Protein AF-A0ABD4RHC4-F1 (afdb_monomer)

Mean predicted aligned error: 4.35 Å

Structure (mmCIF, N/CA/C/O backbone):
data_AF-A0ABD4RHC4-F1
#
_entry.id   AF-A0ABD4RHC4-F1
#
loop_
_atom_site.group_PDB
_atom_site.id
_atom_site.type_symbol
_atom_site.label_atom_id
_atom_site.label_alt_id
_atom_site.label_comp_id
_atom_site.label_asym_id
_atom_site.label_entity_id
_atom_site.label_seq_id
_atom_site.pdbx_PDB_ins_code
_atom_site.Cartn_x
_atom_site.Cartn_y
_atom_site.Cartn_z
_atom_site.occupancy
_atom_site.B_iso_or_equiv
_atom_site.auth_seq_id
_atom_site.auth_comp_id
_atom_site.auth_asym_id
_atom_site.auth_atom_id
_atom_site.pdbx_PDB_model_num
ATOM 1 N N . MET A 1 1 ? 29.741 5.279 -40.197 1.00 61.34 1 MET A N 1
ATOM 2 C CA . MET A 1 1 ? 28.329 5.590 -39.842 1.00 61.34 1 MET A CA 1
ATOM 3 C C . MET A 1 1 ? 28.302 6.761 -38.850 1.00 61.34 1 MET A C 1
ATOM 5 O O . MET A 1 1 ? 29.266 6.920 -38.110 1.00 61.34 1 MET A O 1
ATOM 9 N N . LYS A 1 2 ? 27.268 7.621 -38.829 1.00 76.06 2 LYS A N 1
ATOM 10 C CA . LYS A 1 2 ? 27.124 8.632 -37.754 1.00 76.06 2 LYS A CA 1
ATOM 11 C C . LYS A 1 2 ? 26.998 7.868 -36.422 1.00 76.06 2 LYS A C 1
ATOM 13 O O . LYS A 1 2 ? 26.185 6.956 -36.369 1.00 76.06 2 LYS A O 1
ATOM 18 N N . PHE A 1 3 ? 27.793 8.204 -35.404 1.00 89.75 3 PHE A N 1
ATOM 19 C CA . PHE A 1 3 ? 27.891 7.508 -34.102 1.00 89.75 3 PHE A CA 1
ATOM 20 C C . PHE A 1 3 ? 28.675 6.178 -34.036 1.00 89.75 3 PHE A C 1
ATOM 22 O O . PHE A 1 3 ? 28.548 5.434 -33.068 1.00 89.75 3 PHE A O 1
ATOM 29 N N . GLU A 1 4 ? 29.496 5.835 -35.032 1.00 91.50 4 GLU A N 1
ATOM 30 C CA . GLU A 1 4 ? 30.234 4.556 -35.031 1.00 91.50 4 GLU A CA 1
ATOM 31 C C . GLU A 1 4 ? 31.210 4.403 -33.846 1.00 91.50 4 GLU A C 1
ATOM 33 O O . GLU A 1 4 ? 31.286 3.342 -33.222 1.00 91.50 4 GLU A O 1
ATOM 38 N N . ASN A 1 5 ? 31.921 5.474 -33.483 1.00 93.50 5 ASN A N 1
ATOM 39 C CA . ASN A 1 5 ? 32.840 5.455 -32.342 1.00 93.50 5 ASN A CA 1
ATOM 40 C C . ASN A 1 5 ? 32.086 5.372 -31.009 1.00 93.50 5 ASN A C 1
ATOM 42 O O . ASN A 1 5 ? 32.501 4.641 -30.109 1.00 93.50 5 ASN A O 1
ATOM 46 N 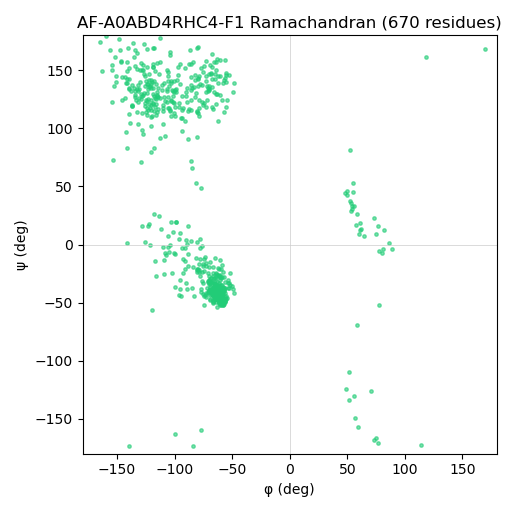N . GLU A 1 6 ? 30.977 6.097 -30.899 1.00 96.44 6 GLU A N 1
ATOM 47 C CA . GLU A 1 6 ? 30.099 6.159 -29.737 1.00 96.44 6 GLU A CA 1
ATOM 48 C C . GLU A 1 6 ? 29.435 4.801 -29.482 1.00 96.44 6 GLU A C 1
ATOM 50 O O . GLU A 1 6 ? 29.407 4.337 -28.345 1.00 96.44 6 GLU A O 1
ATOM 55 N N . LEU A 1 7 ? 28.987 4.103 -30.531 1.00 97.06 7 LEU A N 1
ATOM 56 C CA . LEU A 1 7 ? 28.444 2.743 -30.424 1.00 97.06 7 LEU A CA 1
ATOM 57 C C . LEU A 1 7 ? 29.507 1.744 -29.961 1.00 97.06 7 LEU A C 1
ATOM 59 O O . LEU A 1 7 ? 29.244 0.930 -29.072 1.00 97.06 7 LEU A O 1
ATOM 63 N N . ARG A 1 8 ? 30.733 1.831 -30.496 1.00 95.94 8 ARG A N 1
ATOM 64 C CA . ARG A 1 8 ? 31.851 0.994 -30.036 1.00 95.94 8 ARG A CA 1
ATOM 65 C C . ARG A 1 8 ? 32.163 1.236 -28.556 1.00 95.94 8 ARG A C 1
ATOM 67 O O . ARG A 1 8 ? 32.375 0.276 -27.813 1.00 95.94 8 ARG A O 1
ATOM 74 N N . LEU A 1 9 ? 32.181 2.499 -28.127 1.00 96.19 9 LEU A N 1
ATOM 75 C CA . LEU A 1 9 ? 32.432 2.872 -26.736 1.00 96.19 9 LEU A CA 1
ATOM 76 C C . LEU A 1 9 ? 31.304 2.394 -25.812 1.00 96.19 9 LEU A C 1
ATOM 78 O O . LEU A 1 9 ? 31.584 1.787 -24.782 1.00 96.19 9 LEU A O 1
ATOM 82 N N . LEU A 1 10 ? 30.043 2.581 -26.209 1.00 96.81 10 LEU A N 1
ATOM 83 C CA . LEU A 1 10 ? 28.868 2.102 -25.479 1.00 96.81 10 LEU A CA 1
ATOM 84 C C . LEU A 1 10 ? 28.930 0.589 -25.240 1.00 96.81 10 LEU A C 1
ATOM 86 O O . LEU A 1 10 ? 28.775 0.143 -24.104 1.00 96.81 10 LEU A O 1
ATOM 90 N N . ARG A 1 11 ? 29.208 -0.200 -26.287 1.00 97.19 11 ARG A N 1
ATOM 91 C CA . ARG A 1 11 ? 29.367 -1.660 -26.172 1.00 97.19 11 ARG A CA 1
ATOM 92 C C . ARG A 1 11 ? 30.479 -2.029 -25.196 1.00 97.19 11 ARG A C 1
ATOM 94 O O . ARG A 1 11 ? 30.288 -2.910 -24.362 1.00 97.19 11 ARG A O 1
ATOM 101 N N . SER A 1 12 ? 31.625 -1.351 -25.282 1.00 96.25 12 SER A N 1
ATOM 102 C CA . SER A 1 12 ? 32.750 -1.576 -24.370 1.00 96.25 12 SER A CA 1
ATOM 103 C C . SER A 1 12 ? 32.375 -1.275 -22.917 1.00 96.25 12 SER A C 1
ATOM 105 O O . SER A 1 12 ? 32.651 -2.086 -22.037 1.00 96.25 12 SER A O 1
ATOM 107 N N . ASN A 1 13 ? 31.710 -0.145 -22.669 1.00 94.75 13 ASN A N 1
ATOM 108 C CA . ASN A 1 13 ? 31.290 0.266 -21.330 1.00 94.75 13 ASN A CA 1
ATOM 109 C C . ASN A 1 13 ? 30.261 -0.705 -20.741 1.00 94.75 13 ASN A C 1
ATOM 111 O O . ASN A 1 13 ? 30.383 -1.100 -19.586 1.00 94.75 13 ASN A O 1
ATOM 115 N N . ILE A 1 14 ? 29.280 -1.140 -21.538 1.00 95.88 14 ILE A N 1
ATOM 116 C CA . ILE A 1 14 ? 28.290 -2.130 -21.099 1.00 95.88 14 ILE A CA 1
ATOM 117 C C . ILE A 1 14 ? 28.963 -3.465 -20.785 1.00 95.88 14 ILE A C 1
ATOM 119 O O . ILE A 1 14 ? 28.673 -4.046 -19.744 1.00 95.88 14 ILE A O 1
ATOM 123 N N . LYS A 1 15 ? 29.894 -3.938 -21.623 1.00 95.62 15 LYS A N 1
ATOM 124 C CA . LYS A 1 15 ? 30.645 -5.170 -21.335 1.00 95.62 15 LYS A CA 1
ATOM 125 C C . LYS A 1 15 ? 31.423 -5.072 -20.027 1.00 95.62 15 LYS A C 1
ATOM 127 O O . LYS A 1 15 ? 31.483 -6.057 -19.300 1.00 95.62 15 LYS A O 1
ATOM 132 N N . GLU A 1 16 ? 31.985 -3.907 -19.707 1.00 94.56 16 GLU A N 1
ATOM 133 C CA . GLU A 1 16 ? 32.658 -3.691 -18.424 1.00 94.56 16 GLU A CA 1
ATOM 134 C C . GLU A 1 16 ? 31.673 -3.746 -17.250 1.00 94.56 16 GLU A C 1
ATOM 136 O O . GLU A 1 16 ? 31.872 -4.533 -16.330 1.00 94.56 16 GLU A O 1
ATOM 141 N N . LEU A 1 17 ? 30.559 -3.009 -17.324 1.00 92.38 17 LEU A N 1
ATOM 142 C CA . LEU A 1 17 ? 29.505 -3.033 -16.300 1.00 92.38 17 LEU A CA 1
ATOM 143 C C . LEU A 1 17 ? 28.947 -4.448 -16.067 1.00 92.38 17 LEU A C 1
ATOM 145 O O . LEU A 1 17 ? 28.642 -4.837 -14.938 1.00 92.38 17 LEU A O 1
ATOM 149 N N . MET A 1 18 ? 28.823 -5.241 -17.131 1.00 94.75 18 MET A N 1
ATOM 150 C CA . MET A 1 18 ? 28.261 -6.588 -17.064 1.00 94.75 18 MET A CA 1
ATOM 151 C C . MET A 1 18 ? 29.235 -7.643 -16.517 1.00 94.75 18 MET A C 1
ATOM 153 O O . MET A 1 18 ? 28.786 -8.731 -16.141 1.00 94.75 18 MET A O 1
ATOM 157 N N . LYS A 1 19 ? 30.537 -7.337 -16.388 1.00 93.75 19 LYS A N 1
ATOM 158 C CA . LYS A 1 19 ? 31.484 -8.205 -15.660 1.00 93.75 19 LYS A CA 1
ATOM 159 C C . LYS A 1 19 ? 31.124 -8.290 -14.179 1.00 93.75 19 LYS A C 1
ATOM 161 O O . LYS A 1 19 ? 31.029 -9.398 -13.652 1.00 93.75 19 LYS A O 1
ATOM 166 N N . ASP A 1 20 ? 30.846 -7.151 -13.546 1.00 89.81 20 ASP A N 1
ATOM 167 C CA . ASP A 1 20 ? 30.450 -7.082 -12.132 1.00 89.81 20 ASP A CA 1
ATOM 168 C C . ASP A 1 20 ? 29.046 -7.653 -11.899 1.00 89.81 20 ASP A C 1
ATOM 170 O O . ASP A 1 20 ? 28.765 -8.263 -10.863 1.00 89.81 20 ASP A O 1
ATOM 174 N N . TYR A 1 21 ? 28.161 -7.501 -12.889 1.00 95.50 21 TYR A N 1
ATOM 175 C CA . TYR A 1 21 ? 26.849 -8.144 -12.884 1.00 95.50 21 TYR A CA 1
ATOM 176 C C . TYR A 1 21 ? 26.960 -9.677 -12.897 1.00 95.50 21 TYR A C 1
ATOM 178 O O . TYR A 1 21 ? 26.192 -10.352 -12.213 1.00 95.50 21 TYR A O 1
ATOM 186 N N . ASN A 1 22 ? 27.933 -10.218 -13.641 1.00 97.00 22 ASN A N 1
ATOM 187 C CA . ASN A 1 22 ? 28.215 -11.645 -13.797 1.00 97.00 22 ASN A CA 1
ATOM 188 C C . ASN A 1 22 ? 26.976 -12.466 -14.210 1.00 97.00 22 ASN A C 1
ATOM 190 O O . ASN A 1 22 ? 26.321 -13.129 -13.403 1.00 97.00 22 ASN A O 1
ATOM 194 N N . ILE A 1 23 ? 26.682 -12.450 -15.512 1.00 95.88 23 ILE A N 1
ATOM 195 C CA . ILE A 1 23 ? 25.520 -13.136 -16.101 1.00 95.88 23 ILE A CA 1
ATOM 196 C C . ILE A 1 23 ? 25.521 -14.637 -15.810 1.00 95.88 23 ILE A C 1
ATOM 198 O O . ILE A 1 23 ? 24.460 -15.206 -15.571 1.00 95.88 23 ILE A O 1
ATOM 202 N N . GLU A 1 24 ? 26.682 -15.291 -15.830 1.00 96.75 24 GLU A N 1
ATOM 203 C CA . GLU A 1 24 ? 26.754 -16.737 -15.609 1.00 96.75 24 GLU A CA 1
ATOM 204 C C . GLU A 1 24 ? 26.342 -17.102 -14.179 1.00 96.75 24 GLU A C 1
ATOM 206 O O . GLU A 1 24 ? 25.579 -18.045 -13.966 1.00 96.75 24 GLU A O 1
ATOM 211 N N . PHE A 1 25 ? 26.765 -16.308 -13.190 1.00 98.31 25 PHE A N 1
ATOM 212 C CA . PHE A 1 25 ? 26.273 -16.444 -11.823 1.00 98.31 25 PHE A CA 1
ATOM 213 C C . PHE A 1 25 ? 24.752 -16.264 -11.761 1.00 98.31 25 PHE A C 1
ATOM 215 O O . PHE A 1 25 ? 24.064 -17.111 -11.197 1.00 98.31 25 PHE A O 1
ATOM 222 N N . VAL A 1 26 ? 24.219 -15.209 -12.384 1.00 97.94 26 VAL A N 1
ATOM 223 C CA . VAL A 1 26 ? 22.776 -14.914 -12.385 1.00 97.94 26 VAL A CA 1
ATOM 224 C C . VAL A 1 26 ? 21.969 -16.041 -13.035 1.00 97.94 26 VAL A C 1
ATOM 226 O O . VAL A 1 26 ? 20.990 -16.499 -12.452 1.00 97.94 26 VAL A O 1
ATOM 229 N N . LYS A 1 27 ? 22.397 -16.556 -14.194 1.00 97.62 27 LYS A N 1
ATOM 230 C CA . LYS A 1 27 ? 21.763 -17.699 -14.875 1.00 97.62 27 LYS A CA 1
ATOM 231 C C . LYS A 1 27 ? 21.686 -18.922 -13.963 1.00 97.62 27 LYS A C 1
ATOM 233 O O . LYS A 1 27 ? 20.635 -19.556 -13.865 1.00 97.62 27 LYS A O 1
ATOM 238 N N . ASN A 1 28 ? 22.789 -19.246 -13.290 1.00 98.12 28 ASN A N 1
ATOM 239 C CA . ASN A 1 28 ? 22.848 -20.381 -12.374 1.00 98.12 28 ASN A CA 1
ATOM 240 C C . ASN A 1 28 ? 21.990 -20.152 -11.124 1.00 98.12 28 ASN A C 1
ATOM 242 O O . ASN A 1 28 ? 21.265 -21.056 -10.714 1.00 98.12 28 ASN A O 1
ATOM 246 N N . TYR A 1 29 ? 22.001 -18.940 -10.566 1.00 98.44 29 TYR A N 1
ATOM 247 C CA . TYR A 1 29 ? 21.156 -18.576 -9.433 1.00 98.44 29 TYR A CA 1
ATOM 248 C C . TYR A 1 29 ? 19.671 -18.731 -9.773 1.00 98.44 29 TYR A C 1
ATOM 250 O O . TYR A 1 29 ? 18.945 -19.413 -9.059 1.00 98.44 29 TYR A O 1
ATOM 258 N N . ILE A 1 30 ? 19.226 -18.200 -10.916 1.00 98.19 30 ILE A N 1
ATOM 259 C CA . ILE A 1 30 ? 17.826 -18.290 -11.348 1.00 98.19 30 ILE A CA 1
ATOM 260 C C . ILE A 1 30 ? 17.374 -19.751 -11.490 1.00 98.19 30 ILE A C 1
ATOM 262 O O . ILE A 1 30 ? 16.288 -20.103 -11.029 1.00 98.19 30 ILE A O 1
ATOM 266 N N . LYS A 1 31 ? 18.207 -20.618 -12.086 1.00 96.75 31 LYS A N 1
ATOM 267 C CA . LYS A 1 31 ? 17.895 -22.051 -12.261 1.00 96.75 31 LYS A CA 1
ATOM 268 C C . LYS A 1 31 ? 17.740 -22.793 -10.933 1.00 96.75 31 LYS A C 1
ATOM 270 O O . LYS A 1 31 ? 16.917 -23.705 -10.851 1.00 96.75 31 LYS A O 1
ATOM 275 N N . ASN A 1 32 ? 18.530 -22.417 -9.929 1.00 97.12 32 ASN A N 1
ATOM 276 C CA . ASN A 1 32 ? 18.629 -23.143 -8.665 1.00 97.12 32 ASN A CA 1
ATOM 277 C C . ASN A 1 32 ? 17.707 -22.581 -7.575 1.00 97.12 32 ASN A C 1
ATOM 279 O O . ASN A 1 32 ? 17.127 -23.354 -6.819 1.00 97.12 32 ASN A O 1
ATOM 283 N N . GLU A 1 33 ? 17.551 -21.259 -7.509 1.00 97.62 33 GLU A N 1
ATOM 284 C CA . GLU A 1 33 ? 16.937 -20.555 -6.377 1.00 97.62 33 GLU A CA 1
ATOM 285 C C . GLU A 1 33 ? 15.635 -19.825 -6.751 1.00 97.62 33 GLU A C 1
ATOM 287 O O . GLU A 1 33 ? 14.748 -19.712 -5.911 1.00 97.62 33 GLU A O 1
ATOM 292 N N . CYS A 1 34 ? 15.459 -19.405 -8.013 1.00 97.62 34 CYS A N 1
ATOM 293 C CA . CYS A 1 34 ? 14.274 -18.654 -8.474 1.00 97.62 34 CYS A CA 1
ATOM 294 C C . CYS A 1 34 ? 13.407 -19.434 -9.479 1.00 97.62 34 CYS A C 1
ATOM 296 O O . CYS A 1 34 ? 12.706 -18.842 -10.305 1.00 97.62 34 CYS A O 1
ATOM 298 N N . ARG A 1 35 ? 13.460 -20.772 -9.460 1.00 96.50 35 ARG A N 1
ATOM 299 C CA . ARG A 1 35 ? 12.848 -21.617 -10.501 1.00 96.50 35 ARG A CA 1
ATOM 300 C C . ARG A 1 35 ? 11.339 -21.404 -10.655 1.00 96.50 35 ARG A C 1
ATOM 302 O O . ARG A 1 35 ? 10.837 -21.411 -11.781 1.00 96.50 35 ARG A O 1
ATOM 309 N N . GLU A 1 36 ? 10.611 -21.234 -9.554 1.00 95.94 36 GLU A N 1
ATOM 310 C CA . GLU A 1 36 ? 9.154 -21.037 -9.579 1.00 95.94 36 GLU A CA 1
ATOM 311 C C . GLU A 1 36 ? 8.771 -19.676 -10.169 1.00 95.94 36 GLU A C 1
ATOM 313 O O . GLU A 1 36 ? 7.929 -19.605 -11.067 1.00 95.94 36 GLU A O 1
ATOM 318 N N . GLU A 1 37 ? 9.433 -18.605 -9.723 1.00 96.50 37 GLU A N 1
ATOM 319 C CA . GLU A 1 37 ? 9.259 -17.258 -10.275 1.00 96.50 37 GLU A CA 1
ATOM 320 C C . GLU A 1 37 ? 9.596 -17.235 -11.770 1.00 96.50 37 GLU A C 1
ATOM 322 O O . GLU A 1 37 ? 8.809 -16.741 -12.580 1.00 96.50 37 GLU A O 1
ATOM 327 N N . TYR A 1 38 ? 10.722 -17.847 -12.156 1.00 97.94 38 TYR A N 1
ATOM 328 C CA . TYR A 1 38 ? 11.151 -17.940 -13.549 1.00 97.94 38 TYR A CA 1
ATOM 329 C C . TYR A 1 38 ? 10.153 -18.719 -14.412 1.00 97.94 38 TYR A C 1
ATOM 331 O O . TYR A 1 38 ? 9.849 -18.295 -15.525 1.00 97.94 38 TYR A O 1
ATOM 339 N N . SER A 1 39 ? 9.585 -19.815 -13.901 1.00 97.31 39 SER A N 1
ATOM 340 C CA . SER A 1 39 ? 8.600 -20.612 -14.646 1.00 97.31 39 SER A CA 1
ATOM 341 C C . SER A 1 39 ? 7.376 -19.777 -15.042 1.00 97.31 39 SER A C 1
ATOM 343 O O . SER A 1 39 ? 6.883 -19.906 -16.162 1.00 97.31 39 SER A O 1
ATOM 345 N N . LYS A 1 40 ? 6.931 -18.857 -14.172 1.00 95.44 40 LYS A N 1
ATOM 346 C CA . LYS A 1 40 ? 5.867 -17.892 -14.504 1.00 95.44 40 LYS A CA 1
ATOM 347 C C . LYS A 1 40 ? 6.314 -16.914 -15.595 1.00 95.44 40 LYS A C 1
ATOM 349 O O . LYS A 1 40 ? 5.582 -16.703 -16.561 1.00 95.44 40 LYS A O 1
ATOM 354 N N . LYS A 1 41 ? 7.542 -16.379 -15.508 1.00 97.25 41 LYS A N 1
ATOM 355 C CA . LYS A 1 41 ? 8.097 -15.495 -16.555 1.00 97.25 41 LYS A CA 1
ATOM 356 C C . LYS A 1 41 ? 8.194 -16.192 -17.909 1.00 97.25 41 LYS A C 1
ATOM 358 O O . LYS A 1 41 ? 7.869 -15.581 -18.923 1.00 97.25 41 LYS A O 1
ATOM 363 N N . LEU A 1 42 ? 8.580 -17.468 -17.928 1.00 98.25 42 LEU A N 1
ATOM 364 C CA . LEU A 1 42 ? 8.695 -18.262 -19.149 1.00 98.25 42 LEU A CA 1
ATOM 365 C C . LEU A 1 42 ? 7.337 -18.470 -19.837 1.00 98.25 42 LEU A C 1
ATOM 367 O O . LEU A 1 42 ? 7.262 -18.391 -21.063 1.00 98.25 42 LEU A O 1
ATOM 371 N N . ILE A 1 43 ? 6.254 -18.680 -19.077 1.00 98.00 43 ILE A N 1
ATOM 372 C CA . ILE A 1 43 ? 4.892 -18.734 -19.638 1.00 98.00 43 ILE A CA 1
ATOM 373 C C . ILE A 1 43 ? 4.577 -17.418 -20.358 1.00 98.00 43 ILE A C 1
ATOM 375 O O . ILE A 1 43 ? 4.222 -17.436 -21.537 1.00 98.00 43 ILE A O 1
ATOM 379 N N . GLY A 1 44 ? 4.783 -16.281 -19.687 1.00 97.69 44 GLY A N 1
ATOM 380 C CA . GLY A 1 44 ? 4.592 -14.958 -20.284 1.00 97.69 44 GLY A CA 1
ATOM 381 C C . GLY A 1 44 ? 5.463 -14.725 -21.525 1.00 97.69 44 GLY A C 1
ATOM 382 O O . GLY A 1 44 ? 4.973 -14.242 -22.541 1.00 97.69 44 GLY A O 1
ATOM 383 N N . ALA A 1 45 ? 6.733 -15.136 -21.496 1.00 98.50 45 ALA A N 1
ATOM 384 C CA . ALA A 1 45 ? 7.637 -15.037 -22.643 1.00 98.50 45 ALA A CA 1
ATOM 385 C C . ALA A 1 45 ? 7.147 -15.852 -23.853 1.00 98.50 45 ALA A C 1
ATOM 387 O O . ALA A 1 45 ? 7.189 -15.371 -24.985 1.00 98.50 45 ALA A O 1
ATOM 388 N N . ASN A 1 46 ? 6.642 -17.067 -23.625 1.00 98.62 46 ASN A N 1
ATOM 389 C CA . ASN A 1 46 ? 6.100 -17.922 -24.684 1.00 98.62 46 ASN A CA 1
ATOM 390 C C . ASN A 1 46 ? 4.784 -17.380 -25.261 1.00 98.62 46 ASN A C 1
ATOM 392 O O . ASN A 1 46 ? 4.545 -17.506 -26.463 1.00 98.62 46 ASN A O 1
ATOM 396 N N . LEU A 1 47 ? 3.948 -16.742 -24.437 1.00 98.44 47 LEU A N 1
ATOM 397 C CA . LEU A 1 47 ? 2.760 -16.024 -24.903 1.00 98.44 47 LEU A CA 1
ATOM 398 C C . LEU A 1 47 ? 3.151 -14.860 -25.827 1.00 98.44 47 LEU A C 1
ATOM 400 O O . LEU A 1 47 ? 2.601 -14.733 -26.926 1.00 98.44 47 LEU A O 1
ATOM 404 N N . LEU A 1 48 ? 4.166 -14.080 -25.441 1.00 98.44 48 LEU A N 1
ATOM 405 C CA . LEU A 1 48 ? 4.652 -12.952 -26.236 1.00 98.44 48 LEU A CA 1
ATOM 406 C C . LEU A 1 48 ? 5.124 -13.379 -27.628 1.00 98.44 48 LEU A C 1
ATOM 408 O O . LEU A 1 48 ? 4.880 -12.642 -28.582 1.00 98.44 48 LEU A O 1
ATOM 412 N N . LEU A 1 49 ? 5.716 -14.571 -27.798 1.00 98.44 49 LEU A N 1
ATOM 413 C CA . LEU A 1 49 ? 6.108 -15.077 -29.125 1.00 98.44 49 LEU A CA 1
ATOM 414 C C . LEU A 1 49 ? 4.943 -15.024 -30.133 1.00 98.44 49 LEU A C 1
ATOM 416 O O . LEU A 1 49 ? 5.153 -14.635 -31.282 1.00 98.44 49 LEU A O 1
ATOM 420 N N . ASN A 1 50 ? 3.713 -15.260 -29.671 1.00 97.12 50 ASN A N 1
ATOM 421 C CA . ASN A 1 50 ? 2.487 -15.254 -30.475 1.00 97.12 50 ASN A CA 1
ATOM 422 C C . ASN A 1 50 ? 1.681 -13.941 -30.391 1.00 97.12 50 ASN A C 1
ATOM 424 O O . ASN A 1 50 ? 0.493 -13.938 -30.702 1.00 97.12 50 ASN A O 1
ATOM 428 N N . ASN A 1 51 ? 2.298 -12.830 -29.962 1.00 97.62 51 ASN A N 1
ATOM 429 C CA . ASN A 1 51 ? 1.607 -11.561 -29.680 1.00 97.62 51 ASN A CA 1
ATOM 430 C C . ASN A 1 51 ? 0.468 -11.714 -28.658 1.00 97.62 51 ASN A C 1
ATOM 432 O O . ASN A 1 51 ? -0.549 -11.030 -28.750 1.00 97.62 51 ASN A O 1
ATOM 436 N N . SER A 1 52 ? 0.622 -12.624 -27.695 1.00 97.62 52 SER A N 1
ATOM 437 C CA . SER A 1 52 ? -0.295 -12.754 -26.568 1.00 97.62 52 SER A CA 1
ATOM 438 C C . SER A 1 52 ? 0.309 -12.074 -25.342 1.00 97.62 52 SER A C 1
ATOM 440 O O . SER A 1 52 ? 1.405 -12.428 -24.912 1.00 97.62 52 SER A O 1
ATOM 442 N N . PHE A 1 53 ? -0.398 -11.098 -24.781 1.00 97.50 53 PHE A N 1
ATOM 443 C CA . PHE A 1 53 ? 0.088 -10.231 -23.706 1.00 97.50 53 PHE A CA 1
ATOM 444 C C . PHE A 1 53 ? -0.622 -10.550 -22.392 1.00 97.50 53 PHE A C 1
ATOM 446 O O . PHE A 1 53 ? -1.829 -10.776 -22.389 1.00 97.50 53 PHE A O 1
ATOM 453 N N . ILE A 1 54 ? 0.137 -10.564 -21.296 1.00 95.75 54 ILE A N 1
ATOM 454 C CA . ILE A 1 54 ? -0.340 -10.754 -19.922 1.00 95.75 54 ILE A CA 1
ATOM 455 C C . ILE A 1 54 ? 0.432 -9.805 -18.995 1.00 95.75 54 ILE A C 1
ATOM 457 O O . ILE A 1 54 ? 1.662 -9.699 -19.115 1.00 95.75 54 ILE A O 1
ATOM 461 N N . PHE A 1 55 ? -0.286 -9.134 -18.092 1.00 95.25 55 PHE A N 1
ATOM 462 C CA . PHE A 1 55 ? 0.260 -8.179 -17.122 1.00 95.25 55 PHE A CA 1
ATOM 463 C C . PHE A 1 55 ? -0.018 -8.712 -15.713 1.00 95.25 55 PHE A C 1
ATOM 465 O O . PHE A 1 55 ? -1.045 -8.443 -15.095 1.00 95.25 55 PHE A O 1
ATOM 472 N N . ASP A 1 56 ? 0.856 -9.607 -15.274 1.00 93.50 56 ASP A N 1
ATOM 473 C CA . ASP A 1 56 ? 0.752 -10.398 -14.053 1.00 93.50 56 ASP A CA 1
ATOM 474 C C . ASP A 1 56 ? 1.949 -10.190 -13.111 1.00 93.50 56 ASP A C 1
ATOM 476 O O . ASP A 1 56 ? 2.206 -11.022 -12.237 1.00 93.50 56 ASP A O 1
ATOM 480 N N . GLU A 1 57 ? 2.712 -9.111 -13.295 1.00 92.94 57 GLU A N 1
ATOM 481 C CA . GLU A 1 57 ? 3.787 -8.755 -12.374 1.00 92.94 57 GLU A CA 1
ATOM 482 C C . GLU A 1 57 ? 3.216 -8.270 -11.042 1.00 92.94 57 GLU A C 1
ATOM 484 O O . GLU A 1 57 ? 2.176 -7.615 -10.990 1.00 92.94 57 GLU A O 1
ATOM 489 N N . THR A 1 58 ? 3.930 -8.559 -9.952 1.00 91.12 58 THR A N 1
ATOM 490 C CA . THR A 1 58 ? 3.544 -8.206 -8.576 1.00 91.12 58 THR A CA 1
ATOM 491 C C . THR A 1 58 ? 3.141 -6.737 -8.426 1.00 91.12 58 THR A C 1
ATOM 493 O O . THR A 1 58 ? 2.184 -6.445 -7.715 1.00 91.12 58 THR A O 1
ATOM 496 N N . TRP A 1 59 ? 3.840 -5.847 -9.133 1.00 93.38 59 TRP A N 1
ATOM 497 C CA . TRP A 1 59 ? 3.677 -4.393 -9.069 1.00 93.38 59 TRP A CA 1
ATOM 498 C C . TRP A 1 59 ? 3.094 -3.784 -10.350 1.00 93.38 59 TRP A C 1
ATOM 500 O O . TRP A 1 59 ? 3.095 -2.569 -10.499 1.00 93.38 59 TRP A O 1
ATOM 510 N N . ASP A 1 60 ? 2.554 -4.597 -11.267 1.00 93.62 60 ASP A N 1
ATOM 511 C CA . ASP A 1 60 ? 1.756 -4.054 -12.371 1.00 93.62 60 ASP A CA 1
ATOM 512 C C . ASP A 1 60 ? 0.589 -3.245 -11.772 1.00 93.62 60 ASP A C 1
ATOM 514 O O . ASP A 1 60 ? -0.280 -3.805 -11.100 1.00 93.62 60 ASP A O 1
ATOM 518 N N . MET A 1 61 ? 0.564 -1.923 -11.983 1.00 91.06 61 MET A N 1
ATOM 519 C CA . MET A 1 61 ? -0.467 -1.063 -11.383 1.00 91.06 61 MET A CA 1
ATOM 520 C C . MET A 1 61 ? -1.880 -1.443 -11.833 1.00 91.06 61 MET A C 1
ATOM 522 O O . MET A 1 61 ? -2.820 -1.253 -11.071 1.00 91.06 61 MET A O 1
ATOM 526 N N . GLU A 1 62 ? -2.045 -2.014 -13.023 1.00 92.38 62 GLU A N 1
ATOM 527 C CA . GLU A 1 62 ? -3.333 -2.461 -13.549 1.00 92.38 62 GLU A CA 1
ATOM 528 C C . GLU A 1 62 ? -3.219 -3.914 -14.031 1.00 92.38 62 GLU A C 1
ATOM 530 O O . GLU A 1 62 ? -3.186 -4.212 -15.228 1.00 92.38 62 GLU A O 1
ATOM 535 N N . GLN A 1 63 ? -3.101 -4.838 -13.069 1.00 92.25 63 GLN A N 1
ATOM 536 C CA . GLN A 1 63 ? -2.950 -6.268 -13.347 1.00 92.25 63 GLN A CA 1
ATOM 537 C C . GLN A 1 63 ? -4.084 -6.823 -14.227 1.00 92.25 63 GLN A C 1
ATOM 539 O O . GLN A 1 63 ? -5.275 -6.568 -14.030 1.00 92.25 63 GLN A O 1
ATOM 544 N N . CYS A 1 64 ? -3.703 -7.700 -15.152 1.00 91.75 64 CYS A N 1
ATOM 545 C CA . CYS A 1 64 ? -4.592 -8.597 -15.870 1.00 91.75 64 CYS A CA 1
ATOM 546 C C . CYS A 1 64 ? -3.939 -9.967 -16.016 1.00 91.75 64 CYS A C 1
ATOM 548 O O . CYS A 1 64 ? -2.992 -10.178 -16.781 1.00 91.75 64 CYS A O 1
ATOM 550 N N . ARG A 1 65 ? -4.525 -10.936 -15.320 1.00 91.00 65 ARG A N 1
ATOM 551 C CA . ARG A 1 65 ? -4.071 -12.331 -15.306 1.00 91.00 65 ARG A CA 1
ATOM 552 C C . ARG A 1 65 ? -4.641 -13.150 -16.470 1.00 91.00 65 ARG A C 1
ATOM 554 O O . ARG A 1 65 ? -4.398 -14.351 -16.557 1.00 91.00 65 ARG A O 1
ATOM 561 N N . ILE A 1 66 ? -5.399 -12.510 -17.363 1.00 91.81 66 ILE A N 1
ATOM 562 C CA . ILE A 1 66 ? -5.952 -13.121 -18.571 1.00 91.81 66 ILE A CA 1
ATOM 563 C C . ILE A 1 66 ? -5.089 -12.695 -19.764 1.00 91.81 66 ILE A C 1
ATOM 565 O O . ILE A 1 66 ? -4.949 -11.494 -20.007 1.00 91.81 66 ILE A O 1
ATOM 569 N N . PRO A 1 67 ? -4.510 -13.648 -20.516 1.00 94.94 67 PRO A N 1
ATOM 570 C CA . PRO A 1 67 ? -3.735 -13.320 -21.697 1.00 94.94 67 PRO A CA 1
ATOM 571 C C . PRO A 1 67 ? -4.640 -12.952 -22.880 1.00 94.94 67 PRO A C 1
ATOM 573 O O . PRO A 1 67 ? -5.608 -13.657 -23.168 1.00 94.94 67 PRO A O 1
ATOM 576 N N . TYR A 1 68 ? -4.277 -11.900 -23.616 1.00 96.25 68 TYR A N 1
ATOM 577 C CA . TYR A 1 68 ? -4.991 -11.468 -24.822 1.00 96.25 68 TYR A CA 1
ATOM 578 C C . TYR A 1 68 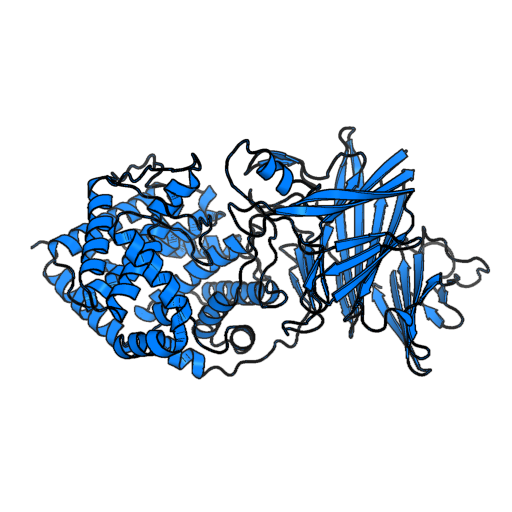? -4.085 -11.429 -26.047 1.00 96.25 68 TYR A C 1
ATOM 580 O O . TYR A 1 68 ? -2.973 -10.903 -25.997 1.00 96.25 68 TYR A O 1
ATOM 588 N N . VAL A 1 69 ? -4.587 -11.955 -27.165 1.00 96.50 69 VAL A N 1
ATOM 589 C CA . VAL A 1 69 ? -3.897 -11.943 -28.459 1.00 96.50 69 VAL A CA 1
ATOM 590 C C . VAL A 1 69 ? -4.120 -10.602 -29.158 1.00 96.50 69 VAL A C 1
ATOM 592 O O . VAL A 1 69 ? -5.257 -10.192 -29.366 1.00 96.50 69 VAL A O 1
ATOM 595 N N . ASN A 1 70 ? -3.032 -9.954 -29.571 1.00 96.00 70 ASN A N 1
ATOM 596 C CA . ASN A 1 70 ? -3.012 -8.708 -30.336 1.00 96.00 70 ASN A CA 1
ATOM 597 C C . ASN A 1 70 ? -2.279 -8.947 -31.670 1.00 96.00 70 ASN A C 1
ATOM 599 O O . ASN A 1 70 ? -1.079 -8.694 -31.795 1.00 96.00 70 ASN A O 1
ATOM 603 N N . ASN A 1 71 ? -2.979 -9.541 -32.642 1.00 92.38 71 ASN A N 1
ATOM 604 C CA . ASN A 1 71 ? -2.406 -9.933 -33.932 1.00 92.38 71 ASN A CA 1
ATOM 605 C C . ASN A 1 71 ? -3.349 -9.577 -35.107 1.00 92.38 71 ASN A C 1
ATOM 607 O O . ASN A 1 71 ? -4.460 -10.111 -35.140 1.00 92.38 71 ASN A O 1
ATOM 611 N N . PRO A 1 72 ? -2.936 -8.740 -36.086 1.00 93.31 72 PRO A N 1
ATOM 612 C CA . PRO A 1 72 ? -1.673 -7.989 -36.132 1.00 93.31 72 PRO A CA 1
ATOM 613 C C . PRO A 1 72 ? -1.542 -7.019 -34.947 1.00 93.31 72 PRO A C 1
ATOM 615 O O . PRO A 1 72 ? -2.542 -6.675 -34.324 1.00 93.31 72 PRO A O 1
ATOM 618 N N . ILE A 1 73 ? -0.313 -6.604 -34.622 1.00 96.19 73 ILE A N 1
ATOM 619 C CA . ILE A 1 73 ? -0.061 -5.729 -33.469 1.00 96.19 73 ILE A CA 1
ATOM 620 C C . ILE A 1 73 ? -0.739 -4.375 -33.690 1.00 96.19 73 ILE A C 1
ATOM 622 O O . ILE A 1 73 ? -0.415 -3.652 -34.630 1.00 96.19 73 ILE A O 1
ATOM 626 N N . ASN A 1 74 ? -1.640 -4.021 -32.779 1.00 96.62 74 ASN A N 1
ATOM 627 C CA . ASN A 1 74 ? -2.205 -2.689 -32.632 1.00 96.62 74 ASN A CA 1
ATOM 628 C C . ASN A 1 74 ? -1.840 -2.139 -31.246 1.00 96.62 74 ASN A C 1
ATOM 630 O O . ASN A 1 74 ? -2.280 -2.662 -30.224 1.00 96.62 74 ASN A O 1
ATOM 634 N N . TRP A 1 75 ? -1.050 -1.069 -31.199 1.00 97.25 75 TRP A N 1
ATOM 635 C CA . TRP A 1 75 ? -0.580 -0.470 -29.945 1.00 97.25 75 TRP A CA 1
ATOM 636 C C . TRP A 1 75 ? -1.660 0.299 -29.177 1.00 97.25 75 TRP A C 1
ATOM 638 O O . TRP A 1 75 ? -1.461 0.615 -28.013 1.00 97.25 75 TRP A O 1
ATOM 648 N N . SER A 1 76 ? -2.820 0.552 -29.789 1.00 95.38 76 SER A N 1
ATOM 649 C CA . SER A 1 76 ? -4.012 1.117 -29.135 1.00 95.38 76 SER A CA 1
ATOM 650 C C . SER A 1 76 ? -5.087 0.059 -28.839 1.00 95.38 76 SER A C 1
ATOM 652 O O . SER A 1 76 ? -6.263 0.388 -28.690 1.00 95.38 76 SER A O 1
ATOM 654 N N . PHE A 1 77 ? -4.710 -1.222 -28.812 1.00 92.75 77 PHE A N 1
ATOM 655 C CA . PHE A 1 77 ? -5.622 -2.334 -28.550 1.00 92.75 77 PHE A CA 1
ATOM 656 C C . PHE A 1 77 ? -6.097 -2.359 -27.092 1.00 92.75 77 PHE A C 1
ATOM 658 O O . PHE A 1 77 ? -5.283 -2.327 -26.174 1.00 92.75 77 PHE A O 1
ATOM 665 N N . THR A 1 78 ? -7.407 -2.522 -26.891 1.00 91.88 78 THR A N 1
ATOM 666 C CA . THR A 1 78 ? -8.016 -2.882 -25.604 1.00 91.88 78 THR A CA 1
ATOM 667 C C . THR A 1 78 ? -8.994 -4.050 -25.808 1.00 91.88 78 THR A C 1
ATOM 669 O O . THR A 1 78 ? -9.863 -3.962 -26.679 1.00 91.88 78 THR A O 1
ATOM 672 N N . PRO A 1 79 ? -8.861 -5.165 -25.066 1.00 89.44 79 PRO A N 1
ATOM 673 C CA . PRO A 1 79 ? -9.720 -6.337 -25.205 1.00 89.44 79 PRO A CA 1
ATOM 674 C C . PRO A 1 79 ? -11.074 -6.166 -24.510 1.00 89.44 79 PRO A C 1
ATOM 676 O O . PRO A 1 79 ? -12.029 -6.857 -24.856 1.00 89.44 79 PRO A O 1
ATOM 679 N N . ASN A 1 80 ? -11.154 -5.281 -23.518 1.00 81.31 80 ASN A N 1
ATOM 680 C CA . ASN A 1 80 ? -12.281 -5.140 -22.596 1.00 81.31 80 ASN A CA 1
ATOM 681 C C . ASN A 1 80 ? -12.845 -3.709 -22.543 1.00 81.31 80 ASN A C 1
ATOM 683 O O . ASN A 1 80 ? -13.769 -3.457 -21.778 1.00 81.31 80 ASN A O 1
ATOM 687 N N . GLY A 1 81 ? -12.313 -2.782 -23.346 1.00 84.50 81 GLY A N 1
ATOM 688 C CA . GLY A 1 81 ? -12.716 -1.373 -23.340 1.00 84.50 81 GLY A CA 1
ATOM 689 C C . GLY A 1 81 ? -12.068 -0.543 -22.229 1.00 84.50 81 GLY A C 1
ATOM 690 O O . GLY A 1 81 ? -12.245 0.671 -22.220 1.00 84.50 81 GLY A O 1
ATOM 691 N N . ASP A 1 82 ? -11.290 -1.170 -21.344 1.00 86.94 82 ASP A N 1
ATOM 692 C CA . ASP A 1 82 ? -10.485 -0.484 -20.339 1.00 86.94 82 ASP A CA 1
ATOM 693 C C . ASP A 1 82 ? -9.239 0.115 -21.005 1.00 86.94 82 ASP A C 1
ATOM 695 O O . ASP A 1 82 ? -8.463 -0.588 -21.667 1.00 86.94 82 ASP A O 1
ATOM 699 N N . GLU A 1 83 ? -9.063 1.429 -20.876 1.00 91.19 83 GLU A N 1
ATOM 700 C CA . GLU A 1 83 ? -7.911 2.133 -21.439 1.00 91.19 83 GLU A CA 1
ATOM 701 C C . GLU A 1 83 ? -6.616 1.810 -20.695 1.00 91.19 83 GLU A C 1
ATOM 703 O O . GLU A 1 83 ? -5.549 1.859 -21.309 1.00 91.19 83 GLU A O 1
ATOM 708 N N . GLU A 1 84 ? -6.692 1.392 -19.427 1.00 91.81 84 GLU A N 1
ATOM 709 C CA . GLU A 1 84 ? -5.511 0.982 -18.666 1.00 91.81 84 GLU A CA 1
ATOM 710 C C . GLU A 1 84 ? -4.794 -0.206 -19.314 1.00 91.81 84 GLU A C 1
ATOM 712 O O . GLU A 1 84 ? -3.567 -0.302 -19.257 1.00 91.81 84 GLU A O 1
ATOM 717 N N . TRP A 1 85 ? -5.512 -1.037 -20.079 1.00 94.31 85 TRP A N 1
ATOM 718 C CA . TRP A 1 85 ? -4.879 -2.069 -20.896 1.00 94.31 85 TRP A CA 1
ATOM 719 C C . TRP A 1 85 ? -3.949 -1.501 -21.973 1.00 94.31 85 TRP A C 1
ATOM 721 O O . TRP A 1 85 ? -2.863 -2.037 -22.204 1.00 94.31 85 TRP A O 1
ATOM 731 N N . ILE A 1 86 ? -4.357 -0.410 -22.629 1.00 95.75 86 ILE A N 1
ATOM 732 C CA . ILE A 1 86 ? -3.544 0.264 -23.650 1.00 95.75 86 ILE A CA 1
ATOM 733 C C . ILE A 1 86 ? -2.289 0.832 -22.990 1.00 95.75 86 ILE A C 1
ATOM 735 O O . ILE A 1 86 ? -1.189 0.703 -23.528 1.00 95.75 86 ILE A O 1
ATOM 739 N N . PHE A 1 87 ? -2.439 1.432 -21.814 1.00 96.00 87 PHE A N 1
ATOM 740 C CA . PHE A 1 87 ? -1.328 2.019 -21.079 1.00 96.00 87 PHE A CA 1
ATOM 741 C C . PHE A 1 87 ? -0.321 0.949 -20.650 1.00 96.00 87 PHE A C 1
ATOM 743 O O . PHE A 1 87 ? 0.853 1.048 -21.009 1.00 96.00 87 PHE A O 1
ATOM 750 N N . MET A 1 88 ? -0.780 -0.142 -20.034 1.00 95.94 88 MET A N 1
ATOM 751 C CA . MET A 1 88 ? 0.066 -1.288 -19.688 1.00 95.94 88 MET A CA 1
ATOM 752 C C . MET A 1 88 ? 0.759 -1.914 -20.907 1.00 95.94 88 MET A C 1
ATOM 754 O O . MET A 1 88 ? 1.956 -2.216 -20.859 1.00 95.94 88 MET A O 1
ATOM 758 N N . LEU A 1 89 ? 0.051 -2.040 -22.038 1.00 97.44 89 LEU A N 1
ATOM 759 C CA . LEU A 1 89 ? 0.639 -2.503 -23.295 1.00 97.44 89 LEU A CA 1
ATOM 760 C C . LEU A 1 89 ? 1.800 -1.607 -23.736 1.00 97.44 89 LEU A C 1
ATOM 762 O O . LEU A 1 89 ? 2.796 -2.123 -24.222 1.00 97.44 89 LEU A O 1
ATOM 766 N N . ASN A 1 90 ? 1.714 -0.292 -23.537 1.00 98.06 90 ASN A N 1
ATOM 767 C CA . ASN A 1 90 ? 2.742 0.657 -23.964 1.00 98.06 90 ASN A CA 1
ATOM 768 C C . ASN A 1 90 ? 3.828 0.937 -22.910 1.00 98.06 90 ASN A C 1
ATOM 770 O O . ASN A 1 90 ? 4.786 1.641 -23.230 1.00 98.06 90 ASN A O 1
ATOM 774 N N . ARG A 1 91 ? 3.732 0.374 -21.696 1.00 97.75 91 ARG A N 1
ATOM 775 C CA . ARG A 1 91 ? 4.790 0.413 -20.661 1.00 97.75 91 ARG A CA 1
ATOM 776 C C . ARG A 1 91 ? 5.940 -0.554 -20.944 1.00 97.75 91 ARG A C 1
ATOM 778 O O . ARG A 1 91 ? 7.061 -0.344 -20.490 1.00 97.75 91 ARG A O 1
ATOM 785 N N . HIS A 1 92 ? 5.688 -1.611 -21.719 1.00 98.00 92 HIS A N 1
ATOM 786 C CA . HIS A 1 92 ? 6.694 -2.585 -22.161 1.00 98.00 92 HIS A CA 1
ATOM 787 C C . HIS A 1 92 ? 7.474 -3.301 -21.039 1.00 98.00 92 HIS A C 1
ATOM 789 O O . HIS A 1 92 ? 8.513 -3.901 -21.307 1.00 98.00 92 HIS A O 1
ATOM 795 N N . GLU A 1 93 ? 7.023 -3.295 -19.785 1.00 96.19 93 GLU A N 1
ATOM 796 C CA . GLU A 1 93 ? 7.727 -3.972 -18.676 1.00 96.19 93 GLU A CA 1
ATOM 797 C C . GLU A 1 93 ? 7.765 -5.497 -18.843 1.00 96.19 93 GLU A C 1
ATOM 799 O O . GLU A 1 93 ? 8.748 -6.157 -18.487 1.00 96.19 93 GLU A O 1
ATOM 804 N N . TYR A 1 94 ? 6.752 -6.048 -19.518 1.00 96.94 94 TYR A N 1
ATOM 805 C CA . TYR A 1 94 ? 6.678 -7.455 -19.903 1.00 96.94 94 TYR A CA 1
ATOM 806 C C . TYR A 1 94 ? 7.845 -7.912 -20.793 1.00 96.94 94 TYR A C 1
ATOM 808 O O . TYR A 1 94 ? 8.089 -9.113 -20.899 1.00 96.94 94 TYR A O 1
ATOM 816 N N . LEU A 1 95 ? 8.594 -6.998 -21.421 1.00 97.94 95 LEU A N 1
ATOM 817 C CA . LEU A 1 95 ? 9.759 -7.348 -22.236 1.00 97.94 95 LEU A CA 1
ATOM 818 C C . LEU A 1 95 ? 10.874 -8.021 -21.422 1.00 97.94 95 LEU A C 1
ATOM 820 O O . LEU A 1 95 ? 11.606 -8.848 -21.970 1.00 97.94 95 LEU A O 1
ATOM 824 N N . ASN A 1 96 ? 10.957 -7.759 -20.113 1.00 96.56 96 ASN A N 1
ATOM 825 C CA . ASN A 1 96 ? 11.917 -8.427 -19.230 1.00 96.56 96 ASN A CA 1
ATOM 826 C C . ASN A 1 96 ? 11.719 -9.957 -19.211 1.00 96.56 96 ASN A C 1
ATOM 828 O O . ASN A 1 96 ? 12.689 -10.702 -19.070 1.00 96.56 96 ASN A O 1
ATOM 832 N N . LYS A 1 97 ? 10.488 -10.447 -19.439 1.00 98.06 97 LYS A N 1
ATOM 833 C CA . LYS A 1 97 ? 10.184 -11.886 -19.554 1.00 98.06 97 LYS A CA 1
ATOM 834 C C . LYS A 1 97 ? 10.982 -12.539 -20.691 1.00 98.06 97 LYS A C 1
ATOM 836 O O . LYS A 1 97 ? 11.477 -13.650 -20.525 1.00 98.06 97 LYS A O 1
ATOM 841 N N . LEU A 1 98 ? 11.153 -11.841 -21.819 1.00 98.75 98 LEU A N 1
ATOM 842 C CA . LEU A 1 98 ? 11.904 -12.339 -22.978 1.00 98.75 98 LEU A CA 1
ATOM 843 C C . LEU A 1 98 ? 13.410 -12.422 -22.696 1.00 98.75 98 LEU A C 1
ATOM 845 O O . LEU A 1 98 ? 14.045 -13.396 -23.092 1.00 98.75 98 LEU A O 1
ATOM 849 N N . ILE A 1 99 ? 13.972 -11.445 -21.976 1.00 98.12 99 ILE A N 1
ATOM 850 C CA . ILE A 1 99 ? 15.394 -11.457 -21.591 1.00 98.12 99 ILE A CA 1
ATOM 851 C C . ILE A 1 99 ? 15.685 -12.614 -20.635 1.00 98.12 99 ILE A C 1
ATOM 853 O O . ILE A 1 99 ? 16.622 -13.383 -20.853 1.00 98.12 99 ILE A O 1
ATOM 857 N N . LEU A 1 100 ? 14.842 -12.787 -19.614 1.00 98.06 100 LEU A N 1
ATOM 858 C CA . LEU A 1 100 ? 14.963 -13.894 -18.666 1.00 98.06 100 LEU A CA 1
ATOM 859 C C . LEU A 1 100 ? 14.831 -15.253 -19.370 1.00 98.06 100 LEU A C 1
ATOM 861 O O . LEU A 1 100 ? 15.642 -16.145 -19.126 1.00 98.06 100 LEU A O 1
ATOM 865 N N . ALA A 1 101 ? 13.865 -15.405 -20.282 1.00 98.50 101 ALA A N 1
ATOM 866 C CA . ALA A 1 101 ? 13.712 -16.625 -21.073 1.00 98.50 101 ALA A CA 1
ATOM 867 C C . ALA A 1 101 ? 14.928 -16.890 -21.977 1.00 98.50 101 ALA A C 1
ATOM 869 O O . ALA A 1 101 ? 15.422 -18.013 -22.013 1.00 98.50 101 ALA A O 1
ATOM 870 N N . TYR A 1 102 ? 15.474 -15.869 -22.650 1.00 98.25 102 TYR A N 1
ATOM 871 C CA . TYR A 1 102 ? 16.709 -16.008 -23.431 1.00 98.25 102 TYR A CA 1
ATOM 872 C C . TYR A 1 102 ? 17.868 -16.521 -22.570 1.00 98.25 102 TYR A C 1
ATOM 874 O O . TYR A 1 102 ? 18.545 -17.471 -22.958 1.00 98.25 102 TYR A O 1
ATOM 882 N N . TYR A 1 103 ? 18.072 -15.951 -21.382 1.00 96.00 103 TYR A N 1
ATOM 883 C CA . TYR A 1 103 ? 19.175 -16.342 -20.507 1.00 96.00 103 TYR A CA 1
ATOM 884 C C . TYR A 1 103 ? 19.135 -17.795 -20.049 1.00 96.00 103 TYR A C 1
ATOM 886 O O . TYR A 1 103 ? 20.196 -18.409 -19.899 1.00 96.00 103 TYR A O 1
ATOM 894 N N . ILE A 1 104 ? 17.946 -18.347 -19.829 1.00 97.31 104 ILE A N 1
ATOM 895 C CA . ILE A 1 104 ? 17.799 -19.695 -19.284 1.00 97.31 104 ILE A CA 1
ATOM 896 C C . ILE A 1 104 ? 17.586 -20.738 -20.384 1.00 97.31 104 ILE A C 1
ATOM 898 O O . ILE A 1 104 ? 18.233 -21.786 -20.340 1.00 97.31 104 ILE A O 1
ATOM 902 N N . GLU A 1 105 ? 16.745 -20.444 -21.379 1.00 97.56 105 GLU A N 1
ATOM 903 C CA . GLU A 1 105 ? 16.450 -21.351 -22.496 1.00 97.56 105 GLU A CA 1
ATOM 904 C C . GLU A 1 105 ? 17.518 -21.321 -23.590 1.00 97.56 105 GLU A C 1
ATOM 906 O O . GLU A 1 105 ? 17.595 -22.257 -24.385 1.00 97.56 105 GLU A O 1
ATOM 911 N N . ASN A 1 106 ? 18.319 -20.251 -23.654 1.00 95.44 106 ASN A N 1
ATOM 912 C CA . ASN A 1 106 ? 19.358 -20.035 -24.660 1.00 95.44 106 ASN A CA 1
ATOM 913 C C . ASN A 1 106 ? 18.827 -20.116 -26.106 1.00 95.44 106 ASN A C 1
ATOM 915 O O . ASN A 1 106 ? 19.401 -20.786 -26.967 1.00 95.44 106 ASN A O 1
ATOM 919 N N . LYS A 1 107 ? 17.685 -19.464 -26.366 1.00 98.00 107 LYS A N 1
ATOM 920 C CA . LYS A 1 107 ? 17.038 -19.421 -27.688 1.00 98.00 107 LYS A CA 1
ATOM 921 C C . LYS A 1 107 ? 16.913 -17.985 -28.180 1.00 98.00 107 LYS A C 1
ATOM 923 O O . LYS A 1 107 ? 16.195 -17.185 -27.582 1.00 98.00 107 LYS A O 1
ATOM 928 N N . ASP A 1 108 ? 17.523 -17.700 -29.327 1.00 98.12 108 ASP A N 1
ATOM 929 C CA . ASP A 1 108 ? 17.523 -16.365 -29.945 1.00 98.12 108 ASP A CA 1
ATOM 930 C C . ASP A 1 108 ? 16.117 -15.861 -30.305 1.00 98.12 108 ASP A C 1
ATOM 932 O O . ASP A 1 108 ? 15.898 -14.655 -30.358 1.00 98.12 108 ASP A O 1
ATOM 936 N N . ILE A 1 109 ? 15.133 -16.759 -30.453 1.00 98.69 109 ILE A N 1
ATOM 937 C CA . ILE A 1 109 ? 13.735 -16.403 -30.739 1.00 98.69 109 ILE A CA 1
ATOM 938 C C . ILE A 1 109 ? 13.155 -15.377 -29.751 1.00 98.69 109 ILE A C 1
ATOM 940 O O . ILE A 1 109 ? 12.350 -14.538 -30.148 1.00 98.69 109 ILE A O 1
ATOM 944 N N . TYR A 1 110 ? 13.576 -15.402 -28.481 1.00 98.81 110 TYR A N 1
ATOM 945 C CA . TYR A 1 110 ? 13.111 -14.436 -27.486 1.00 98.81 110 TYR A CA 1
ATOM 946 C C . TYR A 1 110 ? 13.701 -13.038 -27.721 1.00 98.81 110 TYR A C 1
ATOM 948 O O . TYR A 1 110 ? 12.984 -12.047 -27.580 1.00 98.81 110 TYR A O 1
ATOM 956 N N . ILE A 1 111 ? 14.967 -12.945 -28.142 1.00 98.62 111 ILE A N 1
ATOM 957 C CA . ILE A 1 111 ? 15.605 -11.666 -28.486 1.00 98.62 111 ILE A CA 1
ATOM 958 C C . ILE A 1 111 ? 15.072 -11.132 -29.813 1.00 98.62 111 ILE A C 1
ATOM 960 O O . ILE A 1 111 ? 14.748 -9.951 -29.908 1.00 98.62 111 ILE A O 1
ATOM 964 N N . GLU A 1 112 ? 14.893 -11.994 -30.815 1.00 98.75 112 GLU A N 1
ATOM 965 C CA . GLU A 1 112 ? 14.250 -11.608 -32.075 1.00 98.75 112 GLU A CA 1
ATOM 966 C C . GLU A 1 112 ? 12.834 -11.084 -31.834 1.00 98.75 112 GLU A C 1
ATOM 968 O O . GLU A 1 112 ? 12.438 -10.066 -32.404 1.00 98.75 112 GLU A O 1
ATOM 973 N N . LYS A 1 113 ? 12.085 -11.710 -30.916 1.00 98.75 113 LYS A N 1
ATOM 974 C CA . LYS A 1 113 ? 10.768 -11.206 -30.535 1.00 98.75 113 LYS A CA 1
ATOM 975 C C . LYS A 1 113 ? 10.840 -9.853 -29.840 1.00 98.75 113 LYS A C 1
ATOM 977 O O . LYS A 1 113 ? 10.037 -8.977 -30.156 1.00 98.75 113 LYS A O 1
ATOM 982 N N . TRP A 1 114 ? 11.784 -9.675 -28.920 1.00 98.81 114 TRP A N 1
ATOM 983 C CA . TRP A 1 114 ? 11.996 -8.399 -28.243 1.00 98.81 114 TRP A CA 1
ATOM 984 C C . TRP A 1 114 ? 12.271 -7.286 -29.262 1.00 98.81 114 TRP A C 1
ATOM 986 O O . TRP A 1 114 ? 11.580 -6.267 -29.255 1.00 98.81 114 TRP A O 1
ATOM 996 N N . LYS A 1 115 ? 13.205 -7.521 -30.198 1.00 98.75 115 LYS A N 1
ATOM 997 C CA . LYS A 1 115 ? 13.555 -6.566 -31.261 1.00 98.75 115 LYS A CA 1
ATOM 998 C C . LYS A 1 115 ? 12.352 -6.256 -32.139 1.00 98.75 115 LYS A C 1
ATOM 1000 O O . LYS A 1 115 ? 12.074 -5.088 -32.387 1.00 98.75 115 LYS A O 1
ATOM 1005 N N . HIS A 1 116 ? 11.605 -7.282 -32.549 1.00 98.62 116 HIS A N 1
ATOM 1006 C CA . HIS A 1 116 ? 10.391 -7.107 -33.338 1.00 98.62 116 HIS A CA 1
ATOM 1007 C C . HIS A 1 116 ? 9.381 -6.189 -32.642 1.00 98.62 116 HIS A C 1
ATOM 1009 O O . HIS A 1 116 ? 8.899 -5.256 -33.272 1.00 98.62 116 HIS A O 1
ATOM 1015 N N . LEU A 1 117 ? 9.084 -6.414 -31.357 1.00 98.69 117 LEU A N 1
ATOM 1016 C CA . LEU A 1 117 ? 8.118 -5.600 -30.612 1.00 98.69 117 LEU A CA 1
ATOM 1017 C C . LEU A 1 117 ? 8.583 -4.144 -30.473 1.00 98.69 117 LEU A C 1
ATOM 1019 O O . LEU A 1 117 ? 7.810 -3.231 -30.745 1.00 98.69 117 LEU A O 1
ATOM 1023 N N . VAL A 1 118 ? 9.845 -3.920 -30.098 1.00 98.81 118 VAL A N 1
ATOM 1024 C CA . VAL A 1 118 ? 10.389 -2.566 -29.908 1.00 98.81 118 VAL A CA 1
ATOM 1025 C C . VAL A 1 118 ? 10.470 -1.804 -31.230 1.00 98.81 118 VAL A C 1
ATOM 1027 O O . VAL A 1 118 ? 9.977 -0.683 -31.317 1.00 98.81 118 VAL A O 1
ATOM 1030 N N . LEU A 1 119 ? 11.039 -2.404 -32.279 1.00 98.75 119 LEU A N 1
ATOM 1031 C CA . LEU A 1 119 ? 11.171 -1.751 -33.584 1.00 98.75 119 LEU A CA 1
ATOM 1032 C C . LEU A 1 119 ? 9.803 -1.518 -34.236 1.00 98.75 119 LEU A C 1
ATOM 1034 O O . LEU A 1 119 ? 9.572 -0.442 -34.779 1.00 98.75 119 LEU A O 1
ATOM 1038 N N . ASN A 1 120 ? 8.874 -2.475 -34.118 1.00 98.62 120 ASN A N 1
ATOM 1039 C CA . ASN A 1 120 ? 7.504 -2.286 -34.587 1.00 98.62 120 ASN A CA 1
ATOM 1040 C C . ASN A 1 120 ? 6.811 -1.133 -33.852 1.00 98.62 120 ASN A C 1
ATOM 1042 O O . ASN A 1 120 ? 6.121 -0.350 -34.500 1.00 98.62 120 ASN A O 1
ATOM 1046 N N . TRP A 1 121 ? 7.010 -0.996 -32.537 1.00 98.62 121 TRP A N 1
ATOM 1047 C CA . TRP A 1 121 ? 6.475 0.140 -31.791 1.00 98.62 121 TRP A CA 1
ATOM 1048 C C . TRP A 1 121 ? 7.023 1.465 -32.322 1.00 98.62 121 TRP A C 1
ATOM 1050 O O . TRP A 1 121 ? 6.231 2.360 -32.604 1.00 98.62 121 TRP A O 1
ATOM 1060 N N . ILE A 1 122 ? 8.344 1.562 -32.522 1.00 98.69 122 ILE A N 1
ATOM 1061 C CA . ILE A 1 122 ? 9.009 2.767 -33.052 1.00 98.69 122 ILE A CA 1
ATOM 1062 C C . ILE A 1 122 ? 8.438 3.146 -34.423 1.00 98.69 122 ILE A C 1
ATOM 1064 O O . ILE A 1 122 ? 8.173 4.314 -34.678 1.00 98.69 122 ILE A O 1
ATOM 1068 N N . ASP A 1 123 ? 8.209 2.160 -35.289 1.00 98.19 123 ASP A N 1
ATOM 1069 C CA . ASP A 1 123 ? 7.721 2.393 -36.652 1.00 98.19 123 ASP A CA 1
ATOM 1070 C C . ASP A 1 123 ? 6.232 2.755 -36.732 1.00 98.19 123 ASP A C 1
ATOM 1072 O O . ASP A 1 123 ? 5.783 3.253 -37.763 1.00 98.19 123 ASP A O 1
ATOM 1076 N N . ASN A 1 124 ? 5.453 2.499 -35.675 1.00 97.25 124 ASN A N 1
ATOM 1077 C CA . ASN A 1 124 ? 3.993 2.653 -35.691 1.00 97.25 124 ASN A CA 1
ATOM 1078 C C . ASN A 1 124 ? 3.454 3.642 -34.646 1.00 97.25 124 ASN A C 1
ATOM 1080 O O . ASN A 1 124 ? 2.242 3.850 -34.590 1.00 97.25 124 ASN A O 1
ATOM 1084 N N . ASN A 1 125 ? 4.312 4.259 -33.829 1.00 96.81 125 ASN A N 1
ATOM 1085 C CA . ASN A 1 125 ? 3.912 5.238 -32.817 1.00 96.81 125 ASN A CA 1
ATOM 1086 C C . ASN A 1 125 ? 4.734 6.517 -32.961 1.00 96.81 125 ASN A C 1
ATOM 1088 O O . ASN A 1 125 ? 5.858 6.621 -32.477 1.00 96.81 125 ASN A O 1
ATOM 1092 N N . GLU A 1 126 ? 4.142 7.507 -33.621 1.00 95.25 126 GLU A N 1
ATOM 1093 C CA . GLU A 1 126 ? 4.723 8.840 -33.753 1.00 95.25 126 GLU A CA 1
ATOM 1094 C C . GLU A 1 126 ? 4.684 9.584 -32.408 1.00 95.25 126 GLU A C 1
ATOM 1096 O O . GLU A 1 126 ? 3.641 9.636 -31.749 1.00 95.25 126 GLU A O 1
ATOM 1101 N N . ILE A 1 127 ? 5.806 10.194 -32.012 1.00 96.62 127 ILE A N 1
ATOM 1102 C CA . ILE A 1 127 ? 5.884 11.015 -30.802 1.00 96.62 127 ILE A CA 1
ATOM 1103 C C . ILE A 1 127 ? 5.327 12.408 -31.095 1.00 96.62 127 ILE A C 1
ATOM 1105 O O . ILE A 1 127 ? 5.908 13.186 -31.849 1.00 96.62 127 ILE A O 1
ATOM 1109 N N . LYS A 1 128 ? 4.204 12.744 -30.459 1.00 94.19 128 LYS A N 1
ATOM 1110 C CA . LYS A 1 128 ? 3.504 14.021 -30.638 1.00 94.19 128 LYS A CA 1
ATOM 1111 C C . LYS A 1 128 ? 3.399 14.784 -29.331 1.00 94.19 128 LYS A C 1
ATOM 1113 O O . LYS A 1 128 ? 3.160 14.184 -28.285 1.00 94.19 128 LYS A O 1
ATOM 1118 N N . LEU A 1 129 ? 3.544 16.108 -29.384 1.00 91.56 129 LEU A N 1
ATOM 1119 C CA . LEU A 1 129 ? 3.509 16.957 -28.186 1.00 91.56 129 LEU A CA 1
ATOM 1120 C C . LEU A 1 129 ? 2.134 16.972 -27.514 1.00 91.56 129 LEU A C 1
ATOM 1122 O O . LEU A 1 129 ? 2.065 17.028 -26.291 1.00 91.56 129 LEU A O 1
ATOM 1126 N N . GLU A 1 130 ? 1.055 16.857 -28.286 1.00 92.12 130 GLU A N 1
ATOM 1127 C CA . GLU A 1 130 ? -0.307 16.701 -27.769 1.00 92.12 130 GLU A CA 1
ATOM 1128 C C . GLU A 1 130 ? -0.527 15.386 -26.997 1.00 92.12 130 GLU A C 1
ATOM 1130 O O . GLU A 1 130 ? -1.537 15.233 -26.311 1.00 92.12 130 GLU A O 1
ATOM 1135 N N . GLY A 1 131 ? 0.421 14.447 -27.071 1.00 92.38 131 GLY A N 1
ATOM 1136 C CA . GLY A 1 131 ? 0.316 13.132 -26.457 1.00 92.38 131 GLY A CA 1
ATOM 1137 C C . GLY A 1 131 ? -0.633 12.195 -27.208 1.00 92.38 131 GLY A C 1
ATOM 1138 O O . GLY A 1 131 ? -1.007 12.412 -28.359 1.00 92.38 131 GLY A O 1
ATOM 1139 N N . GLY A 1 132 ? -0.992 11.093 -26.557 1.00 93.25 132 GLY A N 1
ATOM 1140 C CA . GLY A 1 132 ? -1.843 10.054 -27.130 1.00 93.25 132 GLY A CA 1
ATOM 1141 C C . GLY A 1 132 ? -1.866 8.812 -26.250 1.00 93.25 132 GLY A C 1
ATOM 1142 O O . GLY A 1 132 ? -1.050 8.681 -25.337 1.00 93.25 132 GLY A O 1
ATOM 1143 N N . LYS A 1 133 ? -2.781 7.876 -26.528 1.00 93.56 133 LYS A N 1
ATOM 1144 C CA . LYS A 1 133 ? -2.959 6.684 -25.680 1.00 93.56 133 LYS A CA 1
ATOM 1145 C C . LYS A 1 133 ? -1.713 5.794 -25.605 1.00 93.56 133 LYS A C 1
ATOM 1147 O O . LYS A 1 133 ? -1.506 5.126 -24.604 1.00 93.56 133 LYS A O 1
ATOM 1152 N N . THR A 1 134 ? -0.865 5.818 -26.631 1.00 96.19 134 THR A N 1
ATOM 1153 C CA . THR A 1 134 ? 0.369 5.017 -26.689 1.00 96.19 134 THR A CA 1
ATOM 1154 C C . THR A 1 134 ? 1.608 5.752 -26.167 1.00 96.19 134 THR A C 1
ATOM 1156 O O . THR A 1 134 ? 2.640 5.133 -25.903 1.00 96.19 134 THR A O 1
ATOM 1159 N N . ILE A 1 135 ? 1.509 7.072 -25.975 1.00 96.81 135 ILE A N 1
ATOM 1160 C CA . ILE A 1 135 ? 2.631 7.949 -25.606 1.00 96.81 135 ILE A CA 1
ATOM 1161 C C . ILE A 1 135 ? 2.338 8.834 -24.388 1.00 96.81 135 ILE A C 1
ATOM 1163 O O . ILE A 1 135 ? 3.072 9.786 -24.143 1.00 96.81 135 ILE A O 1
ATOM 1167 N N . ARG A 1 136 ? 1.304 8.528 -23.594 1.00 96.38 136 ARG A N 1
ATOM 1168 C CA . ARG A 1 136 ? 1.004 9.222 -22.328 1.00 96.38 136 ARG A CA 1
ATOM 1169 C C . ARG A 1 136 ? 2.277 9.318 -21.475 1.00 96.38 136 ARG A C 1
ATOM 1171 O O . ARG A 1 136 ? 3.080 8.386 -21.443 1.00 96.38 136 ARG A O 1
ATOM 1178 N N . THR A 1 137 ? 2.507 10.461 -20.832 1.00 97.19 137 THR A N 1
ATOM 1179 C CA . THR A 1 137 ? 3.836 10.791 -20.285 1.00 97.19 137 THR A CA 1
ATOM 1180 C C . THR A 1 137 ? 4.315 9.810 -19.211 1.00 97.19 137 THR A C 1
ATOM 1182 O O . THR A 1 137 ? 5.486 9.436 -19.227 1.00 97.19 137 THR A O 1
ATOM 1185 N N . ILE A 1 138 ? 3.423 9.323 -18.339 1.00 96.50 138 ILE A N 1
ATOM 1186 C CA . ILE A 1 138 ? 3.746 8.264 -17.367 1.00 96.50 138 ILE A CA 1
ATOM 1187 C C . ILE A 1 138 ? 4.215 6.977 -18.061 1.00 96.50 138 ILE A C 1
ATOM 1189 O O . ILE A 1 138 ? 5.299 6.476 -17.764 1.00 96.50 138 ILE A O 1
ATOM 1193 N N . ASP A 1 139 ? 3.451 6.481 -19.037 1.00 97.50 139 ASP A N 1
ATOM 1194 C CA . ASP A 1 139 ? 3.750 5.217 -19.718 1.00 97.50 139 ASP A CA 1
ATOM 1195 C C . ASP A 1 139 ? 5.008 5.335 -20.584 1.00 97.50 139 ASP A C 1
ATOM 1197 O O . ASP A 1 139 ? 5.780 4.386 -20.695 1.00 97.50 139 ASP A O 1
ATOM 1201 N N . THR A 1 140 ? 5.265 6.520 -21.144 1.00 98.44 140 THR A N 1
ATOM 1202 C CA . THR A 1 140 ? 6.507 6.829 -21.861 1.00 98.44 140 THR A CA 1
ATOM 1203 C C . THR A 1 140 ? 7.726 6.811 -20.937 1.00 98.44 140 THR A C 1
ATOM 1205 O O . THR A 1 140 ? 8.752 6.243 -21.311 1.00 98.44 140 THR A O 1
ATOM 1208 N N . GLY A 1 141 ? 7.622 7.361 -19.721 1.00 98.00 141 GLY A N 1
ATOM 1209 C CA . GLY A 1 141 ? 8.678 7.254 -18.708 1.00 98.00 141 GLY A CA 1
ATOM 1210 C C . GLY A 1 141 ? 8.987 5.795 -18.355 1.00 98.00 141 GLY A C 1
ATOM 1211 O O . GLY A 1 141 ? 10.137 5.357 -18.456 1.00 98.00 141 GLY A O 1
ATOM 1212 N N . ILE A 1 142 ? 7.946 5.013 -18.048 1.00 98.19 142 ILE A N 1
ATOM 1213 C CA . ILE A 1 142 ? 8.064 3.579 -17.732 1.00 98.19 142 ILE A CA 1
ATOM 1214 C C . ILE A 1 142 ? 8.674 2.799 -18.905 1.00 98.19 142 ILE A C 1
ATOM 1216 O O . ILE A 1 142 ? 9.606 2.016 -18.709 1.00 98.19 142 ILE A O 1
ATOM 1220 N N . ARG A 1 143 ? 8.218 3.044 -20.139 1.00 98.56 143 ARG A N 1
ATOM 1221 C CA . ARG A 1 143 ? 8.729 2.379 -21.346 1.00 98.56 143 ARG A CA 1
ATOM 1222 C C . ARG A 1 143 ? 10.208 2.639 -21.571 1.00 98.56 143 ARG A C 1
ATOM 1224 O O . ARG A 1 143 ? 10.953 1.685 -21.790 1.00 98.56 143 ARG A O 1
ATOM 1231 N N . CYS A 1 144 ? 10.642 3.897 -21.493 1.00 98.38 144 CYS A N 1
ATOM 1232 C CA . CYS A 1 144 ? 12.055 4.256 -21.607 1.00 98.38 144 CYS A CA 1
ATOM 1233 C C . CYS A 1 144 ? 12.891 3.510 -20.558 1.00 98.38 144 CYS A C 1
ATOM 1235 O O . CYS A 1 144 ? 13.909 2.900 -20.893 1.00 98.38 144 CYS A O 1
ATOM 1237 N N . GLN A 1 145 ? 12.417 3.466 -19.310 1.00 96.69 145 GLN A N 1
ATOM 1238 C CA . GLN A 1 145 ? 13.074 2.732 -18.231 1.00 96.69 145 GLN A CA 1
ATOM 1239 C C . GLN A 1 145 ? 13.124 1.212 -18.481 1.00 96.69 145 GLN A C 1
ATOM 1241 O O . GLN A 1 145 ? 14.150 0.577 -18.218 1.00 96.69 145 GLN A O 1
ATOM 1246 N N . SER A 1 146 ? 12.044 0.617 -18.995 1.00 97.06 146 SER A N 1
ATOM 1247 C CA . SER A 1 146 ? 11.986 -0.808 -19.345 1.00 97.06 146 SER A CA 1
ATOM 1248 C C . SER A 1 146 ? 12.954 -1.152 -20.483 1.00 97.06 146 SER A C 1
ATOM 1250 O O . SER A 1 146 ? 13.698 -2.139 -20.415 1.00 97.06 146 SER A O 1
ATOM 1252 N N . TRP A 1 147 ? 13.003 -0.301 -21.512 1.00 98.44 147 TRP A N 1
ATOM 1253 C CA . TRP A 1 147 ? 13.875 -0.483 -22.669 1.00 98.44 147 TRP A CA 1
ATOM 1254 C C . TRP A 1 147 ? 15.342 -0.475 -22.285 1.00 98.44 147 TRP A C 1
ATOM 1256 O O . TRP A 1 147 ? 16.044 -1.415 -22.648 1.00 98.44 147 TRP A O 1
ATOM 1266 N N . ILE A 1 148 ? 15.811 0.519 -21.522 1.00 96.56 148 ILE A N 1
ATOM 1267 C CA . ILE A 1 148 ? 17.226 0.559 -21.125 1.00 96.56 148 ILE A CA 1
ATOM 1268 C C . ILE A 1 148 ? 17.613 -0.641 -20.267 1.00 96.56 148 ILE A C 1
ATOM 1270 O O . ILE A 1 148 ? 18.713 -1.167 -20.425 1.00 96.56 148 ILE A O 1
ATOM 1274 N N . ASN A 1 149 ? 16.699 -1.114 -19.414 1.00 93.25 149 ASN A N 1
ATOM 1275 C CA . ASN A 1 149 ? 16.940 -2.275 -18.571 1.00 93.25 149 ASN A CA 1
ATOM 1276 C C . ASN A 1 149 ? 17.215 -3.521 -19.424 1.00 93.25 149 ASN A C 1
ATOM 1278 O O . ASN A 1 149 ? 18.256 -4.149 -19.278 1.00 93.25 149 ASN A O 1
ATOM 1282 N N . SER A 1 150 ? 16.333 -3.824 -20.381 1.00 96.38 150 SER A N 1
ATOM 1283 C CA . SER A 1 150 ? 16.509 -4.968 -21.288 1.00 96.38 150 SER A CA 1
ATOM 1284 C C . SER A 1 150 ? 17.676 -4.786 -22.268 1.00 96.38 150 SER A C 1
ATOM 1286 O O . SER A 1 150 ? 18.409 -5.731 -22.559 1.00 96.38 150 SER A O 1
ATOM 1288 N N . LEU A 1 151 ? 17.867 -3.574 -22.792 1.00 97.12 151 LEU A N 1
ATOM 1289 C CA . LEU A 1 151 ? 18.812 -3.301 -23.871 1.00 97.12 151 LEU A CA 1
ATOM 1290 C C . LEU A 1 151 ? 20.274 -3.465 -23.430 1.00 97.12 151 LEU A C 1
ATOM 1292 O O . LEU A 1 151 ? 21.080 -3.948 -24.222 1.00 97.12 151 LEU A O 1
ATOM 1296 N N . MET A 1 152 ? 20.615 -3.162 -22.170 1.00 95.75 152 MET A N 1
ATOM 1297 C CA . MET A 1 152 ? 21.953 -3.448 -21.624 1.00 95.75 152 MET A CA 1
ATOM 1298 C C . MET A 1 152 ? 22.321 -4.936 -21.757 1.00 95.75 152 MET A C 1
ATOM 1300 O O . MET A 1 152 ? 23.434 -5.265 -22.170 1.00 95.75 152 MET A O 1
ATOM 1304 N N . HIS A 1 153 ? 21.372 -5.836 -21.481 1.00 97.12 153 HIS A N 1
ATOM 1305 C CA . HIS A 1 153 ? 21.571 -7.280 -21.609 1.00 97.12 153 HIS A CA 1
ATOM 1306 C C . HIS A 1 153 ? 21.769 -7.707 -23.069 1.00 97.12 153 HIS A C 1
ATOM 1308 O O . HIS A 1 153 ? 22.678 -8.480 -23.367 1.00 97.12 153 HIS A O 1
ATOM 1314 N N . ILE A 1 154 ? 20.961 -7.170 -23.989 1.00 98.06 154 ILE A N 1
ATOM 1315 C CA . ILE A 1 154 ? 21.042 -7.480 -25.426 1.00 98.06 154 ILE A CA 1
ATOM 1316 C C . ILE A 1 154 ? 22.360 -6.982 -26.031 1.00 98.06 154 ILE A C 1
ATOM 1318 O O . ILE A 1 154 ? 22.982 -7.692 -26.824 1.00 98.06 154 ILE A O 1
ATOM 1322 N N . ILE A 1 155 ? 22.798 -5.774 -25.654 1.00 97.88 155 ILE A N 1
ATOM 1323 C CA . ILE A 1 155 ? 24.071 -5.209 -26.111 1.00 97.88 155 ILE A CA 1
ATOM 1324 C C . ILE A 1 155 ? 25.235 -6.074 -25.632 1.00 97.88 155 ILE A C 1
ATOM 1326 O O . ILE A 1 155 ? 26.124 -6.377 -26.424 1.00 97.88 155 ILE A O 1
ATOM 1330 N N . ASN A 1 156 ? 25.228 -6.484 -24.360 1.00 96.81 156 ASN A N 1
ATOM 1331 C CA . ASN A 1 156 ? 26.293 -7.315 -23.805 1.00 96.81 156 ASN A CA 1
ATOM 1332 C C . ASN A 1 156 ? 26.446 -8.656 -24.534 1.00 96.81 156 ASN A C 1
ATOM 1334 O O . ASN A 1 156 ? 27.562 -9.124 -24.738 1.00 96.81 156 ASN A O 1
ATOM 1338 N N . GLU A 1 157 ? 25.326 -9.260 -24.922 1.00 96.31 157 GLU A N 1
ATOM 1339 C CA . GLU A 1 157 ? 25.278 -10.544 -25.631 1.00 96.31 157 GLU A CA 1
ATOM 1340 C C . GLU A 1 157 ? 25.555 -10.405 -27.140 1.00 96.31 157 GLU A C 1
ATOM 1342 O O . GLU A 1 157 ? 25.484 -11.390 -27.871 1.00 96.31 157 GLU A O 1
ATOM 1347 N N . ASP A 1 158 ? 25.851 -9.188 -27.617 1.00 96.69 158 ASP A N 1
ATOM 1348 C CA . ASP A 1 158 ? 26.071 -8.861 -29.028 1.00 96.69 158 ASP A CA 1
ATOM 1349 C C . ASP A 1 158 ? 24.898 -9.305 -29.940 1.00 96.69 158 ASP A C 1
ATOM 1351 O O . ASP A 1 158 ? 25.089 -9.657 -31.104 1.00 96.69 158 ASP A O 1
ATOM 1355 N N . LYS A 1 159 ? 23.655 -9.268 -29.427 1.00 97.44 159 LYS A N 1
ATOM 1356 C CA . LYS A 1 159 ? 22.435 -9.732 -30.132 1.00 97.44 159 LYS A CA 1
ATOM 1357 C C . LYS A 1 159 ? 21.643 -8.635 -30.855 1.00 97.44 159 LYS A C 1
ATOM 1359 O O . LYS A 1 159 ? 20.526 -8.868 -31.319 1.00 97.44 159 LYS A O 1
ATOM 1364 N N . ILE A 1 160 ? 22.211 -7.440 -30.961 1.00 97.75 160 ILE A N 1
ATOM 1365 C CA . ILE A 1 160 ? 21.625 -6.306 -31.681 1.00 97.75 160 ILE A CA 1
ATOM 1366 C C . ILE A 1 160 ? 22.666 -5.695 -32.605 1.00 97.75 160 ILE A C 1
ATOM 1368 O O . ILE A 1 160 ? 23.811 -5.487 -32.187 1.00 97.75 160 ILE A O 1
ATOM 1372 N N . ASN A 1 161 ? 22.284 -5.423 -33.852 1.00 97.25 161 ASN A N 1
ATOM 1373 C CA . ASN A 1 161 ? 23.177 -4.757 -34.793 1.00 97.25 161 ASN A CA 1
ATOM 1374 C C . ASN A 1 161 ? 23.185 -3.237 -34.562 1.00 97.25 1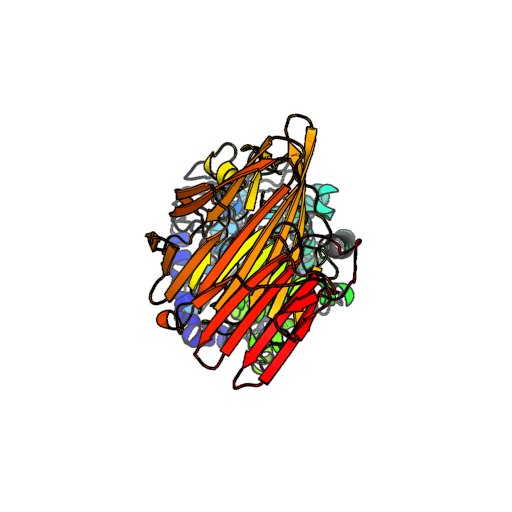61 ASN A C 1
ATOM 1376 O O . ASN A 1 161 ? 22.387 -2.693 -33.799 1.00 97.25 161 ASN A O 1
ATOM 1380 N N . ASP A 1 162 ? 24.125 -2.547 -35.194 1.00 97.12 162 ASP A N 1
ATOM 1381 C CA . ASP A 1 162 ? 24.340 -1.127 -34.938 1.00 97.12 162 ASP A CA 1
ATOM 1382 C C . ASP A 1 162 ? 23.219 -0.219 -35.474 1.00 97.12 162 ASP A C 1
ATOM 1384 O O . ASP A 1 162 ? 22.927 0.805 -34.859 1.00 97.12 162 ASP A O 1
ATOM 1388 N N . GLU A 1 163 ? 22.560 -0.595 -36.573 1.00 97.25 163 GLU A N 1
ATOM 1389 C CA . GLU A 1 163 ? 21.430 0.156 -37.133 1.00 97.25 163 GLU A CA 1
ATOM 1390 C C . GLU A 1 163 ? 20.203 0.064 -36.215 1.00 97.25 163 GLU A C 1
ATOM 1392 O O . GLU A 1 163 ? 19.610 1.084 -35.858 1.00 97.25 163 GLU A O 1
ATOM 1397 N N . GLU A 1 164 ? 19.869 -1.151 -35.770 1.00 98.12 164 GLU A N 1
ATOM 1398 C CA . GLU A 1 164 ? 18.802 -1.412 -34.800 1.00 98.12 164 GLU A CA 1
ATOM 1399 C C . GLU A 1 164 ? 19.067 -0.669 -33.485 1.00 98.12 164 GLU A C 1
ATOM 1401 O O . GLU A 1 164 ? 18.188 0.023 -32.968 1.00 98.12 164 GLU A O 1
ATOM 1406 N N . LEU A 1 165 ? 20.292 -0.776 -32.957 1.00 98.25 165 LEU A N 1
ATOM 1407 C CA . LEU A 1 165 ? 20.688 -0.133 -31.708 1.00 98.25 165 LEU A CA 1
ATOM 1408 C C . LEU A 1 165 ? 20.587 1.391 -31.810 1.00 98.25 165 LEU A C 1
ATOM 1410 O O . LEU A 1 165 ? 20.001 2.030 -30.935 1.00 98.25 165 LEU A O 1
ATOM 1414 N N . LEU A 1 166 ? 21.111 1.978 -32.889 1.00 97.88 166 LEU A N 1
ATOM 1415 C CA . LEU A 1 166 ? 21.045 3.418 -33.098 1.00 97.88 166 LEU A CA 1
ATOM 1416 C C . LEU A 1 166 ? 19.595 3.898 -33.234 1.00 97.88 166 LEU A C 1
ATOM 1418 O O . LEU A 1 166 ? 19.237 4.913 -32.639 1.00 97.88 166 LEU A O 1
ATOM 1422 N N . LYS A 1 167 ? 18.741 3.158 -33.952 1.00 98.25 167 LYS A N 1
ATOM 1423 C CA . LYS A 1 167 ? 17.313 3.479 -34.087 1.00 98.25 167 LYS A CA 1
ATOM 1424 C C . LYS A 1 167 ? 16.604 3.513 -32.731 1.00 98.25 167 LYS A C 1
ATOM 1426 O O . LYS A 1 167 ? 15.870 4.461 -32.455 1.00 98.25 167 LYS A O 1
ATOM 1431 N N . ILE A 1 168 ? 16.866 2.536 -31.859 1.00 98.69 168 ILE A N 1
ATOM 1432 C CA . ILE A 1 168 ? 16.285 2.502 -30.508 1.00 98.69 168 ILE A CA 1
ATOM 1433 C C . ILE A 1 168 ? 16.797 3.671 -29.658 1.00 98.69 168 ILE A C 1
ATOM 1435 O O . ILE A 1 168 ? 15.992 4.360 -29.035 1.00 98.69 168 ILE A O 1
ATOM 1439 N N . ILE A 1 169 ? 18.107 3.945 -29.659 1.00 98.50 169 ILE A N 1
ATOM 1440 C CA . ILE A 1 169 ? 18.689 5.056 -28.885 1.00 98.50 169 ILE A CA 1
ATOM 1441 C C . ILE A 1 169 ? 18.106 6.404 -29.330 1.00 98.50 169 ILE A C 1
ATOM 1443 O O . ILE A 1 169 ? 17.763 7.239 -28.490 1.00 98.50 169 ILE A O 1
ATOM 1447 N N . LEU A 1 170 ? 17.963 6.625 -30.640 1.00 98.00 170 LEU A N 1
ATOM 1448 C CA . LEU A 1 170 ? 17.382 7.858 -31.172 1.00 98.00 170 LEU A CA 1
ATOM 1449 C C . LEU A 1 170 ? 15.891 7.987 -30.833 1.00 98.00 170 LEU A C 1
ATOM 1451 O O . LEU A 1 170 ? 15.457 9.083 -30.485 1.00 98.00 170 LEU A O 1
ATOM 1455 N N . SER A 1 171 ? 15.133 6.886 -30.843 1.00 98.62 171 SER A N 1
ATOM 1456 C CA . SER A 1 171 ? 13.742 6.891 -30.375 1.00 98.62 171 SER A CA 1
ATOM 1457 C C . SER A 1 171 ? 13.633 7.184 -28.874 1.00 98.62 171 SER A C 1
ATOM 1459 O O . SER A 1 171 ? 12.759 7.943 -28.461 1.00 98.62 171 SER A O 1
ATOM 1461 N N . ILE A 1 172 ? 14.531 6.644 -28.039 1.00 98.69 172 ILE A N 1
ATOM 1462 C CA . ILE A 1 172 ? 14.589 6.999 -26.610 1.00 98.69 172 ILE A CA 1
ATOM 1463 C C . ILE A 1 172 ? 14.857 8.497 -26.473 1.00 98.69 172 ILE A C 1
ATOM 1465 O O . ILE A 1 172 ? 14.119 9.181 -25.774 1.00 98.69 172 ILE A O 1
ATOM 1469 N N . LYS A 1 173 ? 15.858 9.034 -27.182 1.00 98.38 173 LYS A N 1
ATOM 1470 C CA . LYS A 1 173 ? 16.174 10.470 -27.163 1.00 98.38 173 LYS A CA 1
ATOM 1471 C C . LYS A 1 173 ? 14.956 11.332 -27.507 1.00 98.38 173 LYS A C 1
ATOM 1473 O O . LYS A 1 173 ? 14.696 12.307 -26.807 1.00 98.38 173 LYS A O 1
ATOM 1478 N N . GLU A 1 174 ? 14.216 10.982 -28.555 1.00 98.38 174 GLU A N 1
ATOM 1479 C CA . GLU A 1 174 ? 12.986 11.681 -28.944 1.00 98.38 174 GLU A CA 1
ATOM 1480 C C . GLU A 1 174 ? 11.929 11.646 -27.832 1.00 98.38 174 GLU A C 1
ATOM 1482 O O . GLU A 1 174 ? 11.373 12.684 -27.474 1.00 98.38 174 GLU A O 1
ATOM 1487 N N . GLN A 1 175 ? 11.720 10.478 -27.222 1.00 98.62 175 GLN A N 1
ATOM 1488 C CA . GLN A 1 175 ? 10.793 10.308 -26.106 1.00 98.62 175 GLN A CA 1
ATOM 1489 C C . GLN A 1 175 ? 11.198 11.132 -24.876 1.00 98.62 175 GLN A C 1
ATOM 1491 O O . GLN A 1 175 ? 10.341 11.775 -24.282 1.00 98.62 175 GLN A O 1
ATOM 1496 N N . LEU A 1 176 ? 12.485 11.192 -24.513 1.00 98.62 176 LEU A N 1
ATOM 1497 C CA . LEU A 1 176 ? 12.950 12.019 -23.387 1.00 98.62 176 LEU A CA 1
ATOM 1498 C C . LEU A 1 176 ? 12.721 13.517 -23.633 1.00 98.62 176 LEU A C 1
ATOM 1500 O O . LEU A 1 176 ? 12.307 14.242 -22.729 1.00 98.62 176 LEU A O 1
ATOM 1504 N N . LEU A 1 177 ? 12.969 13.984 -24.862 1.00 98.25 177 LEU A N 1
ATOM 1505 C CA . LEU A 1 177 ? 12.692 15.369 -25.249 1.00 98.25 177 LEU A CA 1
ATOM 1506 C C . LEU A 1 177 ? 11.192 15.667 -25.207 1.00 98.25 177 LEU A C 1
ATOM 1508 O O . LEU A 1 177 ? 10.801 16.762 -24.809 1.00 98.25 177 LEU A O 1
ATOM 1512 N N . TYR A 1 178 ? 10.356 14.705 -25.599 1.00 98.31 178 TYR A N 1
ATOM 1513 C CA . TYR A 1 178 ? 8.910 14.798 -25.441 1.00 98.31 178 TYR A CA 1
ATOM 1514 C C . TYR A 1 178 ? 8.504 14.899 -23.968 1.00 98.31 178 TYR A C 1
ATOM 1516 O O . TYR A 1 178 ? 7.764 15.819 -23.633 1.00 98.31 178 TYR A O 1
ATOM 1524 N N . LEU A 1 179 ? 9.027 14.038 -23.086 1.00 98.31 179 LEU A N 1
ATOM 1525 C CA . LEU A 1 179 ? 8.715 14.073 -21.652 1.00 98.31 179 LEU A CA 1
ATOM 1526 C C . LEU A 1 179 ? 9.009 15.442 -21.035 1.00 98.31 179 LEU A C 1
ATOM 1528 O O . LEU A 1 179 ? 8.179 15.977 -20.311 1.00 98.31 179 LEU A O 1
ATOM 1532 N N . ASN A 1 180 ? 10.155 16.042 -21.365 1.00 98.00 180 ASN A N 1
ATOM 1533 C CA . ASN A 1 180 ? 10.495 17.379 -20.885 1.00 98.00 180 ASN A CA 1
ATOM 1534 C C . ASN A 1 180 ? 9.589 18.474 -21.475 1.00 98.00 180 ASN A C 1
ATOM 1536 O O . ASN A 1 180 ? 9.124 19.337 -20.739 1.00 98.00 180 ASN A O 1
ATOM 1540 N N . LYS A 1 181 ? 9.285 18.430 -22.778 1.00 97.69 181 LYS A N 1
ATOM 1541 C CA . LYS A 1 181 ? 8.420 19.434 -23.429 1.00 97.69 181 LYS A CA 1
ATOM 1542 C C . LYS A 1 181 ? 6.949 19.341 -23.017 1.00 97.69 181 LYS A C 1
ATOM 1544 O O . LYS A 1 181 ? 6.263 20.357 -23.025 1.00 97.69 181 LYS A O 1
ATOM 1549 N N . ALA A 1 182 ? 6.464 18.141 -22.708 1.00 96.94 182 ALA A N 1
ATOM 1550 C CA . ALA A 1 182 ? 5.094 17.881 -22.268 1.00 96.94 182 ALA A CA 1
ATOM 1551 C C . ALA A 1 182 ? 4.931 17.970 -20.739 1.00 96.94 182 ALA A C 1
ATOM 1553 O O . ALA A 1 182 ? 3.834 17.740 -20.222 1.00 96.94 182 ALA A O 1
ATOM 1554 N N . TYR A 1 183 ? 6.007 18.278 -20.009 1.00 97.12 183 TYR A N 1
ATOM 1555 C CA . TYR A 1 183 ? 5.972 18.422 -18.562 1.00 97.12 183 TYR A CA 1
ATOM 1556 C C . TYR A 1 183 ? 5.151 19.654 -18.158 1.00 97.12 183 TYR A C 1
ATOM 1558 O O . TYR A 1 183 ? 5.294 20.731 -18.735 1.00 97.12 183 TYR A O 1
ATOM 1566 N N . ILE A 1 184 ? 4.297 19.498 -17.147 1.00 96.12 184 ILE A N 1
ATOM 1567 C CA . ILE A 1 184 ? 3.440 20.562 -16.610 1.00 96.12 184 ILE A CA 1
ATOM 1568 C C . ILE A 1 184 ? 3.583 20.640 -15.091 1.00 96.12 184 ILE A C 1
ATOM 1570 O O . ILE A 1 184 ? 3.865 19.633 -14.445 1.00 96.12 184 ILE A O 1
ATOM 1574 N N . ASP A 1 185 ? 3.291 21.801 -14.501 1.00 95.81 185 ASP A N 1
ATOM 1575 C CA . ASP A 1 185 ? 3.471 22.047 -13.059 1.00 95.81 185 ASP A CA 1
ATOM 1576 C C . ASP A 1 185 ? 2.711 21.059 -12.157 1.00 95.81 185 ASP A C 1
ATOM 1578 O O . ASP A 1 185 ? 3.155 20.740 -11.056 1.00 95.81 185 ASP A O 1
ATOM 1582 N N . LYS A 1 186 ? 1.589 20.494 -12.625 1.00 94.88 186 LYS A N 1
ATOM 1583 C CA . LYS A 1 186 ? 0.870 19.434 -11.894 1.00 94.88 186 LYS A CA 1
ATOM 1584 C C . LYS A 1 186 ? 1.774 18.229 -11.589 1.00 94.88 186 LYS A C 1
ATOM 1586 O O . LYS A 1 186 ? 1.584 17.562 -10.575 1.00 94.88 186 LYS A O 1
ATOM 1591 N N . TYR A 1 187 ? 2.737 17.928 -12.458 1.00 96.19 187 TYR A N 1
ATOM 1592 C CA . TYR A 1 187 ? 3.621 16.776 -12.309 1.00 96.19 187 TYR A CA 1
ATOM 1593 C C . TYR A 1 187 ? 4.652 16.938 -11.193 1.00 96.19 187 TYR A C 1
ATOM 1595 O O . TYR A 1 187 ? 5.143 15.925 -10.711 1.00 96.19 187 TYR A O 1
ATOM 1603 N N . ILE A 1 188 ? 4.887 18.155 -10.692 1.00 96.88 188 ILE A N 1
ATOM 1604 C CA . ILE A 1 188 ? 5.759 18.379 -9.530 1.00 96.88 188 ILE A CA 1
ATOM 1605 C C . ILE A 1 188 ? 5.258 17.560 -8.323 1.00 96.88 188 ILE A C 1
ATOM 1607 O O . ILE A 1 188 ? 6.052 16.982 -7.584 1.00 96.88 188 ILE A O 1
ATOM 1611 N N . LEU A 1 189 ? 3.936 17.467 -8.140 1.00 96.12 189 LEU A N 1
ATOM 1612 C CA . LEU A 1 189 ? 3.316 16.754 -7.020 1.00 96.12 189 LEU A CA 1
ATOM 1613 C C . LEU A 1 189 ? 2.719 15.393 -7.429 1.00 96.12 189 LEU A C 1
ATOM 1615 O O . LEU A 1 189 ? 2.195 14.691 -6.588 1.00 96.12 189 LEU A O 1
ATOM 1619 N N . SER A 1 190 ? 2.786 14.970 -8.692 1.00 95.50 190 SER A N 1
ATOM 1620 C CA . SER A 1 190 ? 2.240 13.665 -9.111 1.00 95.50 190 SER A CA 1
ATOM 1621 C C . SER A 1 190 ? 3.329 12.597 -9.168 1.00 95.50 190 SER A C 1
ATOM 1623 O O . SER A 1 190 ? 4.439 12.893 -9.624 1.00 95.50 190 SER A O 1
ATOM 1625 N N . ASN A 1 191 ? 2.999 11.338 -8.850 1.00 95.56 191 ASN A N 1
ATOM 1626 C CA . ASN A 1 191 ? 3.859 10.198 -9.183 1.00 95.56 191 ASN A CA 1
ATOM 1627 C C . ASN A 1 191 ? 4.285 10.227 -10.664 1.00 95.56 191 ASN A C 1
ATOM 1629 O O . ASN A 1 191 ? 5.450 9.989 -10.974 1.00 95.56 191 ASN A O 1
ATOM 1633 N N . TRP A 1 192 ? 3.409 10.675 -11.574 1.00 96.50 192 TRP A N 1
ATOM 1634 C CA . TRP A 1 192 ? 3.713 10.808 -13.004 1.00 96.50 192 TRP A CA 1
ATOM 1635 C C . TRP A 1 192 ? 4.972 11.630 -13.263 1.00 96.50 192 TRP A C 1
ATOM 1637 O O . TRP A 1 192 ? 5.705 11.337 -14.204 1.00 96.50 192 TRP A O 1
ATOM 1647 N N . GLY A 1 193 ? 5.206 12.683 -12.478 1.00 97.44 193 GLY A N 1
ATOM 1648 C CA . GLY A 1 193 ? 6.393 13.510 -12.630 1.00 97.44 193 GLY A CA 1
ATOM 1649 C C . GLY A 1 193 ? 7.661 12.760 -12.265 1.00 97.44 193 GLY A C 1
ATOM 1650 O O . GLY A 1 193 ? 8.620 12.826 -13.030 1.00 97.44 193 GLY A O 1
ATOM 1651 N N . VAL A 1 194 ? 7.643 12.008 -11.161 1.00 97.88 194 VAL A N 1
ATOM 1652 C CA . VAL A 1 194 ? 8.801 11.227 -10.705 1.00 97.88 194 VAL A CA 1
ATOM 1653 C C . VAL A 1 194 ? 9.151 10.151 -11.728 1.00 97.88 194 VAL A C 1
ATOM 1655 O O . VAL A 1 194 ? 10.314 9.991 -12.093 1.00 97.88 194 VAL A O 1
ATOM 1658 N N . LEU A 1 195 ? 8.157 9.443 -12.271 1.00 97.38 195 LEU A N 1
ATOM 1659 C CA . LEU A 1 195 ? 8.403 8.424 -13.295 1.00 97.38 195 LEU A CA 1
ATOM 1660 C C . LEU A 1 195 ? 8.991 9.019 -14.592 1.00 97.38 195 LEU A C 1
ATOM 1662 O O . LEU A 1 195 ? 9.771 8.357 -15.274 1.00 97.38 195 LEU A O 1
ATOM 1666 N N . GLN A 1 196 ? 8.671 10.273 -14.925 1.00 98.00 196 GLN A N 1
ATOM 1667 C CA . GLN A 1 196 ? 9.243 10.965 -16.085 1.00 98.00 196 GLN A CA 1
ATOM 1668 C C . GLN A 1 196 ? 10.692 11.406 -15.850 1.00 98.00 196 GLN A C 1
ATOM 1670 O O . GLN A 1 196 ? 11.571 11.118 -16.665 1.00 98.00 196 GLN A O 1
ATOM 1675 N N . THR A 1 197 ? 10.951 12.110 -14.749 1.00 98.56 197 THR A N 1
ATOM 1676 C CA . THR A 1 197 ? 12.265 12.694 -14.444 1.00 98.56 197 THR A CA 1
ATOM 1677 C C . THR A 1 197 ? 13.303 11.609 -14.162 1.00 98.56 197 THR A C 1
ATOM 1679 O O . THR A 1 197 ? 14.396 11.639 -14.733 1.00 98.56 197 THR A O 1
ATOM 1682 N N . THR A 1 198 ? 12.938 10.573 -13.401 1.00 98.38 198 THR A N 1
ATOM 1683 C CA . THR A 1 198 ? 13.811 9.417 -13.136 1.00 98.38 198 THR A CA 1
ATOM 1684 C C . THR A 1 198 ? 14.159 8.645 -14.416 1.00 98.38 198 THR A C 1
ATOM 1686 O O . THR A 1 198 ? 15.309 8.230 -14.591 1.00 98.38 198 THR A O 1
ATOM 1689 N N . ALA A 1 199 ? 13.215 8.504 -15.357 1.00 98.25 199 ALA A N 1
ATOM 1690 C CA . ALA A 1 199 ? 13.476 7.887 -16.657 1.00 98.25 199 ALA A CA 1
ATOM 1691 C C . ALA A 1 199 ? 14.467 8.709 -17.496 1.00 98.25 199 ALA A C 1
ATOM 1693 O O . ALA A 1 199 ? 15.385 8.134 -18.087 1.00 98.25 199 ALA A O 1
ATOM 1694 N N . ILE A 1 200 ? 14.330 10.042 -17.512 1.00 98.69 200 I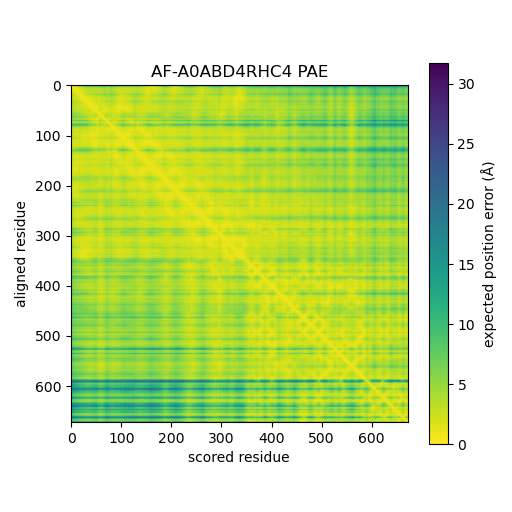LE A N 1
ATOM 1695 C CA . ILE A 1 200 ? 15.281 10.945 -18.181 1.00 98.69 200 ILE A CA 1
ATOM 1696 C C . ILE A 1 200 ? 16.680 10.778 -17.593 1.00 98.69 200 ILE A C 1
ATOM 1698 O O . ILE A 1 200 ? 17.628 10.571 -18.352 1.00 98.69 200 ILE A O 1
ATOM 1702 N N . MET A 1 201 ? 16.812 10.798 -16.265 1.00 98.50 201 MET A N 1
ATOM 1703 C CA . MET A 1 201 ? 18.102 10.629 -15.593 1.00 98.50 201 MET A CA 1
ATOM 1704 C C . MET A 1 201 ? 18.766 9.298 -15.959 1.00 98.50 201 MET A C 1
ATOM 1706 O O . MET A 1 201 ? 19.913 9.276 -16.408 1.00 98.50 201 MET A O 1
ATOM 1710 N N . ASN A 1 202 ? 18.040 8.186 -15.820 1.00 98.25 202 ASN A N 1
ATOM 1711 C CA . ASN A 1 202 ? 18.597 6.857 -16.061 1.00 98.25 202 ASN A CA 1
ATOM 1712 C C . ASN A 1 202 ? 18.977 6.642 -17.531 1.00 98.25 202 ASN A C 1
ATOM 1714 O O . ASN A 1 202 ? 20.051 6.110 -17.820 1.00 98.25 202 ASN A O 1
ATOM 1718 N N . CYS A 1 203 ? 18.133 7.081 -18.470 1.00 98.38 203 CYS A N 1
ATOM 1719 C CA . CYS A 1 203 ? 18.439 6.983 -19.896 1.00 98.38 203 CYS A CA 1
ATOM 1720 C C . CYS A 1 203 ? 19.617 7.883 -20.289 1.00 98.38 203 CYS A C 1
ATOM 1722 O O . CYS A 1 203 ? 20.450 7.478 -21.100 1.00 98.38 203 CYS A O 1
ATOM 1724 N N . TYR A 1 204 ? 19.713 9.083 -19.704 1.00 98.06 204 TYR A N 1
ATOM 1725 C CA . TYR A 1 204 ? 20.825 9.994 -19.952 1.00 98.06 204 TYR A CA 1
ATOM 1726 C C . TYR A 1 204 ? 22.161 9.409 -19.500 1.00 98.06 204 TYR A C 1
ATOM 1728 O O . TYR A 1 204 ? 23.114 9.424 -20.273 1.00 98.06 204 TYR A O 1
ATOM 1736 N N . LEU A 1 205 ? 22.232 8.841 -18.292 1.00 96.69 205 LEU A N 1
ATOM 1737 C CA . LEU A 1 205 ? 23.468 8.242 -17.778 1.00 96.69 205 LEU A CA 1
ATOM 1738 C C . LEU A 1 205 ? 24.010 7.143 -18.705 1.00 96.69 205 LEU A C 1
ATOM 1740 O O . LEU A 1 205 ? 25.217 7.081 -18.938 1.00 96.69 205 LEU A O 1
ATOM 1744 N N . LEU A 1 206 ? 23.123 6.331 -19.289 1.00 96.50 206 LEU A N 1
ATOM 1745 C CA . LEU A 1 206 ? 23.505 5.268 -20.219 1.00 96.50 206 LEU A CA 1
ATOM 1746 C C . LEU A 1 206 ? 23.865 5.786 -21.625 1.00 96.50 206 LEU A C 1
ATOM 1748 O O . LEU A 1 206 ? 24.797 5.273 -22.241 1.00 96.50 206 LEU A O 1
ATOM 1752 N N . PHE A 1 207 ? 23.147 6.790 -22.143 1.00 97.00 207 PHE A N 1
ATOM 1753 C CA . PHE A 1 207 ? 23.256 7.245 -23.540 1.00 97.00 207 PHE A CA 1
ATOM 1754 C C . PHE A 1 207 ? 23.729 8.694 -23.705 1.00 97.00 207 PHE A C 1
ATOM 1756 O O . PHE A 1 207 ? 23.431 9.331 -24.721 1.00 97.00 207 PHE A O 1
ATOM 1763 N N . LYS A 1 208 ? 24.489 9.221 -22.740 1.00 95.38 208 LYS A N 1
ATOM 1764 C CA . LYS A 1 208 ? 24.963 10.617 -22.720 1.00 95.38 208 LYS A CA 1
ATOM 1765 C C . LYS A 1 208 ? 25.581 11.074 -24.049 1.00 95.38 208 LYS A C 1
ATOM 1767 O O . LYS A 1 208 ? 25.253 12.156 -24.533 1.00 95.38 208 LYS A O 1
ATOM 1772 N N . ASP A 1 209 ? 26.381 10.213 -24.685 1.00 95.00 209 ASP A N 1
ATOM 1773 C CA . ASP A 1 209 ? 27.127 10.525 -25.913 1.00 95.00 209 ASP A CA 1
ATOM 1774 C C . ASP A 1 209 ? 26.212 10.669 -27.145 1.00 95.00 209 ASP A C 1
ATOM 1776 O O . ASP A 1 209 ? 26.584 11.305 -28.129 1.00 95.00 209 ASP A O 1
ATOM 1780 N N . PHE A 1 210 ? 24.988 10.134 -27.077 1.00 96.50 210 PHE A N 1
ATOM 1781 C CA . PHE A 1 210 ? 23.970 10.225 -28.128 1.00 96.50 210 PHE A CA 1
ATOM 1782 C C . PHE A 1 210 ? 22.941 11.321 -27.838 1.00 96.50 210 PHE A C 1
ATOM 1784 O O . PHE A 1 210 ? 22.454 12.000 -28.751 1.00 96.50 210 PHE A O 1
ATOM 1791 N N . ILE A 1 211 ? 22.584 11.501 -26.563 1.00 94.94 211 ILE A N 1
ATOM 1792 C CA . ILE A 1 211 ? 21.603 12.504 -26.142 1.00 94.94 211 ILE A CA 1
ATOM 1793 C C . ILE A 1 211 ? 22.205 13.908 -26.251 1.00 94.94 211 ILE A C 1
ATOM 1795 O O . ILE A 1 211 ? 21.557 14.768 -26.850 1.00 94.94 211 ILE A O 1
ATOM 1799 N N . GLN A 1 212 ? 23.447 14.109 -25.786 1.00 93.44 212 GLN A N 1
ATOM 1800 C CA . GLN A 1 212 ? 24.197 15.372 -25.894 1.00 93.44 212 GLN A CA 1
ATOM 1801 C C . GLN A 1 212 ? 23.370 16.599 -25.465 1.00 93.44 212 GLN A C 1
ATOM 1803 O O . GLN A 1 212 ? 23.329 17.613 -26.156 1.00 93.44 212 GLN A O 1
ATOM 1808 N N . ASN A 1 213 ? 22.651 16.472 -24.348 1.00 95.94 213 ASN A N 1
ATOM 1809 C CA . ASN A 1 213 ? 21.802 17.521 -23.790 1.00 95.94 213 ASN A CA 1
ATOM 1810 C C . ASN A 1 213 ? 21.921 17.513 -22.262 1.00 95.94 213 ASN A C 1
ATOM 1812 O O . ASN A 1 213 ? 21.123 16.890 -21.565 1.00 95.94 213 ASN A O 1
ATOM 1816 N N . GLU A 1 214 ? 22.967 18.161 -21.761 1.00 96.69 214 GLU A N 1
ATOM 1817 C CA . GLU A 1 214 ? 23.259 18.232 -20.327 1.00 96.69 214 GLU A CA 1
ATOM 1818 C C . GLU A 1 214 ? 22.216 19.062 -19.565 1.00 96.69 214 GLU A C 1
ATOM 1820 O O . GLU A 1 214 ? 21.879 18.734 -18.430 1.00 96.69 214 GLU A O 1
ATOM 1825 N N . GLU A 1 215 ? 21.627 20.074 -20.210 1.00 98.12 215 GLU A N 1
ATOM 1826 C CA . GLU A 1 215 ? 20.544 20.882 -19.635 1.00 98.12 215 GLU A CA 1
ATOM 1827 C C . GLU A 1 215 ? 19.320 20.027 -19.288 1.00 98.12 215 GLU A C 1
ATOM 1829 O O . GLU A 1 215 ? 18.754 20.180 -18.208 1.00 98.12 215 GLU A O 1
ATOM 1834 N N . LEU A 1 216 ? 18.949 19.079 -20.157 1.00 98.38 216 LEU A N 1
ATOM 1835 C CA . LEU A 1 216 ? 17.855 18.138 -19.903 1.00 98.38 216 LEU A CA 1
ATOM 1836 C C . LEU A 1 216 ? 18.121 17.263 -18.669 1.00 98.38 216 LEU A C 1
ATOM 1838 O O . LEU A 1 216 ? 17.213 17.036 -17.871 1.00 98.38 216 LEU A O 1
ATOM 1842 N N . PHE A 1 217 ? 19.352 16.768 -18.515 1.00 98.38 217 PHE A N 1
ATOM 1843 C CA . PHE A 1 217 ? 19.732 15.962 -17.354 1.00 98.38 217 PHE A CA 1
ATOM 1844 C C . PHE A 1 217 ? 19.704 16.783 -16.066 1.00 98.38 217 PHE A C 1
ATOM 1846 O O . PHE A 1 217 ? 19.096 16.354 -15.088 1.00 98.38 217 PHE A O 1
ATOM 1853 N N . ASN A 1 218 ? 20.312 17.971 -16.081 1.00 98.44 218 ASN A N 1
ATOM 1854 C CA . ASN A 1 218 ? 20.348 18.859 -14.921 1.00 98.44 218 ASN A CA 1
ATOM 1855 C C . ASN A 1 218 ? 18.937 19.298 -14.514 1.00 98.44 218 ASN A C 1
ATOM 1857 O O . ASN A 1 218 ? 18.611 19.274 -13.333 1.00 98.44 218 ASN A O 1
ATOM 1861 N N . TRP A 1 219 ? 18.068 19.610 -15.480 1.00 98.62 219 TRP A N 1
ATOM 1862 C CA . TRP A 1 219 ? 16.659 19.884 -15.204 1.00 98.62 219 TRP A CA 1
ATOM 1863 C C . TRP A 1 219 ? 15.968 18.695 -14.527 1.00 98.62 219 TRP A C 1
ATOM 1865 O O . TRP A 1 219 ? 15.327 18.873 -13.496 1.00 98.62 219 TRP A O 1
ATOM 1875 N N . ALA A 1 220 ? 16.120 17.480 -15.066 1.00 98.62 220 ALA A N 1
ATOM 1876 C CA . ALA A 1 220 ? 15.477 16.296 -14.498 1.00 98.62 220 ALA A CA 1
ATOM 1877 C C . ALA A 1 220 ? 15.997 15.970 -13.090 1.00 98.62 220 ALA A C 1
ATOM 1879 O O . ALA A 1 220 ? 15.218 15.541 -12.242 1.00 98.62 220 ALA A O 1
ATOM 1880 N N . LEU A 1 221 ? 17.289 16.192 -12.832 1.00 98.62 221 LEU A N 1
ATOM 1881 C CA . LEU A 1 221 ? 17.907 16.017 -11.521 1.00 98.62 221 LEU A CA 1
ATOM 1882 C C . LEU A 1 221 ? 17.313 16.979 -10.483 1.00 98.62 221 LEU A C 1
ATOM 1884 O O . LEU A 1 221 ? 16.827 16.531 -9.445 1.00 98.62 221 LEU A O 1
ATOM 1888 N N . GLU A 1 222 ? 17.313 18.281 -10.779 1.00 98.38 222 GLU A N 1
ATOM 1889 C CA . GLU A 1 222 ? 16.769 19.305 -9.878 1.00 98.38 222 GLU A CA 1
ATOM 1890 C C . GLU A 1 222 ? 15.267 19.111 -9.643 1.00 98.38 222 GLU A C 1
ATOM 1892 O O . GLU A 1 222 ? 14.779 19.194 -8.513 1.00 98.38 222 GLU A O 1
ATOM 1897 N N . GLU A 1 223 ? 14.527 18.776 -10.699 1.00 98.44 223 GLU A N 1
ATOM 1898 C CA . GLU A 1 223 ? 13.094 18.524 -10.606 1.00 98.44 223 GLU A CA 1
ATOM 1899 C C . GLU A 1 223 ? 12.799 17.260 -9.786 1.00 98.44 223 GLU A C 1
ATOM 1901 O O . GLU A 1 223 ? 11.885 17.269 -8.966 1.00 98.44 223 GLU A O 1
ATOM 1906 N N . THR A 1 224 ? 13.611 16.204 -9.917 1.00 98.38 224 THR A N 1
ATOM 1907 C CA . THR A 1 224 ? 13.503 14.995 -9.082 1.00 98.38 224 THR A CA 1
ATOM 1908 C C . THR A 1 224 ? 13.718 15.318 -7.605 1.00 98.38 224 THR A C 1
ATOM 1910 O O . THR A 1 224 ? 12.968 14.836 -6.757 1.00 98.38 224 THR A O 1
ATOM 1913 N N . TYR A 1 225 ? 14.708 16.150 -7.268 1.00 98.44 225 TYR A N 1
ATOM 1914 C CA . TYR A 1 225 ? 14.922 16.571 -5.882 1.00 98.44 225 TYR A CA 1
ATOM 1915 C C . TYR A 1 225 ? 13.726 17.347 -5.332 1.00 98.44 225 TYR A C 1
ATOM 1917 O O . TYR A 1 225 ? 13.247 17.034 -4.244 1.00 98.44 225 TYR A O 1
ATOM 1925 N N . LYS A 1 226 ? 13.192 18.294 -6.107 1.00 98.06 226 LYS A N 1
ATOM 1926 C CA . LYS A 1 226 ? 11.994 19.057 -5.741 1.00 98.06 226 LYS A CA 1
ATOM 1927 C C . LYS A 1 226 ? 10.763 18.163 -5.566 1.00 98.06 226 LYS A C 1
ATOM 1929 O O . LYS A 1 226 ? 10.026 18.332 -4.600 1.00 98.06 226 LYS A O 1
ATOM 1934 N N . GLN A 1 227 ? 10.545 17.213 -6.474 1.00 98.06 227 GLN A N 1
ATOM 1935 C CA . GLN A 1 227 ? 9.438 16.258 -6.403 1.00 98.06 227 GLN A CA 1
ATOM 1936 C C . GLN A 1 227 ? 9.530 15.406 -5.137 1.00 98.06 227 GLN A C 1
ATOM 1938 O O . GLN A 1 227 ? 8.563 15.331 -4.385 1.00 98.06 227 GLN A O 1
ATOM 1943 N N . MET A 1 228 ? 10.694 14.808 -4.861 1.00 97.81 228 MET A N 1
ATOM 1944 C CA . MET A 1 228 ? 10.885 14.021 -3.640 1.00 97.81 228 MET A CA 1
ATOM 1945 C C . MET A 1 228 ? 10.715 14.864 -2.382 1.00 97.81 228 MET A C 1
ATOM 1947 O O . MET A 1 228 ? 10.230 14.351 -1.374 1.00 97.81 228 MET A O 1
ATOM 1951 N N . ASP A 1 229 ? 11.093 16.143 -2.427 1.00 96.31 229 ASP A N 1
ATOM 1952 C CA . ASP A 1 229 ? 10.959 17.010 -1.268 1.00 96.31 229 ASP A CA 1
ATOM 1953 C C . ASP A 1 229 ? 9.501 17.235 -0.864 1.00 96.31 229 ASP A C 1
ATOM 1955 O O . ASP A 1 229 ? 9.169 17.111 0.312 1.00 96.31 229 ASP A O 1
ATOM 1959 N N . ILE A 1 230 ? 8.627 17.479 -1.843 1.00 96.12 230 ILE A N 1
ATOM 1960 C CA . ILE A 1 230 ? 7.218 17.793 -1.583 1.00 96.12 230 ILE A CA 1
ATOM 1961 C C . ILE A 1 230 ? 6.293 16.569 -1.563 1.00 96.12 230 ILE A C 1
ATOM 1963 O O . ILE A 1 230 ? 5.191 16.659 -1.028 1.00 96.12 230 ILE A O 1
ATOM 1967 N N . GLN A 1 231 ? 6.692 15.448 -2.178 1.00 97.38 231 GLN A N 1
ATOM 1968 C CA . GLN A 1 231 ? 5.855 14.246 -2.284 1.00 97.38 231 GLN A CA 1
ATOM 1969 C C . GLN A 1 231 ? 6.082 13.236 -1.155 1.00 97.38 231 GLN A C 1
ATOM 1971 O O . GLN A 1 231 ? 5.196 12.420 -0.895 1.00 97.38 231 GLN A O 1
ATOM 1976 N N . VAL A 1 232 ? 7.256 13.248 -0.519 1.00 97.94 232 VAL A N 1
ATOM 1977 C CA . VAL A 1 232 ? 7.608 12.331 0.573 1.00 97.94 232 VAL A CA 1
ATOM 1978 C C . VAL A 1 232 ? 7.679 13.120 1.869 1.00 97.94 232 VAL A C 1
ATOM 1980 O O . VAL A 1 232 ? 8.543 13.987 2.025 1.00 97.94 232 VAL A O 1
ATOM 1983 N N . PHE A 1 233 ? 6.773 12.804 2.791 1.00 97.00 233 PHE A N 1
ATOM 1984 C CA . PHE A 1 233 ? 6.730 13.426 4.108 1.00 97.00 233 PHE A CA 1
ATOM 1985 C C . PHE A 1 233 ? 7.944 13.042 4.962 1.00 97.00 233 PHE A C 1
ATOM 1987 O O . PHE A 1 233 ? 8.643 12.062 4.689 1.00 97.00 233 PHE A O 1
ATOM 1994 N N . ASP A 1 234 ? 8.172 13.794 6.039 1.00 95.25 234 ASP A N 1
ATOM 1995 C CA . ASP A 1 234 ? 9.299 13.578 6.954 1.00 95.25 234 ASP A CA 1
ATOM 1996 C C . ASP A 1 234 ? 9.234 12.206 7.648 1.00 95.25 234 ASP A C 1
ATOM 1998 O O . ASP A 1 234 ? 10.260 11.623 8.007 1.00 95.25 234 ASP A O 1
ATOM 2002 N N . ASP A 1 235 ? 8.031 11.648 7.803 1.00 95.31 235 ASP A N 1
ATOM 2003 C CA . ASP A 1 235 ? 7.820 10.296 8.321 1.00 95.31 235 ASP A CA 1
ATOM 2004 C C . ASP A 1 235 ? 8.092 9.166 7.296 1.00 95.31 235 ASP A C 1
ATOM 2006 O O . ASP A 1 235 ? 8.058 7.982 7.657 1.00 95.31 235 ASP A O 1
ATOM 2010 N N . GLY A 1 236 ? 8.421 9.528 6.050 1.00 97.81 236 GLY A N 1
ATOM 2011 C CA . GLY A 1 236 ? 8.761 8.643 4.935 1.00 97.81 236 GLY A CA 1
ATOM 2012 C C . GLY A 1 236 ? 7.573 8.184 4.094 1.00 97.81 236 GLY A C 1
ATOM 2013 O O . GLY A 1 236 ? 7.775 7.487 3.104 1.00 97.81 236 GLY A O 1
ATOM 2014 N N . SER A 1 237 ? 6.342 8.540 4.457 1.00 97.44 237 SER A N 1
ATOM 2015 C CA . SER A 1 237 ? 5.164 8.184 3.665 1.00 97.44 237 SER A CA 1
ATOM 2016 C C . SER A 1 237 ? 4.989 9.093 2.441 1.00 97.44 237 SER A C 1
ATOM 2018 O O . SER A 1 237 ? 5.304 10.284 2.475 1.00 97.44 237 SER A O 1
ATOM 2020 N N . HIS A 1 238 ? 4.497 8.524 1.337 1.00 97.62 238 HIS A N 1
ATOM 2021 C CA . HIS A 1 238 ? 4.156 9.276 0.125 1.00 97.62 238 HIS A CA 1
ATOM 2022 C C . HIS A 1 238 ? 2.766 9.912 0.236 1.00 97.62 238 HIS A C 1
ATOM 2024 O O . HIS A 1 238 ? 1.829 9.311 0.769 1.00 97.62 238 HIS A O 1
ATOM 2030 N N . TRP A 1 239 ? 2.621 11.134 -0.279 1.00 96.19 239 TRP A N 1
ATOM 2031 C CA . TRP A 1 239 ? 1.429 11.959 -0.061 1.00 96.19 239 TRP A CA 1
ATOM 2032 C C . TRP A 1 239 ? 0.139 11.413 -0.695 1.00 96.19 239 TRP A C 1
ATOM 2034 O O . TRP A 1 239 ? -0.948 11.798 -0.267 1.00 96.19 239 TRP A O 1
ATOM 2044 N N . GLU A 1 240 ? 0.227 10.518 -1.686 1.00 96.00 240 GLU A N 1
ATOM 2045 C CA . GLU A 1 240 ? -0.941 10.011 -2.424 1.00 96.00 240 GLU A CA 1
ATOM 2046 C C . GLU A 1 240 ? -1.765 8.967 -1.656 1.00 96.00 240 GLU A C 1
ATOM 2048 O O . GLU A 1 240 ? -2.794 8.524 -2.163 1.00 96.00 240 GLU A O 1
ATOM 2053 N N . GLN A 1 241 ? -1.354 8.597 -0.434 1.00 93.44 241 GLN A N 1
ATOM 2054 C CA . GLN A 1 241 ? -2.099 7.706 0.476 1.00 93.44 241 GLN A CA 1
ATOM 2055 C C . GLN A 1 241 ? -2.337 6.284 -0.058 1.00 93.44 241 GLN A C 1
ATOM 2057 O O . GLN A 1 241 ? -3.122 5.531 0.512 1.00 93.44 241 GLN A O 1
ATOM 2062 N N . SER A 1 242 ? -1.649 5.887 -1.128 1.00 96.12 242 SER A N 1
ATOM 2063 C CA . SER A 1 242 ? -1.688 4.534 -1.680 1.00 96.12 242 SER A CA 1
ATOM 2064 C C . SER A 1 242 ? -0.300 3.906 -1.639 1.00 96.12 242 SER A C 1
ATOM 2066 O O . SER A 1 242 ? 0.679 4.478 -2.123 1.00 96.12 242 SER A O 1
ATOM 2068 N N . VAL A 1 243 ? -0.227 2.695 -1.090 1.00 96.25 243 VAL A N 1
ATOM 2069 C CA . VAL A 1 243 ? 1.022 1.943 -0.971 1.00 96.25 243 VAL A CA 1
ATOM 2070 C C . VAL A 1 243 ? 1.520 1.465 -2.340 1.00 96.25 243 VAL A C 1
ATOM 2072 O O . VAL A 1 243 ? 2.726 1.431 -2.561 1.00 96.25 243 VAL A O 1
ATOM 2075 N N . MET A 1 244 ? 0.626 1.183 -3.298 1.00 95.19 244 MET A N 1
ATOM 2076 C CA . MET A 1 244 ? 1.028 0.910 -4.689 1.00 95.19 244 MET A CA 1
ATOM 2077 C C . MET A 1 244 ? 1.805 2.092 -5.291 1.00 95.19 244 MET A C 1
ATOM 2079 O O . MET A 1 244 ? 2.928 1.907 -5.752 1.00 95.19 244 MET A O 1
ATOM 2083 N N . TYR A 1 245 ? 1.271 3.317 -5.222 1.00 96.75 245 TYR A N 1
ATOM 2084 C CA . TYR A 1 245 ? 1.955 4.498 -5.773 1.00 96.75 245 TYR A CA 1
ATOM 2085 C C . TYR A 1 245 ? 3.192 4.905 -4.963 1.00 96.75 245 TYR A C 1
ATOM 2087 O O . TYR A 1 245 ? 4.193 5.331 -5.542 1.00 96.75 245 TYR A O 1
ATOM 2095 N N . HIS A 1 246 ? 3.179 4.686 -3.644 1.00 98.12 246 HIS A N 1
ATOM 2096 C CA . HIS A 1 246 ? 4.383 4.780 -2.814 1.00 98.12 246 HIS A CA 1
ATOM 2097 C C . HIS A 1 246 ? 5.492 3.860 -3.335 1.00 98.12 246 HIS A C 1
ATOM 2099 O O . HIS A 1 246 ? 6.643 4.280 -3.461 1.00 98.12 246 HIS A O 1
ATOM 2105 N N . VAL A 1 247 ? 5.157 2.605 -3.650 1.00 98.12 247 VAL A N 1
ATOM 2106 C CA . VAL A 1 247 ? 6.118 1.616 -4.148 1.00 98.12 247 VAL A CA 1
ATOM 2107 C C . VAL A 1 247 ? 6.604 1.945 -5.553 1.00 98.12 247 VAL A C 1
ATOM 2109 O O . VAL A 1 247 ? 7.794 1.780 -5.812 1.00 98.12 247 VAL A O 1
ATOM 2112 N N . GLU A 1 248 ? 5.754 2.470 -6.434 1.00 97.19 248 GLU A N 1
ATOM 2113 C CA . GLU A 1 248 ? 6.185 2.928 -7.760 1.00 97.19 248 GLU A CA 1
ATOM 2114 C C . GLU A 1 248 ? 7.250 4.028 -7.661 1.00 97.19 248 GLU A C 1
ATOM 2116 O O . GLU A 1 248 ? 8.334 3.906 -8.245 1.00 97.19 248 GLU A O 1
ATOM 2121 N N . VAL A 1 249 ? 6.998 5.050 -6.835 1.00 98.38 249 VAL A N 1
ATOM 2122 C CA . VAL A 1 249 ? 7.949 6.144 -6.572 1.00 98.38 249 VAL A CA 1
ATOM 2123 C C . VAL A 1 249 ? 9.229 5.626 -5.904 1.00 98.38 249 VAL A C 1
ATOM 2125 O O . VAL A 1 249 ? 10.340 6.026 -6.270 1.00 98.38 249 VAL A O 1
ATOM 2128 N N . LEU A 1 250 ? 9.107 4.694 -4.956 1.00 98.75 250 LEU A N 1
ATOM 2129 C CA . LEU A 1 250 ? 10.250 4.064 -4.294 1.00 98.75 250 LEU A CA 1
ATOM 2130 C C . LEU A 1 250 ? 11.098 3.255 -5.289 1.00 98.75 250 LEU A C 1
ATOM 2132 O O . LEU A 1 250 ? 12.319 3.405 -5.330 1.00 98.75 250 LEU A O 1
ATOM 2136 N N . ASN A 1 251 ? 10.476 2.434 -6.135 1.00 98.12 251 ASN A N 1
ATOM 2137 C CA . ASN A 1 251 ? 11.165 1.599 -7.114 1.00 98.12 251 ASN A CA 1
ATOM 2138 C C . ASN A 1 251 ? 11.885 2.434 -8.178 1.00 98.12 251 ASN A C 1
ATOM 2140 O O . ASN A 1 251 ? 13.046 2.145 -8.484 1.00 98.12 251 ASN A O 1
ATOM 2144 N N . CYS A 1 252 ? 11.252 3.470 -8.743 1.00 97.12 252 CYS A N 1
ATOM 2145 C CA . CYS A 1 252 ? 11.929 4.329 -9.720 1.00 97.12 252 CYS A CA 1
ATOM 2146 C C . CYS A 1 252 ? 13.088 5.110 -9.083 1.00 97.12 252 CYS A C 1
ATOM 2148 O O . CYS A 1 252 ? 14.159 5.220 -9.683 1.00 97.12 252 CYS A O 1
ATOM 2150 N N . SER A 1 253 ? 12.933 5.541 -7.832 1.00 98.50 253 SER A N 1
ATOM 2151 C CA . SER A 1 253 ? 13.989 6.244 -7.103 1.00 98.50 253 SER A CA 1
ATOM 2152 C C . SER A 1 253 ? 15.167 5.334 -6.736 1.00 98.50 253 SER A C 1
ATOM 2154 O O . SER A 1 253 ? 16.330 5.698 -6.910 1.00 98.50 253 SER A O 1
ATOM 2156 N N . MET A 1 254 ? 14.901 4.090 -6.328 1.00 98.69 254 MET A N 1
ATOM 2157 C CA . MET A 1 254 ? 15.942 3.075 -6.123 1.00 98.69 254 MET A CA 1
ATOM 2158 C C . MET A 1 254 ? 16.680 2.722 -7.422 1.00 98.69 254 MET A C 1
ATOM 2160 O O . MET A 1 254 ? 17.895 2.505 -7.400 1.00 98.69 254 MET A O 1
ATOM 2164 N N . LYS A 1 255 ? 15.981 2.697 -8.569 1.00 98.06 255 LYS A N 1
ATOM 2165 C CA . LYS A 1 255 ? 16.613 2.531 -9.890 1.00 98.06 255 LYS A CA 1
ATOM 2166 C C . LYS A 1 255 ? 17.573 3.687 -10.191 1.00 98.06 255 LYS A C 1
ATOM 2168 O O . LYS A 1 255 ? 18.672 3.412 -10.668 1.00 98.06 255 LYS A O 1
ATOM 2173 N N . VAL A 1 256 ? 17.218 4.931 -9.849 1.00 98.44 256 VAL A N 1
ATOM 2174 C CA . VAL A 1 256 ? 18.124 6.091 -9.964 1.00 98.44 256 VAL A CA 1
ATOM 2175 C C . VAL A 1 256 ? 19.369 5.920 -9.100 1.00 98.44 256 VAL A C 1
ATOM 2177 O O . VAL A 1 256 ? 20.475 6.036 -9.622 1.00 98.44 256 VAL A O 1
ATOM 2180 N N . ILE A 1 257 ? 19.228 5.555 -7.820 1.00 98.62 257 ILE A N 1
ATOM 2181 C CA . ILE A 1 257 ? 20.387 5.301 -6.943 1.00 98.62 257 ILE A CA 1
ATOM 2182 C C . ILE A 1 257 ? 21.300 4.231 -7.554 1.00 98.62 257 ILE A C 1
ATOM 2184 O O . ILE A 1 257 ? 22.504 4.449 -7.688 1.00 98.62 257 ILE A O 1
ATOM 2188 N N . SER A 1 258 ? 20.729 3.103 -7.984 1.00 97.31 258 SER A N 1
ATOM 2189 C CA . SER A 1 258 ? 21.494 2.014 -8.598 1.00 97.31 258 SER A CA 1
ATOM 2190 C C . SER A 1 258 ? 22.204 2.440 -9.887 1.00 97.31 258 SER A C 1
ATOM 2192 O O . SER A 1 258 ? 23.354 2.058 -10.109 1.00 97.31 258 SER A O 1
ATOM 2194 N N . MET A 1 259 ? 21.546 3.227 -10.741 1.00 96.56 259 MET A N 1
ATOM 2195 C CA . MET A 1 259 ? 22.133 3.705 -11.992 1.00 96.56 259 MET A CA 1
ATOM 2196 C C . MET A 1 259 ? 23.258 4.708 -11.734 1.00 96.56 259 MET A C 1
ATOM 2198 O O . MET A 1 259 ? 24.328 4.605 -12.329 1.00 96.56 259 MET A O 1
ATOM 2202 N N . CYS A 1 260 ? 23.059 5.636 -10.800 1.00 97.12 260 CYS A N 1
ATOM 2203 C CA . CYS A 1 260 ? 24.089 6.581 -10.394 1.00 97.12 260 CYS A CA 1
ATOM 2204 C C . CYS A 1 260 ? 25.321 5.872 -9.813 1.00 97.12 260 CYS A C 1
ATOM 2206 O O . CYS A 1 260 ? 26.434 6.247 -10.170 1.00 97.12 260 CYS A O 1
ATOM 2208 N N . GLU A 1 261 ? 25.157 4.806 -9.016 1.00 94.69 261 GLU A N 1
ATOM 2209 C CA . GLU A 1 261 ? 26.286 3.977 -8.558 1.00 94.69 261 GLU A CA 1
ATOM 2210 C C . GLU A 1 261 ? 27.062 3.358 -9.732 1.00 94.69 261 GLU A C 1
ATOM 2212 O O . GLU A 1 261 ? 28.287 3.453 -9.770 1.00 94.69 261 GLU A O 1
ATOM 2217 N N . LYS A 1 262 ? 26.367 2.775 -10.722 1.00 92.88 262 LYS A N 1
ATOM 2218 C CA . LYS A 1 262 ? 26.998 2.156 -11.908 1.00 92.88 262 LYS A CA 1
ATOM 2219 C C . LYS A 1 262 ? 27.828 3.151 -12.724 1.00 92.88 262 LYS A C 1
ATOM 2221 O O . LYS A 1 262 ? 28.862 2.784 -13.273 1.00 92.88 262 LYS A O 1
ATOM 2226 N N . PHE A 1 263 ? 27.382 4.403 -12.799 1.00 93.69 263 PHE A N 1
ATOM 2227 C CA . PHE A 1 263 ? 28.037 5.458 -13.576 1.00 93.69 263 PHE A CA 1
ATOM 2228 C C . PHE A 1 263 ? 28.874 6.429 -12.727 1.00 93.69 263 PHE A C 1
ATOM 2230 O O . PHE A 1 263 ? 29.338 7.440 -13.253 1.00 93.69 263 PHE A O 1
ATOM 2237 N N . ASN A 1 264 ? 29.109 6.123 -11.444 1.00 94.75 264 ASN A N 1
ATOM 2238 C CA . ASN A 1 264 ? 29.847 6.966 -10.493 1.00 94.75 264 ASN A CA 1
ATOM 2239 C C . ASN A 1 264 ? 29.324 8.415 -10.410 1.00 94.75 264 ASN A C 1
ATOM 2241 O O . ASN A 1 264 ? 30.098 9.364 -10.274 1.00 94.75 264 ASN A O 1
ATOM 2245 N N . PHE A 1 265 ? 28.004 8.591 -10.500 1.00 97.06 265 PHE A N 1
ATOM 2246 C CA . PHE A 1 265 ? 27.342 9.878 -10.313 1.00 97.06 265 PHE A CA 1
ATOM 2247 C C . PHE A 1 265 ? 26.957 10.073 -8.841 1.00 97.06 265 PHE A C 1
ATOM 2249 O O . PHE A 1 265 ? 26.338 9.205 -8.222 1.00 97.06 265 PHE A O 1
ATOM 2256 N N . ASN A 1 266 ? 27.292 11.233 -8.278 1.00 96.50 266 ASN A N 1
ATOM 2257 C CA . ASN A 1 266 ? 27.012 11.541 -6.878 1.00 96.50 266 ASN A CA 1
ATOM 2258 C C . ASN A 1 266 ? 25.644 12.218 -6.731 1.00 96.50 266 ASN A C 1
ATOM 2260 O O . ASN A 1 266 ? 25.495 13.394 -7.048 1.00 96.50 266 ASN A O 1
ATOM 2264 N N . LEU A 1 267 ? 24.660 11.477 -6.217 1.00 97.12 267 LEU A N 1
ATOM 2265 C CA . LEU A 1 267 ? 23.375 12.032 -5.775 1.00 97.12 267 LEU A CA 1
ATOM 2266 C C . LEU A 1 267 ? 23.508 12.729 -4.416 1.00 97.12 267 LEU A C 1
ATOM 2268 O O . LEU A 1 267 ? 24.308 12.301 -3.578 1.00 97.12 267 LEU A O 1
ATOM 2272 N N . ASN A 1 268 ? 22.654 13.723 -4.173 1.00 96.31 268 ASN A N 1
ATOM 2273 C CA . ASN A 1 268 ? 22.513 14.359 -2.865 1.00 96.31 268 ASN A CA 1
ATOM 2274 C C . ASN A 1 268 ? 22.136 13.317 -1.804 1.00 96.31 268 ASN A C 1
ATOM 2276 O O . ASN A 1 268 ? 21.298 12.443 -2.041 1.00 96.31 268 ASN A O 1
ATOM 2280 N N . ASN A 1 269 ? 22.739 13.418 -0.617 1.00 96.94 269 ASN A N 1
ATOM 2281 C CA . ASN A 1 269 ? 22.447 12.486 0.473 1.00 96.94 269 ASN A CA 1
ATOM 2282 C C . ASN A 1 269 ? 20.986 12.587 0.923 1.00 96.94 269 ASN A C 1
ATOM 2284 O O . ASN A 1 269 ? 20.369 11.552 1.135 1.00 96.94 269 ASN A O 1
ATOM 2288 N N . ASP A 1 270 ? 20.404 13.789 0.949 1.00 96.88 270 ASP A N 1
ATOM 2289 C CA . ASP A 1 270 ? 19.000 14.000 1.331 1.00 96.88 270 ASP A CA 1
ATOM 2290 C C . ASP A 1 270 ? 18.028 13.200 0.451 1.00 96.88 270 ASP A C 1
ATOM 2292 O O . ASP A 1 270 ? 17.052 12.640 0.946 1.00 96.88 270 ASP A O 1
ATOM 2296 N N . TYR A 1 271 ? 18.331 13.059 -0.845 1.00 97.81 271 TYR A N 1
ATOM 2297 C CA . TYR A 1 271 ? 17.558 12.198 -1.740 1.00 97.81 271 TYR A CA 1
ATOM 2298 C C . TYR A 1 271 ? 17.638 10.731 -1.302 1.00 97.81 271 TYR A C 1
ATOM 2300 O O . TYR A 1 271 ? 16.615 10.058 -1.205 1.00 97.81 271 TYR A O 1
ATOM 2308 N N . LYS A 1 272 ? 18.841 10.228 -0.991 1.00 98.38 272 LYS A N 1
ATOM 2309 C CA . LYS A 1 272 ? 19.030 8.842 -0.530 1.00 98.38 272 LYS A CA 1
ATOM 2310 C C . LYS A 1 272 ? 18.329 8.591 0.804 1.00 98.38 272 LYS A C 1
ATOM 2312 O O . LYS A 1 272 ? 17.686 7.556 0.942 1.00 98.38 272 LYS A O 1
ATOM 2317 N N . GLU A 1 273 ? 18.410 9.534 1.740 1.00 98.31 273 GLU A N 1
ATOM 2318 C CA . GLU A 1 273 ? 17.744 9.446 3.043 1.00 98.31 273 GLU A CA 1
ATOM 2319 C C . GLU A 1 273 ? 16.214 9.452 2.903 1.00 98.31 273 GLU A C 1
ATOM 2321 O O . GLU A 1 273 ? 15.547 8.637 3.539 1.00 98.31 273 GLU A O 1
ATOM 2326 N N . LYS A 1 274 ? 15.640 10.279 2.012 1.00 97.94 274 LYS A N 1
ATOM 2327 C CA . LYS A 1 274 ? 14.195 10.233 1.708 1.00 97.94 274 LYS A CA 1
ATOM 2328 C C . LYS A 1 274 ? 13.779 8.892 1.091 1.00 97.94 274 LYS A C 1
ATOM 2330 O O . LYS A 1 274 ? 12.790 8.300 1.505 1.00 97.94 274 LYS A O 1
ATOM 2335 N N . VAL A 1 275 ? 14.540 8.352 0.137 1.00 98.81 275 VAL A N 1
ATOM 2336 C CA . VAL A 1 275 ? 14.226 7.030 -0.449 1.00 98.81 275 VAL A CA 1
ATOM 2337 C C . VAL A 1 275 ? 14.370 5.912 0.596 1.00 98.81 275 VAL A C 1
ATOM 2339 O O . VAL A 1 275 ? 13.578 4.968 0.623 1.00 98.81 275 VAL A O 1
ATOM 2342 N N . HIS A 1 276 ? 15.343 6.019 1.504 1.00 98.81 276 HIS A N 1
ATOM 2343 C CA . HIS A 1 276 ? 15.502 5.077 2.612 1.00 98.81 276 HIS A CA 1
ATOM 2344 C C . HIS A 1 276 ? 14.336 5.163 3.605 1.00 98.81 276 HIS A C 1
ATOM 2346 O O . HIS A 1 276 ? 13.812 4.123 4.017 1.00 98.81 276 HIS A O 1
ATOM 2352 N N . SER A 1 277 ? 13.867 6.368 3.947 1.00 98.62 277 SER A N 1
ATOM 2353 C CA . SER A 1 277 ? 12.711 6.554 4.833 1.00 98.62 277 SER A CA 1
ATOM 2354 C C . SER A 1 277 ? 11.428 5.976 4.226 1.00 98.62 277 SER A C 1
ATOM 2356 O O . SER A 1 277 ? 10.676 5.311 4.941 1.00 98.62 277 SER A O 1
ATOM 2358 N N . MET A 1 278 ? 11.239 6.086 2.906 1.00 98.88 278 MET A N 1
ATOM 2359 C CA . MET A 1 278 ? 10.157 5.408 2.181 1.00 98.88 278 MET A CA 1
ATOM 2360 C C . MET A 1 278 ? 10.216 3.883 2.298 1.00 98.88 278 MET A C 1
ATOM 2362 O O . MET A 1 278 ? 9.186 3.234 2.503 1.00 98.88 278 MET A O 1
ATOM 2366 N N . ALA A 1 279 ? 11.405 3.285 2.195 1.00 98.88 279 ALA A N 1
ATOM 2367 C CA . ALA A 1 279 ? 11.564 1.844 2.389 1.00 98.88 279 ALA A CA 1
ATOM 2368 C C . ALA A 1 279 ? 11.259 1.432 3.839 1.00 98.88 279 ALA A C 1
ATOM 2370 O O . ALA A 1 279 ? 10.616 0.406 4.080 1.00 98.88 279 ALA A O 1
ATOM 2371 N N . ARG A 1 280 ? 11.658 2.259 4.817 1.00 98.56 280 ARG A N 1
ATOM 2372 C CA . ARG A 1 280 ? 11.317 2.048 6.231 1.00 98.56 280 ARG A CA 1
ATOM 2373 C C . ARG A 1 280 ? 9.816 2.197 6.482 1.00 98.56 280 ARG A C 1
ATOM 2375 O O . ARG A 1 280 ? 9.296 1.430 7.281 1.00 98.56 280 ARG A O 1
ATOM 2382 N N . TYR A 1 281 ? 9.112 3.112 5.812 1.00 98.62 281 TYR A N 1
ATOM 2383 C CA . TYR A 1 281 ? 7.645 3.192 5.850 1.00 98.62 281 TYR A CA 1
ATOM 2384 C C . TYR A 1 281 ? 6.999 1.910 5.309 1.00 98.62 281 TYR A C 1
ATOM 2386 O O . TYR A 1 281 ? 6.185 1.292 6.000 1.00 98.62 281 TYR A O 1
ATOM 2394 N N . LEU A 1 282 ? 7.424 1.450 4.125 1.00 98.69 282 LEU A N 1
ATOM 2395 C CA . LEU A 1 282 ? 6.887 0.243 3.488 1.00 98.69 282 LEU A CA 1
ATOM 2396 C C . LEU A 1 282 ? 7.025 -0.995 4.386 1.00 98.69 282 LEU A C 1
ATOM 2398 O O . LEU A 1 282 ? 6.088 -1.779 4.500 1.00 98.69 282 LEU A O 1
ATOM 2402 N N . MET A 1 283 ? 8.148 -1.135 5.097 1.00 98.31 283 MET A N 1
ATOM 2403 C CA . MET A 1 283 ? 8.360 -2.212 6.073 1.00 98.31 283 MET A CA 1
ATOM 2404 C C . MET A 1 283 ? 7.231 -2.304 7.120 1.00 98.31 283 MET A C 1
ATOM 2406 O O . MET A 1 283 ? 6.836 -3.406 7.500 1.00 98.31 283 MET A O 1
ATOM 2410 N N . TYR A 1 284 ? 6.682 -1.168 7.571 1.00 98.12 284 TYR A N 1
ATOM 2411 C CA . TYR A 1 284 ? 5.540 -1.145 8.494 1.00 98.12 284 TYR A CA 1
ATOM 2412 C C . TYR A 1 284 ? 4.193 -1.364 7.795 1.00 98.12 284 TYR A C 1
ATOM 2414 O O . TYR A 1 284 ? 3.268 -1.854 8.441 1.00 98.12 284 TYR A O 1
ATOM 2422 N N . CYS A 1 285 ? 4.082 -1.077 6.498 1.00 97.94 285 CYS A N 1
ATOM 2423 C CA . CYS A 1 285 ? 2.888 -1.399 5.710 1.00 97.94 285 CYS A CA 1
ATOM 2424 C C . CYS A 1 285 ? 2.686 -2.914 5.576 1.00 97.94 285 CYS A C 1
ATOM 2426 O O . CYS A 1 285 ? 1.554 -3.382 5.482 1.00 97.94 285 CYS A O 1
ATOM 2428 N N . GLY A 1 286 ? 3.778 -3.687 5.614 1.00 96.12 286 GLY A N 1
ATOM 2429 C CA . GLY A 1 286 ? 3.737 -5.146 5.612 1.00 96.12 286 GLY A CA 1
ATOM 2430 C C . GLY A 1 286 ? 3.027 -5.692 6.848 1.00 96.12 286 GLY A C 1
ATOM 2431 O O . GLY A 1 286 ? 3.581 -5.674 7.955 1.00 96.12 286 GLY A O 1
ATOM 2432 N N . GLY A 1 287 ? 1.806 -6.187 6.653 1.00 94.62 287 GLY A N 1
ATOM 2433 C CA . GLY A 1 287 ? 1.054 -6.958 7.634 1.00 94.62 287 GLY A CA 1
ATOM 2434 C C . GLY A 1 287 ? 1.548 -8.409 7.723 1.00 94.62 287 GLY A C 1
ATOM 2435 O O . GLY A 1 287 ? 2.675 -8.724 7.323 1.00 94.62 287 GLY A O 1
ATOM 2436 N N . PRO A 1 288 ? 0.726 -9.332 8.249 1.00 94.38 288 PRO A N 1
ATOM 2437 C CA . PRO A 1 288 ? 1.061 -10.749 8.273 1.00 94.38 288 PRO A CA 1
ATOM 2438 C C . PRO A 1 288 ? 1.374 -11.296 6.875 1.00 94.38 288 PRO A C 1
ATOM 2440 O O . PRO A 1 288 ? 0.759 -10.889 5.889 1.00 94.38 288 PRO A O 1
ATOM 2443 N N . LYS A 1 289 ? 2.341 -12.221 6.793 1.00 94.56 289 LYS A N 1
ATOM 2444 C CA . LYS A 1 289 ? 2.899 -12.739 5.523 1.00 94.56 289 LYS A CA 1
ATOM 2445 C C . LYS A 1 289 ? 3.494 -11.635 4.634 1.00 94.56 289 LYS A C 1
ATOM 2447 O O . LYS A 1 289 ? 3.518 -11.769 3.414 1.00 94.56 289 LYS A O 1
ATOM 2452 N N . SER A 1 290 ? 3.931 -10.534 5.250 1.00 96.31 290 SER A N 1
ATOM 2453 C CA . SER A 1 290 ? 4.529 -9.371 4.585 1.00 96.31 290 SER A CA 1
ATOM 2454 C C . SER A 1 290 ? 3.659 -8.783 3.470 1.00 96.31 290 SER A C 1
ATOM 2456 O O . SER A 1 290 ? 4.170 -8.249 2.493 1.00 96.31 290 SER A O 1
ATOM 2458 N N . THR A 1 291 ? 2.336 -8.892 3.596 1.00 95.94 291 THR A N 1
ATOM 2459 C CA . THR A 1 291 ? 1.385 -8.377 2.604 1.00 95.94 291 THR A CA 1
ATOM 2460 C C . THR A 1 291 ? 0.802 -7.052 3.088 1.00 95.94 291 THR A C 1
ATOM 2462 O O . THR A 1 291 ? 0.387 -6.961 4.244 1.00 95.94 291 THR A O 1
ATOM 2465 N N . GLN A 1 292 ? 0.776 -6.031 2.232 1.00 95.69 292 GLN A N 1
ATOM 2466 C CA . GLN A 1 292 ? 0.131 -4.749 2.539 1.00 95.69 292 GLN A CA 1
ATOM 2467 C C . GLN A 1 292 ? -1.406 -4.854 2.523 1.00 95.69 292 GLN A C 1
ATOM 2469 O O . GLN A 1 292 ? -1.974 -5.743 1.878 1.00 95.69 292 GLN A O 1
ATOM 2474 N N . GLU A 1 293 ? -2.086 -3.927 3.202 1.00 95.12 293 GLU A N 1
ATOM 2475 C CA . GLU A 1 293 ? -3.530 -3.734 3.021 1.00 95.12 293 GLU A CA 1
ATOM 2476 C C . GLU A 1 293 ? -3.844 -3.148 1.642 1.00 95.12 293 GLU A C 1
ATOM 2478 O O . GLU A 1 293 ? -3.043 -2.411 1.067 1.00 95.12 293 GLU A O 1
ATOM 2483 N N . ALA A 1 294 ? -5.059 -3.402 1.153 1.00 95.69 294 ALA A N 1
ATOM 2484 C CA . ALA A 1 294 ? -5.599 -2.734 -0.031 1.00 95.69 294 ALA A CA 1
ATOM 2485 C C . ALA A 1 294 ? -6.072 -1.303 0.302 1.00 95.69 294 ALA A C 1
ATOM 2487 O O . ALA A 1 294 ? -7.201 -0.929 0.011 1.00 95.69 294 ALA A O 1
ATOM 2488 N N . GLN A 1 295 ? -5.223 -0.528 0.983 1.00 94.06 295 GLN A N 1
ATOM 2489 C CA . GLN A 1 295 ? -5.499 0.853 1.371 1.00 94.06 295 GLN A CA 1
ATOM 2490 C C . GLN A 1 295 ? -5.666 1.726 0.128 1.00 94.06 295 GLN A C 1
ATOM 2492 O O . GLN A 1 295 ? -4.757 1.780 -0.709 1.00 94.06 295 GLN A O 1
ATOM 2497 N N . CYS A 1 296 ? -6.757 2.495 0.074 1.00 95.81 296 CYS A N 1
ATOM 2498 C CA . CYS A 1 296 ? -7.015 3.424 -1.021 1.00 95.81 296 CYS A CA 1
ATOM 2499 C C . CYS A 1 296 ? -6.882 2.694 -2.376 1.00 95.81 296 CYS A C 1
ATOM 2501 O O . CYS A 1 296 ? -7.370 1.575 -2.543 1.00 95.81 296 CYS A O 1
ATOM 2503 N N . ASP A 1 297 ? -6.187 3.276 -3.351 1.00 96.50 297 ASP A N 1
ATOM 2504 C CA . ASP A 1 297 ? -5.899 2.594 -4.610 1.00 96.50 297 ASP A CA 1
ATOM 2505 C C . ASP A 1 297 ? -4.702 1.636 -4.544 1.00 96.50 297 ASP A C 1
ATOM 2507 O O . ASP A 1 297 ? -3.782 1.715 -5.357 1.00 96.50 297 ASP A O 1
ATOM 2511 N N . SER A 1 298 ? -4.711 0.719 -3.578 1.00 96.12 298 SER A N 1
ATOM 2512 C CA . SER A 1 298 ? -3.703 -0.338 -3.448 1.00 96.12 298 SER A CA 1
ATOM 2513 C C . SER A 1 298 ? -4.320 -1.724 -3.550 1.00 96.12 298 SER A C 1
ATOM 2515 O O . SER A 1 298 ? -5.484 -1.932 -3.213 1.00 96.12 298 SER A O 1
ATOM 2517 N N . ASP A 1 299 ? -3.498 -2.685 -3.958 1.00 95.69 299 ASP A N 1
ATOM 2518 C CA . ASP A 1 299 ? -3.830 -4.107 -3.945 1.00 95.69 299 ASP A CA 1
ATOM 2519 C C . ASP A 1 299 ? -3.118 -4.806 -2.773 1.00 95.69 299 ASP A C 1
ATOM 2521 O O . ASP A 1 299 ? -2.189 -4.259 -2.170 1.00 95.69 299 ASP A O 1
ATOM 2525 N N . ARG A 1 300 ? -3.537 -6.030 -2.434 1.00 95.06 300 ARG A N 1
ATOM 2526 C CA . ARG A 1 300 ? -2.876 -6.846 -1.405 1.00 95.06 300 ARG A CA 1
ATOM 2527 C C . ARG A 1 300 ? -1.646 -7.535 -1.983 1.00 95.06 300 ARG A C 1
ATOM 2529 O O . ARG A 1 300 ? -1.725 -8.653 -2.491 1.00 95.06 300 ARG A O 1
ATOM 2536 N N . THR A 1 301 ? -0.510 -6.870 -1.832 1.00 95.38 301 THR A N 1
ATOM 2537 C CA . THR A 1 301 ? 0.762 -7.250 -2.456 1.00 95.38 301 THR A CA 1
ATOM 2538 C C . THR A 1 301 ? 1.826 -7.586 -1.407 1.00 95.38 301 THR A C 1
ATOM 2540 O O . THR A 1 301 ? 1.896 -6.943 -0.358 1.00 95.38 301 THR A O 1
ATOM 2543 N N . ASP A 1 302 ? 2.643 -8.612 -1.670 1.00 96.81 302 ASP A N 1
ATOM 2544 C CA . ASP A 1 302 ? 3.820 -8.949 -0.855 1.00 96.81 302 ASP A CA 1
ATOM 2545 C C . ASP A 1 302 ? 4.922 -7.910 -1.086 1.00 96.81 302 ASP A C 1
ATOM 2547 O O . ASP A 1 302 ? 5.327 -7.681 -2.222 1.00 96.81 302 ASP A O 1
ATOM 2551 N N . ILE A 1 303 ? 5.405 -7.282 -0.015 1.00 98.06 303 ILE A N 1
ATOM 2552 C CA . ILE A 1 303 ? 6.355 -6.165 -0.099 1.00 98.06 303 ILE A CA 1
ATOM 2553 C C . ILE A 1 303 ? 7.824 -6.601 -0.115 1.00 98.06 303 ILE A C 1
ATOM 2555 O O . ILE A 1 303 ? 8.724 -5.766 -0.245 1.00 98.06 303 ILE A O 1
ATOM 2559 N N . ARG A 1 304 ? 8.105 -7.890 0.113 1.00 98.44 304 ARG A N 1
ATOM 2560 C CA . ARG A 1 304 ? 9.462 -8.352 0.439 1.00 98.44 304 ARG A CA 1
ATOM 2561 C C . ARG A 1 304 ? 10.458 -8.148 -0.689 1.00 98.44 304 ARG A C 1
ATOM 2563 O O . ARG A 1 304 ? 11.615 -7.868 -0.388 1.00 98.44 304 ARG A O 1
ATOM 2570 N N . ASP A 1 305 ? 10.040 -8.237 -1.949 1.00 98.12 305 ASP A N 1
ATOM 2571 C CA . ASP A 1 305 ? 10.923 -8.013 -3.098 1.00 98.12 305 ASP A CA 1
ATOM 2572 C C . ASP A 1 305 ? 11.426 -6.560 -3.148 1.00 98.12 305 ASP A C 1
ATOM 2574 O O . ASP A 1 305 ? 12.564 -6.306 -3.536 1.00 98.12 305 ASP A O 1
ATOM 2578 N N . VAL A 1 306 ? 10.608 -5.593 -2.728 1.00 98.75 306 VAL A N 1
ATOM 2579 C CA . VAL A 1 306 ? 11.002 -4.181 -2.616 1.00 98.75 306 VAL A CA 1
ATOM 2580 C C . VAL A 1 306 ? 11.967 -3.995 -1.445 1.00 98.75 306 VAL A C 1
ATOM 2582 O O . VAL A 1 306 ? 12.983 -3.309 -1.578 1.00 98.75 306 VAL A O 1
ATOM 2585 N N . LEU A 1 307 ? 11.709 -4.664 -0.315 1.00 98.81 307 LEU A N 1
ATOM 2586 C CA . LEU A 1 307 ? 12.595 -4.620 0.853 1.00 98.81 307 LEU A CA 1
ATOM 2587 C C . LEU A 1 307 ? 13.967 -5.252 0.577 1.00 98.81 307 LEU A C 1
ATOM 2589 O O . LEU A 1 307 ? 14.962 -4.751 1.094 1.00 98.81 307 LEU A O 1
ATOM 2593 N N . VAL A 1 308 ? 14.052 -6.296 -0.260 1.00 98.88 308 VAL A N 1
ATOM 2594 C CA . VAL A 1 308 ? 15.337 -6.859 -0.718 1.00 98.88 308 VAL A CA 1
ATOM 2595 C C . VAL A 1 308 ? 16.149 -5.791 -1.458 1.00 98.88 308 VAL A C 1
ATOM 2597 O O . VAL A 1 308 ? 17.316 -5.569 -1.126 1.00 98.88 308 VAL A O 1
ATOM 2600 N N . LYS A 1 309 ? 15.533 -5.084 -2.419 1.00 98.81 309 LYS A N 1
ATOM 2601 C CA . LYS A 1 309 ? 16.194 -4.012 -3.186 1.00 98.81 309 LYS A CA 1
ATOM 2602 C C . LYS A 1 309 ? 16.694 -2.898 -2.266 1.00 98.81 309 LYS A C 1
ATOM 2604 O O . LYS A 1 309 ? 17.852 -2.491 -2.359 1.00 98.81 309 LYS A O 1
ATOM 2609 N N . ALA A 1 310 ? 15.847 -2.456 -1.339 1.00 98.88 310 ALA A N 1
ATOM 2610 C CA . ALA A 1 310 ? 16.200 -1.418 -0.381 1.00 98.88 310 ALA A CA 1
ATOM 2611 C C . ALA A 1 310 ? 17.317 -1.870 0.576 1.00 98.88 310 ALA A C 1
ATOM 2613 O O . ALA A 1 310 ? 18.267 -1.124 0.808 1.00 98.88 310 ALA A O 1
ATOM 2614 N N . ALA A 1 311 ? 17.270 -3.106 1.082 1.00 98.81 311 ALA A N 1
ATOM 2615 C CA . ALA A 1 311 ? 18.320 -3.653 1.937 1.00 98.81 311 ALA A CA 1
ATOM 2616 C C . ALA A 1 311 ? 19.685 -3.652 1.231 1.00 98.81 311 ALA A C 1
ATOM 2618 O O . ALA A 1 311 ? 20.678 -3.255 1.834 1.00 98.81 311 ALA A O 1
ATOM 2619 N N . ILE A 1 312 ? 19.742 -4.027 -0.052 1.00 98.69 312 ILE A N 1
ATOM 2620 C CA . ILE A 1 312 ? 20.981 -4.010 -0.851 1.00 98.69 312 ILE A CA 1
ATOM 2621 C C . ILE A 1 312 ? 21.546 -2.592 -0.990 1.00 98.69 312 ILE A C 1
ATOM 2623 O O . ILE A 1 312 ? 22.753 -2.396 -0.829 1.00 98.69 312 ILE A O 1
ATOM 2627 N N . LEU A 1 313 ? 20.688 -1.615 -1.300 1.00 98.62 313 LEU A N 1
ATOM 2628 C CA . LEU A 1 313 ? 21.097 -0.229 -1.543 1.00 98.62 313 LEU A CA 1
ATOM 2629 C C . LEU A 1 313 ? 21.539 0.486 -0.261 1.00 98.62 313 LEU A C 1
ATOM 2631 O O . LEU A 1 313 ? 22.552 1.182 -0.266 1.00 98.62 313 LEU A O 1
ATOM 2635 N N . PHE A 1 314 ? 20.819 0.284 0.843 1.00 98.62 314 PHE A N 1
ATOM 2636 C CA . PHE A 1 314 ? 21.041 1.019 2.093 1.00 98.62 314 PHE A CA 1
ATOM 2637 C C . PHE A 1 314 ? 21.836 0.236 3.142 1.00 98.62 314 PHE A C 1
ATOM 2639 O O . PHE A 1 314 ? 22.209 0.795 4.170 1.00 98.62 314 PHE A O 1
ATOM 2646 N N . LYS A 1 315 ? 22.121 -1.051 2.895 1.00 98.25 315 LYS A N 1
ATOM 2647 C CA . LYS A 1 315 ? 22.776 -1.967 3.848 1.00 98.25 315 LYS A CA 1
ATOM 2648 C C . LYS A 1 315 ? 22.060 -2.012 5.205 1.00 98.25 315 LYS A C 1
ATOM 2650 O O . LYS A 1 315 ? 22.696 -2.122 6.252 1.00 98.25 315 LYS A O 1
ATOM 2655 N N . ASP A 1 316 ? 20.733 -1.909 5.180 1.00 98.56 316 ASP A N 1
ATOM 2656 C CA . ASP A 1 316 ? 19.898 -1.839 6.377 1.00 98.56 316 ASP A CA 1
ATOM 2657 C C . ASP A 1 316 ? 19.537 -3.254 6.867 1.00 98.56 316 ASP A C 1
ATOM 2659 O O . ASP A 1 316 ? 18.861 -4.028 6.181 1.00 98.56 316 ASP A O 1
ATOM 2663 N N . GLU A 1 317 ? 20.001 -3.589 8.072 1.00 98.56 317 GLU A N 1
ATOM 2664 C CA . GLU A 1 317 ? 19.765 -4.879 8.727 1.00 98.56 317 GLU A CA 1
ATOM 2665 C C . GLU A 1 317 ? 18.283 -5.145 9.032 1.00 98.56 317 GLU A C 1
ATOM 2667 O O . GLU A 1 317 ? 17.848 -6.297 9.005 1.00 98.56 317 GLU A O 1
ATOM 2672 N N . GLU A 1 318 ? 17.496 -4.104 9.316 1.00 98.38 318 GLU A N 1
ATOM 2673 C CA . GLU A 1 318 ? 16.066 -4.221 9.617 1.00 98.38 318 GLU A CA 1
ATOM 2674 C C . GLU A 1 318 ? 15.261 -4.478 8.343 1.00 98.38 318 GLU A C 1
ATOM 2676 O O . GLU A 1 318 ? 14.438 -5.395 8.316 1.00 98.38 318 GLU A O 1
ATOM 2681 N N . LEU A 1 319 ? 15.578 -3.769 7.253 1.00 98.62 319 LEU A N 1
ATOM 2682 C CA . LEU A 1 319 ? 14.986 -4.056 5.942 1.00 98.62 319 LEU A CA 1
ATOM 2683 C C . LEU A 1 319 ? 15.342 -5.475 5.479 1.00 98.62 319 LEU A C 1
ATOM 2685 O O . LEU A 1 319 ? 14.454 -6.217 5.066 1.00 98.62 319 LEU A O 1
ATOM 2689 N N . LYS A 1 320 ? 16.606 -5.902 5.638 1.00 98.44 320 LYS A N 1
ATOM 2690 C CA . LYS A 1 320 ? 17.024 -7.291 5.375 1.00 98.44 320 LYS A CA 1
ATOM 2691 C C . LYS A 1 320 ? 16.223 -8.282 6.220 1.00 98.44 320 LYS A C 1
ATOM 2693 O O . LYS A 1 320 ? 15.739 -9.273 5.681 1.00 98.44 320 LYS A O 1
ATOM 2698 N N . GLY A 1 321 ? 16.073 -8.021 7.520 1.00 97.75 321 GLY A N 1
ATOM 2699 C CA . GLY A 1 321 ? 15.359 -8.904 8.445 1.00 97.75 321 GLY A CA 1
ATOM 2700 C C . GLY A 1 321 ? 13.871 -9.067 8.135 1.00 97.75 321 GLY A C 1
ATOM 2701 O O . GLY A 1 321 ? 13.302 -10.089 8.504 1.00 97.75 321 GLY A O 1
ATOM 2702 N N . MET A 1 322 ? 13.264 -8.088 7.457 1.00 97.81 322 MET A N 1
ATOM 2703 C CA . MET A 1 322 ? 11.857 -8.098 7.030 1.00 97.81 322 MET A CA 1
ATOM 2704 C C . MET A 1 322 ? 11.652 -8.494 5.560 1.00 97.81 322 MET A C 1
ATOM 2706 O O . MET A 1 322 ? 10.514 -8.678 5.130 1.00 97.81 322 MET A O 1
ATOM 2710 N N . SER A 1 323 ? 12.733 -8.617 4.789 1.00 98.12 323 SER A N 1
ATOM 2711 C CA . SER A 1 323 ? 12.723 -9.033 3.383 1.00 98.12 323 SER A CA 1
ATOM 2712 C C . SER A 1 323 ? 12.711 -10.563 3.223 1.00 98.12 323 SER A C 1
ATOM 2714 O O . SER A 1 323 ? 12.582 -11.309 4.195 1.00 98.12 323 SER A O 1
ATOM 2716 N N . PHE A 1 324 ? 12.831 -11.066 1.991 1.00 97.62 324 PHE A N 1
ATOM 2717 C CA . PHE A 1 324 ? 13.042 -12.496 1.765 1.00 97.62 324 PHE A CA 1
ATOM 2718 C C . PHE A 1 324 ? 14.381 -12.969 2.354 1.00 97.62 324 PHE A C 1
ATOM 2720 O O . PHE A 1 324 ? 15.369 -12.243 2.375 1.00 97.62 324 PHE A O 1
ATOM 2727 N N . ASN A 1 325 ? 14.452 -14.235 2.776 1.00 95.38 325 ASN A N 1
ATOM 2728 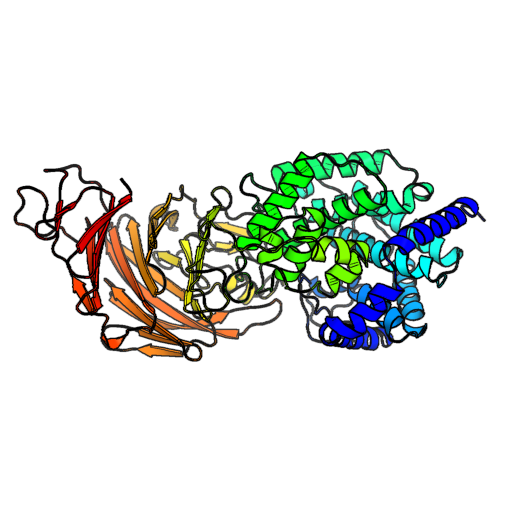C CA . ASN A 1 325 ? 15.715 -14.817 3.253 1.00 95.38 325 ASN A CA 1
ATOM 2729 C C . ASN A 1 325 ? 16.767 -14.942 2.137 1.00 95.38 325 ASN A C 1
ATOM 2731 O O . ASN A 1 325 ? 17.962 -14.945 2.418 1.00 95.38 325 ASN A O 1
ATOM 2735 N N . LYS A 1 326 ? 16.316 -15.061 0.885 1.00 96.88 326 LYS A N 1
ATOM 2736 C CA . LYS A 1 326 ? 17.127 -15.166 -0.331 1.00 96.88 326 LYS A CA 1
ATOM 2737 C C . LYS A 1 326 ? 16.715 -14.060 -1.300 1.00 96.88 326 LYS A C 1
ATOM 2739 O O . LYS A 1 326 ? 15.577 -13.605 -1.245 1.00 96.88 326 LYS A O 1
ATOM 2744 N N . ILE A 1 327 ? 17.634 -13.625 -2.158 1.00 97.88 327 ILE A N 1
ATOM 2745 C CA . ILE A 1 327 ? 17.336 -12.607 -3.170 1.00 97.88 327 ILE A CA 1
ATOM 2746 C C . ILE A 1 327 ? 16.315 -13.164 -4.180 1.00 97.88 327 ILE A C 1
ATOM 2748 O O . ILE A 1 327 ? 16.466 -14.283 -4.665 1.00 97.88 327 ILE A O 1
ATOM 2752 N N . ASP A 1 328 ? 15.256 -12.405 -4.462 1.00 98.31 328 ASP A N 1
ATOM 2753 C CA . ASP A 1 328 ? 14.197 -12.790 -5.406 1.00 98.31 328 ASP A CA 1
ATOM 2754 C C . ASP A 1 328 ? 14.613 -12.565 -6.872 1.00 98.31 328 ASP A C 1
ATOM 2756 O O . ASP A 1 328 ? 15.624 -11.905 -7.152 1.00 98.31 328 ASP A O 1
ATOM 2760 N N . LEU A 1 329 ? 13.816 -13.077 -7.821 1.00 98.12 329 LEU A N 1
ATOM 2761 C CA . LEU A 1 329 ? 14.121 -12.995 -9.254 1.00 98.12 329 LEU A CA 1
ATOM 2762 C C . LEU A 1 329 ? 14.272 -11.551 -9.752 1.00 98.12 329 LEU A C 1
ATOM 2764 O O . LEU A 1 329 ? 15.161 -11.264 -10.557 1.00 98.12 329 LEU A O 1
ATOM 2768 N N . SER A 1 330 ? 13.412 -10.638 -9.298 1.00 96.56 330 SER A N 1
ATOM 2769 C CA . SER A 1 330 ? 13.446 -9.243 -9.747 1.00 96.56 330 SER A CA 1
ATOM 2770 C C . SER A 1 330 ? 14.696 -8.522 -9.231 1.00 96.56 330 SER A C 1
ATOM 2772 O O . SER A 1 330 ? 15.333 -7.764 -9.966 1.00 96.56 330 SER A O 1
ATOM 2774 N N . SER A 1 331 ? 15.098 -8.813 -7.992 1.00 98.19 331 SER A N 1
ATOM 2775 C CA . SER A 1 331 ? 16.270 -8.221 -7.350 1.00 98.19 331 SER A CA 1
ATOM 2776 C C . SER A 1 331 ? 17.584 -8.767 -7.917 1.00 98.19 331 SER A C 1
ATOM 2778 O O . SER A 1 331 ? 18.487 -7.980 -8.213 1.00 98.19 331 SER A O 1
ATOM 2780 N N . ILE A 1 332 ? 17.703 -10.084 -8.146 1.00 98.25 332 ILE A N 1
ATOM 2781 C CA . ILE A 1 332 ? 18.909 -10.650 -8.780 1.00 98.25 332 ILE A CA 1
ATOM 2782 C C . ILE A 1 332 ? 19.045 -10.171 -10.228 1.00 98.25 332 ILE A C 1
ATOM 2784 O O . ILE A 1 332 ? 20.153 -9.871 -10.672 1.00 98.25 332 ILE A O 1
ATOM 2788 N N . TYR A 1 333 ? 17.924 -10.015 -10.941 1.00 97.00 333 TYR A N 1
ATOM 2789 C CA . TYR A 1 333 ? 17.923 -9.458 -12.289 1.00 97.00 333 TYR A CA 1
ATOM 2790 C C . TYR A 1 333 ? 18.400 -7.999 -12.309 1.00 97.00 333 TYR A C 1
ATOM 2792 O O . TYR A 1 333 ? 19.145 -7.624 -13.210 1.00 97.00 333 TYR A O 1
ATOM 2800 N N . MET A 1 334 ? 18.056 -7.192 -11.301 1.00 96.12 334 MET A N 1
ATOM 2801 C CA . MET A 1 334 ? 18.470 -5.786 -11.214 1.00 96.12 334 MET A CA 1
ATOM 2802 C C . MET A 1 334 ? 19.948 -5.600 -10.830 1.00 96.12 334 MET A C 1
ATOM 2804 O O . MET A 1 334 ? 20.640 -4.752 -11.408 1.00 96.12 334 MET A O 1
ATOM 2808 N N . PHE A 1 335 ? 20.436 -6.359 -9.843 1.00 97.56 335 PHE A N 1
ATOM 2809 C CA . PHE A 1 335 ? 21.738 -6.095 -9.217 1.00 97.56 335 PHE A CA 1
ATOM 2810 C C . PHE A 1 335 ? 22.843 -7.107 -9.546 1.00 97.56 335 PHE A C 1
ATOM 2812 O O . PHE A 1 335 ? 24.016 -6.833 -9.273 1.00 97.56 335 PHE A O 1
ATOM 2819 N N . GLY A 1 336 ? 22.498 -8.262 -10.115 1.00 97.69 336 GLY A N 1
ATOM 2820 C CA . GLY A 1 336 ? 23.449 -9.319 -10.442 1.00 97.69 336 GLY A CA 1
ATOM 2821 C C . GLY A 1 336 ? 24.217 -9.850 -9.231 1.00 97.69 336 GLY A C 1
ATOM 2822 O O . GLY A 1 336 ? 23.787 -9.724 -8.079 1.00 97.69 336 GLY A O 1
ATOM 2823 N N . LYS A 1 337 ? 25.391 -10.436 -9.483 1.00 97.81 337 LYS A N 1
ATOM 2824 C CA . LYS A 1 337 ? 26.236 -11.021 -8.435 1.00 97.81 337 LYS A CA 1
ATOM 2825 C C . LYS A 1 337 ? 26.664 -9.999 -7.379 1.00 97.81 337 LYS A C 1
ATOM 2827 O O . LYS A 1 337 ? 26.643 -10.322 -6.198 1.00 97.81 337 LYS A O 1
ATOM 2832 N N . ASN A 1 338 ? 27.003 -8.770 -7.771 1.00 96.25 338 ASN A N 1
ATOM 2833 C CA . ASN A 1 338 ? 27.372 -7.727 -6.809 1.00 96.25 338 ASN A CA 1
ATOM 2834 C C . ASN A 1 338 ? 26.236 -7.449 -5.801 1.00 96.25 338 ASN A C 1
ATOM 2836 O O . ASN A 1 338 ? 26.473 -7.350 -4.600 1.00 96.25 338 ASN A O 1
ATOM 2840 N N . GLY A 1 339 ? 24.983 -7.384 -6.266 1.00 97.69 339 GLY A N 1
ATOM 2841 C CA . GLY A 1 339 ? 23.823 -7.268 -5.376 1.00 97.69 339 GLY A CA 1
ATOM 2842 C C . GLY A 1 339 ? 23.633 -8.462 -4.458 1.00 97.69 339 GLY A C 1
ATOM 2843 O O . GLY A 1 339 ? 23.371 -8.276 -3.274 1.00 97.69 339 GLY A O 1
ATOM 2844 N N . TYR A 1 340 ? 23.802 -9.672 -4.994 1.00 98.62 340 TYR A N 1
ATOM 2845 C CA . TYR A 1 340 ? 23.779 -10.900 -4.202 1.00 98.62 340 TYR A CA 1
ATOM 2846 C C . TYR A 1 340 ? 24.829 -10.863 -3.084 1.00 98.62 340 TYR A C 1
ATOM 2848 O O . TYR A 1 340 ? 24.486 -11.042 -1.919 1.00 98.62 340 TYR A O 1
ATOM 2856 N N . ASP A 1 341 ? 26.086 -10.548 -3.410 1.00 98.31 341 ASP A N 1
ATOM 2857 C CA . ASP A 1 341 ? 27.173 -10.490 -2.429 1.00 98.31 341 ASP A CA 1
ATOM 2858 C C . ASP A 1 341 ? 26.886 -9.431 -1.344 1.00 98.31 341 ASP A C 1
ATOM 2860 O O . ASP A 1 341 ? 27.072 -9.693 -0.154 1.00 98.31 341 ASP A O 1
ATOM 2864 N N . LYS A 1 342 ? 26.375 -8.250 -1.737 1.00 98.00 342 LYS A N 1
ATOM 2865 C CA . LYS A 1 342 ? 25.919 -7.210 -0.797 1.00 98.00 342 LYS A CA 1
ATOM 2866 C C . LYS A 1 342 ? 24.805 -7.734 0.114 1.00 98.00 342 LYS A C 1
ATOM 2868 O O . LYS A 1 342 ? 24.861 -7.510 1.318 1.00 98.00 342 LYS A O 1
ATOM 2873 N N . PHE A 1 343 ? 23.807 -8.422 -0.440 1.00 98.50 343 PHE A N 1
ATOM 2874 C CA . PHE A 1 343 ? 22.662 -8.934 0.312 1.00 98.50 343 PHE A CA 1
ATOM 2875 C C . PHE A 1 343 ? 23.061 -10.004 1.331 1.00 98.50 343 PHE A C 1
ATOM 2877 O O . PHE A 1 343 ? 22.568 -9.985 2.460 1.00 98.50 343 PHE A O 1
ATOM 2884 N N . GLU A 1 344 ? 23.948 -10.923 0.951 1.00 98.19 344 GLU A N 1
ATOM 2885 C CA . GLU A 1 344 ? 24.454 -11.990 1.823 1.00 98.19 344 GLU A CA 1
ATOM 2886 C C . GLU A 1 344 ? 25.346 -11.454 2.949 1.00 98.19 344 GLU A C 1
ATOM 2888 O O . GLU A 1 344 ? 25.390 -12.025 4.037 1.00 98.19 344 GLU A O 1
ATOM 2893 N N . ALA A 1 345 ? 26.025 -10.326 2.723 1.00 98.19 345 ALA A N 1
ATOM 2894 C CA . ALA A 1 345 ? 26.849 -9.682 3.741 1.00 98.19 345 ALA A CA 1
ATOM 2895 C C . ALA A 1 345 ? 26.034 -8.985 4.850 1.00 98.19 345 ALA A C 1
ATOM 2897 O O . ALA A 1 345 ? 26.582 -8.698 5.916 1.00 98.19 345 ALA A O 1
ATOM 2898 N N . ILE A 1 346 ? 24.746 -8.693 4.624 1.00 98.31 346 ILE A N 1
ATOM 2899 C CA . ILE A 1 346 ? 23.897 -8.001 5.603 1.00 98.31 346 ILE A CA 1
ATOM 2900 C C . ILE A 1 346 ? 23.302 -9.016 6.575 1.00 98.31 346 ILE A C 1
ATOM 2902 O O . ILE A 1 346 ? 22.577 -9.940 6.194 1.00 98.31 346 ILE A O 1
ATOM 2906 N N . LYS A 1 347 ? 23.535 -8.796 7.868 1.00 96.75 347 LYS A N 1
ATOM 2907 C CA . LYS A 1 347 ? 22.903 -9.580 8.923 1.00 96.75 347 LYS A CA 1
ATOM 2908 C C . LYS A 1 347 ? 21.475 -9.084 9.148 1.00 96.75 347 LYS A C 1
ATOM 2910 O O . LYS A 1 347 ? 21.272 -7.997 9.668 1.00 96.75 347 LYS A O 1
ATOM 2915 N N . GLY A 1 348 ? 20.481 -9.889 8.784 1.00 97.25 348 GLY A N 1
ATOM 2916 C CA . GLY A 1 348 ? 19.079 -9.549 9.030 1.00 97.25 348 GLY A CA 1
ATOM 2917 C C . GLY A 1 348 ? 18.756 -9.422 10.522 1.00 97.25 348 GLY A C 1
ATOM 2918 O O . GLY A 1 348 ? 19.199 -10.236 11.339 1.00 97.25 348 GLY A O 1
ATOM 2919 N N . LYS A 1 349 ? 17.952 -8.418 10.876 1.00 96.88 349 LYS A N 1
ATOM 2920 C CA . LYS A 1 349 ? 17.495 -8.151 12.240 1.00 96.88 349 LYS A CA 1
ATOM 2921 C C . LYS A 1 349 ? 16.008 -7.796 12.251 1.00 96.88 349 LYS A C 1
ATOM 2923 O O . LYS A 1 349 ? 15.544 -7.004 11.447 1.00 96.88 349 LYS A O 1
ATOM 2928 N N . ILE A 1 350 ? 15.265 -8.338 13.212 1.00 96.00 350 ILE A N 1
ATOM 2929 C CA . ILE A 1 350 ? 13.868 -7.943 13.437 1.00 96.00 350 ILE A CA 1
ATOM 2930 C C . ILE A 1 350 ? 13.832 -6.538 14.075 1.00 96.00 350 ILE A C 1
ATOM 2932 O O . ILE A 1 350 ? 14.550 -6.319 15.064 1.00 96.00 350 ILE A O 1
ATOM 2936 N N . PRO A 1 351 ? 13.018 -5.592 13.564 1.00 94.88 351 PRO A N 1
ATOM 2937 C CA . PRO A 1 351 ? 12.878 -4.267 14.162 1.00 94.88 351 PRO A CA 1
ATOM 2938 C C . PRO A 1 351 ? 12.429 -4.344 15.627 1.00 94.88 351 PRO A C 1
ATOM 2940 O O . PRO A 1 351 ? 11.601 -5.175 16.003 1.00 94.88 351 PRO A O 1
ATOM 2943 N N . LYS A 1 352 ? 12.973 -3.460 16.474 1.00 92.38 352 LYS A N 1
ATOM 2944 C CA . LYS A 1 352 ? 12.581 -3.385 17.897 1.00 92.38 352 LYS A CA 1
ATOM 2945 C C . LYS A 1 352 ? 11.241 -2.680 18.090 1.00 92.38 352 LYS A C 1
ATOM 2947 O O . LYS A 1 352 ? 10.442 -3.085 18.930 1.00 92.38 352 LYS A O 1
ATOM 2952 N N . GLU A 1 353 ? 11.026 -1.600 17.348 1.00 94.50 353 GLU A N 1
ATOM 2953 C CA . GLU A 1 353 ? 9.770 -0.860 17.347 1.00 94.50 353 GLU A CA 1
ATOM 2954 C C . GLU A 1 353 ? 8.770 -1.610 16.460 1.00 94.50 353 GLU A C 1
ATOM 2956 O O . GLU A 1 353 ? 8.973 -1.756 15.260 1.00 94.50 353 GLU A O 1
ATOM 2961 N N . ARG A 1 354 ? 7.712 -2.157 17.067 1.00 95.19 354 ARG A N 1
ATOM 2962 C CA . ARG A 1 354 ? 6.670 -2.911 16.346 1.00 95.19 354 ARG A CA 1
ATOM 2963 C C . ARG A 1 354 ? 5.530 -2.021 15.858 1.00 95.19 354 ARG A C 1
ATOM 2965 O O . ARG A 1 354 ? 4.920 -2.301 14.829 1.00 95.19 354 ARG A O 1
ATOM 2972 N N . ASN A 1 355 ? 5.238 -0.978 16.630 1.00 96.88 355 ASN A N 1
ATOM 2973 C CA . ASN A 1 355 ? 4.037 -0.166 16.509 1.00 96.88 355 ASN A CA 1
ATOM 2974 C C . ASN A 1 355 ? 4.444 1.256 16.149 1.00 96.88 355 ASN A C 1
ATOM 2976 O O . ASN A 1 355 ? 5.254 1.839 16.867 1.00 96.88 355 ASN A O 1
ATOM 2980 N N . LYS A 1 356 ? 3.886 1.813 15.074 1.00 96.38 356 LYS A N 1
ATOM 2981 C CA . LYS A 1 356 ? 4.300 3.123 14.570 1.00 96.38 356 LYS A CA 1
ATOM 2982 C C . LYS A 1 356 ? 3.116 3.937 14.063 1.00 96.38 356 LYS A C 1
ATOM 2984 O O . LYS A 1 356 ? 2.229 3.404 13.402 1.00 96.38 356 LYS A O 1
ATOM 2989 N N . SER A 1 357 ? 3.136 5.231 14.379 1.00 97.25 357 SER A N 1
ATOM 2990 C CA . SER A 1 357 ? 2.240 6.246 13.824 1.00 97.25 357 SER A CA 1
ATOM 2991 C C . SER A 1 357 ? 3.031 7.110 12.852 1.00 97.25 357 SER A C 1
ATOM 2993 O O . SER A 1 357 ? 4.014 7.733 13.249 1.00 97.25 357 SER A O 1
ATOM 2995 N N . PHE A 1 358 ? 2.574 7.166 11.609 1.00 97.50 358 PHE A N 1
ATOM 2996 C CA . PHE A 1 358 ? 3.060 8.064 10.569 1.00 97.50 358 PHE A CA 1
ATOM 2997 C C . PHE A 1 358 ? 2.172 9.305 10.600 1.00 97.50 358 PHE A C 1
ATOM 2999 O O . PHE A 1 358 ? 1.011 9.275 10.190 1.00 97.50 358 PHE A O 1
ATOM 3006 N N . ILE A 1 359 ? 2.666 10.338 11.285 1.00 95.12 359 ILE A N 1
ATOM 3007 C CA . ILE A 1 359 ? 1.860 11.478 11.729 1.00 95.12 359 ILE A CA 1
ATOM 3008 C C . ILE A 1 359 ? 1.414 12.380 10.579 1.00 95.12 359 ILE A C 1
ATOM 3010 O O . ILE A 1 359 ? 0.367 13.011 10.718 1.00 95.12 359 ILE A O 1
ATOM 3014 N N . ASP A 1 360 ? 2.170 12.419 9.481 1.00 94.62 360 ASP A N 1
ATOM 3015 C CA . ASP A 1 360 ? 1.900 13.306 8.351 1.00 94.62 360 ASP A CA 1
ATOM 3016 C C . ASP A 1 360 ? 0.860 12.677 7.426 1.00 94.62 360 ASP A C 1
ATOM 3018 O O . ASP A 1 360 ? -0.117 13.323 7.038 1.00 94.62 360 ASP A O 1
ATOM 3022 N N . SER A 1 361 ? 1.006 11.378 7.142 1.00 94.94 361 SER A N 1
ATOM 3023 C CA . SER A 1 361 ? 0.005 10.659 6.353 1.00 94.94 361 SER A CA 1
ATOM 3024 C C . SER A 1 361 ? -1.223 10.237 7.145 1.00 94.94 361 SER A C 1
ATOM 3026 O O . SER A 1 361 ? -2.252 10.019 6.524 1.00 94.94 361 SER A O 1
ATOM 3028 N N . GLY A 1 362 ? -1.153 10.131 8.475 1.00 96.56 362 GLY A N 1
ATOM 3029 C CA . GLY A 1 362 ? -2.270 9.692 9.319 1.00 96.56 362 GLY A CA 1
ATOM 3030 C C . GLY A 1 362 ? -2.454 8.172 9.410 1.00 96.56 362 GLY A C 1
ATOM 3031 O O . GLY A 1 362 ? -3.472 7.719 9.938 1.00 96.56 362 GLY A O 1
ATOM 3032 N N . ASN A 1 363 ? -1.465 7.398 8.952 1.00 97.88 363 ASN A N 1
ATOM 3033 C CA . ASN A 1 363 ? -1.461 5.935 8.992 1.00 97.88 363 ASN A CA 1
ATOM 3034 C C . ASN A 1 363 ? -0.843 5.411 10.298 1.00 97.88 363 ASN A C 1
ATOM 3036 O O . ASN A 1 363 ? 0.229 5.857 10.717 1.00 97.88 363 ASN A O 1
ATOM 3040 N N . ILE A 1 364 ? -1.472 4.422 10.937 1.00 98.50 364 ILE A N 1
ATOM 3041 C CA . ILE A 1 364 ? -0.954 3.792 12.162 1.00 98.50 364 ILE A CA 1
ATOM 3042 C C . ILE A 1 364 ? -0.956 2.272 12.001 1.00 98.50 364 ILE A C 1
ATOM 3044 O O . ILE A 1 364 ? -1.973 1.670 11.661 1.00 98.50 364 ILE A O 1
ATOM 3048 N N . TYR A 1 365 ? 0.182 1.651 12.306 1.00 98.25 365 TYR A N 1
ATOM 3049 C CA . TYR A 1 365 ? 0.391 0.210 12.207 1.00 98.25 365 TYR A CA 1
ATOM 3050 C C . TYR A 1 365 ? 0.717 -0.364 13.581 1.00 98.25 365 TYR A C 1
ATOM 3052 O O . TYR A 1 365 ? 1.706 0.028 14.203 1.00 98.25 365 TYR A O 1
ATOM 3060 N N . LEU A 1 366 ? -0.105 -1.303 14.047 1.00 98.25 366 LEU A N 1
ATOM 3061 C CA . LEU A 1 366 ? 0.039 -1.983 15.334 1.00 98.25 366 LEU A CA 1
ATOM 3062 C C . LEU A 1 366 ? 0.193 -3.486 15.105 1.00 98.25 366 LEU A C 1
ATOM 3064 O O . LEU A 1 366 ? -0.507 -4.054 14.270 1.00 98.25 366 LEU A O 1
ATOM 3068 N N . ARG A 1 367 ? 1.066 -4.157 15.855 1.00 97.19 367 ARG A N 1
ATOM 3069 C CA . ARG A 1 367 ? 1.275 -5.603 15.749 1.00 97.19 367 ARG A CA 1
ATOM 3070 C C . ARG A 1 367 ? 1.804 -6.225 17.035 1.00 97.19 367 ARG A C 1
ATOM 3072 O O . ARG A 1 367 ? 2.563 -5.608 17.779 1.00 97.19 367 ARG A O 1
ATOM 3079 N N . SER A 1 368 ? 1.455 -7.489 17.256 1.00 97.00 368 SER A N 1
ATOM 3080 C CA . SER A 1 368 ? 2.001 -8.282 18.364 1.00 97.00 368 SER A CA 1
ATOM 3081 C C . SER A 1 368 ? 3.391 -8.857 18.073 1.00 97.00 368 SER A C 1
ATOM 3083 O O . SER A 1 368 ? 4.113 -9.210 18.995 1.00 97.00 368 SER A O 1
ATOM 3085 N N . ASP A 1 369 ? 3.782 -8.998 16.809 1.00 95.69 369 ASP A N 1
ATOM 3086 C CA . ASP A 1 369 ? 5.091 -9.496 16.359 1.00 95.69 369 ASP A CA 1
ATOM 3087 C C . ASP A 1 369 ? 5.254 -9.136 14.863 1.00 95.69 369 ASP A C 1
ATOM 3089 O O . ASP A 1 369 ? 4.317 -8.623 14.253 1.00 95.69 369 ASP A O 1
ATOM 3093 N N . PHE A 1 370 ? 6.417 -9.387 14.265 1.00 95.81 370 PHE A N 1
ATOM 3094 C CA . PHE A 1 370 ? 6.633 -9.345 12.812 1.00 95.81 370 PHE A CA 1
ATOM 3095 C C . PHE A 1 370 ? 6.475 -10.722 12.136 1.00 95.81 370 PHE A C 1
ATOM 3097 O O . PHE A 1 370 ? 6.566 -10.819 10.915 1.00 95.81 370 PHE A O 1
ATOM 3104 N N . LYS A 1 371 ? 6.232 -11.793 12.904 1.00 95.25 371 LYS A N 1
ATOM 3105 C CA . LYS A 1 371 ? 5.929 -13.138 12.386 1.00 95.25 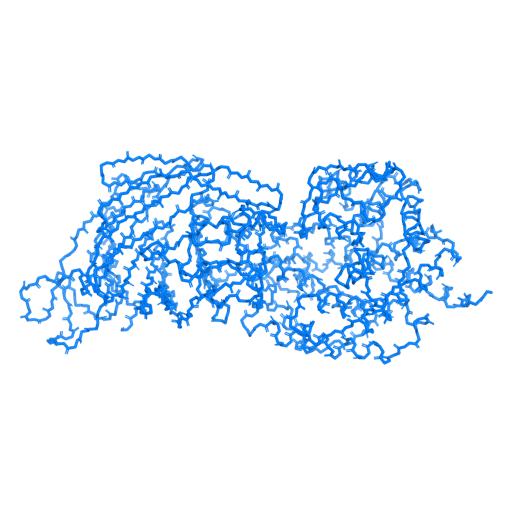371 LYS A CA 1
ATOM 3106 C C . LYS A 1 371 ? 4.631 -13.199 11.578 1.00 95.25 371 LYS A C 1
ATOM 3108 O O . LYS A 1 371 ? 3.722 -12.389 11.740 1.00 95.25 371 LYS A O 1
ATOM 3113 N N . GLU A 1 372 ? 4.516 -14.241 10.756 1.00 95.25 372 GLU A N 1
ATOM 3114 C CA . GLU A 1 372 ? 3.343 -14.488 9.908 1.00 95.25 372 GLU A CA 1
ATOM 3115 C C . GLU A 1 372 ? 2.051 -14.747 10.690 1.00 95.25 372 GLU A C 1
ATOM 3117 O O . GLU A 1 372 ? 0.971 -14.497 10.168 1.00 95.25 372 GLU A O 1
ATOM 3122 N N . ASP A 1 373 ? 2.146 -15.225 11.930 1.00 95.38 373 ASP A N 1
ATOM 3123 C CA . ASP A 1 373 ? 1.016 -15.453 12.830 1.00 95.38 373 ASP A CA 1
ATOM 3124 C C . ASP A 1 373 ? 0.823 -14.309 13.837 1.00 95.38 373 ASP A C 1
ATOM 3126 O O . ASP A 1 373 ? 0.166 -14.482 14.864 1.00 95.38 373 ASP A O 1
ATOM 3130 N N . ALA A 1 374 ? 1.371 -13.123 13.564 1.00 96.56 374 ALA A N 1
ATOM 3131 C CA . ALA A 1 374 ? 1.112 -11.947 14.377 1.00 96.56 374 ALA A CA 1
ATOM 3132 C C . ALA A 1 374 ? -0.344 -11.480 14.239 1.00 96.56 374 ALA A C 1
ATOM 3134 O O . ALA A 1 374 ? -0.970 -11.568 13.178 1.00 96.56 374 ALA A O 1
ATOM 3135 N N . SER A 1 375 ? -0.878 -10.923 15.320 1.00 98.00 375 SER A N 1
ATOM 3136 C CA . SER A 1 375 ? -2.038 -10.045 15.225 1.00 98.00 375 SER A CA 1
ATOM 3137 C C . SER A 1 375 ? -1.574 -8.677 14.752 1.00 98.00 375 SER A C 1
ATOM 3139 O O . SER A 1 375 ? -0.543 -8.183 15.212 1.00 98.00 375 SER A O 1
ATOM 3141 N N . PHE A 1 376 ? -2.337 -8.069 13.854 1.00 98.38 376 PHE A N 1
ATOM 3142 C CA . PHE A 1 376 ? -1.986 -6.815 13.199 1.00 98.38 376 PHE A CA 1
ATOM 3143 C C . PHE A 1 376 ? -3.222 -5.927 13.076 1.00 98.38 376 PHE A C 1
ATOM 3145 O O . PHE A 1 376 ? -4.337 -6.412 12.889 1.00 98.38 376 PHE A O 1
ATOM 3152 N N . THR A 1 377 ? -3.035 -4.624 13.247 1.00 98.50 377 THR A N 1
ATOM 3153 C CA . THR A 1 377 ? -4.076 -3.610 13.092 1.00 98.50 377 THR A CA 1
ATOM 3154 C C . THR A 1 377 ? -3.522 -2.469 12.261 1.00 98.50 377 THR A C 1
ATOM 3156 O O . THR A 1 377 ? -2.505 -1.877 12.622 1.00 98.50 377 THR A O 1
ATOM 3159 N N . TYR A 1 378 ? -4.208 -2.163 11.170 1.00 98.44 378 TYR A N 1
ATOM 3160 C CA . TYR A 1 378 ? -3.975 -0.969 10.368 1.00 98.44 378 TYR A CA 1
ATOM 3161 C C . TYR A 1 378 ? -5.070 0.046 10.690 1.00 98.44 378 TYR A C 1
ATOM 3163 O O . TYR A 1 378 ? -6.218 -0.350 10.879 1.00 98.44 378 TYR A O 1
ATOM 3171 N N . ILE A 1 379 ? -4.726 1.325 10.810 1.00 98.69 379 ILE A N 1
ATOM 3172 C CA . ILE A 1 379 ? -5.658 2.412 11.116 1.00 98.69 379 ILE A CA 1
ATOM 3173 C C . ILE A 1 379 ? -5.358 3.578 10.177 1.00 98.69 379 ILE A C 1
ATOM 3175 O O . ILE A 1 379 ? -4.193 3.962 10.049 1.00 98.69 379 ILE A O 1
ATOM 3179 N N . GLN A 1 380 ? -6.411 4.167 9.606 1.00 97.12 380 GLN A N 1
ATOM 3180 C CA . GLN A 1 380 ? -6.322 5.333 8.733 1.00 97.12 380 GLN A CA 1
ATOM 3181 C C . GLN A 1 380 ? -7.122 6.510 9.279 1.00 97.12 380 GLN A C 1
ATOM 3183 O O . GLN A 1 380 ? -8.327 6.414 9.525 1.00 97.12 380 GLN A O 1
ATOM 3188 N N . ASN A 1 381 ? -6.453 7.646 9.452 1.00 97.12 381 ASN A N 1
ATOM 3189 C CA . ASN A 1 381 ? -7.100 8.937 9.669 1.00 97.12 381 ASN A CA 1
ATOM 3190 C C . ASN A 1 381 ? -6.170 10.051 9.189 1.00 97.12 381 ASN A C 1
ATOM 3192 O O . ASN A 1 381 ? -5.529 10.741 9.987 1.00 97.12 381 ASN A O 1
ATOM 3196 N N . GLY A 1 382 ? -6.064 10.148 7.870 1.00 95.25 382 GLY A N 1
ATOM 3197 C CA . GLY A 1 382 ? -5.137 11.003 7.148 1.00 95.25 382 GLY A CA 1
ATOM 3198 C C . GLY A 1 382 ? -5.825 11.890 6.128 1.00 95.25 382 GLY A C 1
ATOM 3199 O O . GLY A 1 382 ? -7.020 11.751 5.872 1.00 95.25 382 GLY A O 1
ATOM 3200 N N . THR A 1 383 ? -5.069 12.817 5.537 1.00 91.12 383 THR A N 1
ATOM 3201 C CA . THR A 1 383 ? -5.574 13.614 4.406 1.00 91.12 383 THR A CA 1
ATOM 3202 C C . THR A 1 383 ? -6.038 12.701 3.266 1.00 91.12 383 THR A C 1
ATOM 3204 O O . THR A 1 383 ? -5.609 11.556 3.177 1.00 91.12 383 THR A O 1
ATOM 3207 N N . LEU A 1 384 ? -6.892 13.207 2.372 1.00 94.50 384 LEU A N 1
ATOM 3208 C CA . LEU A 1 384 ? -7.322 12.450 1.189 1.00 94.50 384 LEU A CA 1
ATOM 3209 C C . LEU A 1 384 ? -6.137 12.042 0.290 1.00 94.50 384 LEU A C 1
ATOM 3211 O O . LEU A 1 384 ? -6.214 11.038 -0.409 1.00 94.50 384 LEU A O 1
ATOM 3215 N N . GLY A 1 385 ? -5.049 12.817 0.290 1.00 94.06 385 GLY A N 1
ATOM 3216 C CA . GLY A 1 385 ? -3.976 12.665 -0.686 1.00 94.06 385 GLY A CA 1
ATOM 3217 C C . GLY A 1 385 ? -4.434 13.119 -2.071 1.00 94.06 385 GLY A C 1
ATOM 3218 O O . GLY A 1 385 ? -4.902 14.249 -2.235 1.00 94.06 385 GLY A O 1
ATOM 3219 N N . SER A 1 386 ? -4.295 12.248 -3.070 1.00 92.00 386 SER A N 1
ATOM 3220 C CA . SER A 1 386 ? -4.667 12.531 -4.458 1.00 92.00 386 SER A CA 1
ATOM 3221 C C . SER A 1 386 ? -6.039 11.942 -4.825 1.00 92.00 386 SER A C 1
ATOM 3223 O O . SER A 1 386 ? -6.834 11.560 -3.966 1.00 92.00 386 SER A O 1
ATOM 3225 N N . GLY A 1 387 ? -6.328 11.830 -6.128 1.00 93.88 387 GLY A N 1
ATOM 3226 C CA . GLY A 1 387 ? -7.509 11.108 -6.616 1.00 93.88 387 GLY A CA 1
ATOM 3227 C C . GLY A 1 387 ? -7.526 9.627 -6.215 1.00 93.88 387 GLY A C 1
ATOM 3228 O O . GLY A 1 387 ? -8.577 8.992 -6.299 1.00 93.88 387 GLY A O 1
ATOM 3229 N N . HIS A 1 388 ? -6.397 9.099 -5.733 1.00 95.81 388 HIS A N 1
ATOM 3230 C CA . HIS A 1 388 ? -6.267 7.736 -5.237 1.00 95.81 388 HIS A CA 1
ATOM 3231 C C . HIS A 1 388 ? -6.871 7.493 -3.858 1.00 95.81 388 HIS A C 1
ATOM 3233 O O . HIS A 1 388 ? -7.162 6.345 -3.528 1.00 95.81 388 HIS A O 1
ATOM 3239 N N . GLY A 1 389 ? -7.110 8.552 -3.079 1.00 95.81 389 GLY A N 1
ATOM 3240 C CA . GLY A 1 389 ? -7.707 8.459 -1.752 1.00 95.81 389 GLY A CA 1
ATOM 3241 C C . GLY A 1 389 ? -9.139 7.927 -1.764 1.00 95.81 389 GLY A C 1
ATOM 3242 O O . GLY A 1 389 ? -9.845 8.004 -2.783 1.00 95.81 389 GLY A O 1
ATOM 3243 N N . HIS A 1 390 ? -9.572 7.370 -0.633 1.00 97.31 390 HIS A N 1
ATOM 3244 C CA . HIS A 1 390 ? -10.892 6.761 -0.404 1.00 97.31 390 HIS A CA 1
ATOM 3245 C C . HIS A 1 390 ? -11.663 7.493 0.707 1.00 97.31 390 HIS A C 1
ATOM 3247 O O . HIS A 1 390 ? -11.113 8.335 1.404 1.00 97.31 390 HIS A O 1
ATOM 3253 N N . THR A 1 391 ? -12.959 7.212 0.880 1.00 97.25 391 THR A N 1
ATOM 3254 C CA . THR A 1 391 ? -13.772 7.785 1.974 1.00 97.25 391 THR A CA 1
ATOM 3255 C C . THR A 1 391 ? -13.615 6.962 3.255 1.00 97.25 391 THR A C 1
ATOM 3257 O O . THR A 1 391 ? -14.562 6.325 3.725 1.00 97.25 391 THR A O 1
ATOM 3260 N N . ASP A 1 392 ? -12.410 6.957 3.815 1.00 97.12 392 ASP A N 1
ATOM 3261 C CA . ASP A 1 392 ? -11.974 5.975 4.812 1.00 97.12 392 ASP A CA 1
ATOM 3262 C C . ASP A 1 392 ? -11.500 6.588 6.144 1.00 97.12 392 ASP A C 1
ATOM 3264 O O . ASP A 1 392 ? -10.910 5.893 6.969 1.00 97.12 392 ASP A O 1
ATOM 3268 N N . LEU A 1 393 ? -11.811 7.861 6.422 1.00 97.81 393 LEU A N 1
ATOM 3269 C CA . LEU A 1 393 ? -11.471 8.487 7.707 1.00 97.81 393 LEU A CA 1
ATOM 3270 C C . LEU A 1 393 ? -12.008 7.679 8.896 1.00 97.81 393 LEU A C 1
ATOM 3272 O O . LEU A 1 393 ? -13.205 7.403 9.020 1.00 97.81 393 LEU A O 1
ATOM 3276 N N . GLY A 1 394 ? -11.096 7.310 9.792 1.00 97.38 394 GLY A N 1
ATOM 3277 C CA . GLY A 1 394 ? -11.377 6.476 10.951 1.00 97.38 394 GLY A CA 1
ATOM 3278 C C . GLY A 1 394 ? -11.316 4.972 10.679 1.00 97.38 394 GLY A C 1
ATOM 3279 O O . GLY A 1 394 ? -11.575 4.204 11.609 1.00 97.38 394 GLY A O 1
ATOM 3280 N N . HIS A 1 395 ? -11.004 4.531 9.456 1.00 98.44 395 HIS A N 1
ATOM 3281 C CA . HIS A 1 395 ? -10.910 3.118 9.097 1.00 98.44 395 HIS A CA 1
ATOM 3282 C C . HIS A 1 395 ? -9.931 2.372 10.011 1.00 98.44 395 HIS A C 1
ATOM 3284 O O . HIS A 1 395 ? -8.909 2.906 10.447 1.00 98.44 395 HIS A O 1
ATOM 3290 N N . PHE A 1 396 ? -10.241 1.106 10.284 1.00 98.56 396 PHE A N 1
ATOM 3291 C CA . PHE A 1 396 ? -9.299 0.170 10.878 1.00 98.56 396 PHE A CA 1
ATOM 3292 C C . PHE A 1 396 ? -9.481 -1.234 10.300 1.00 98.56 396 PHE A C 1
ATOM 3294 O O . PHE A 1 396 ? -10.607 -1.664 10.069 1.00 98.56 396 PHE A O 1
ATOM 3301 N N . SER A 1 397 ? -8.388 -1.965 10.127 1.00 98.50 397 SER A N 1
ATOM 3302 C CA . SER A 1 397 ? -8.371 -3.379 9.746 1.00 98.50 397 SER A CA 1
ATOM 3303 C C . SER A 1 397 ? -7.828 -4.223 10.896 1.00 98.50 397 SER A C 1
ATOM 3305 O O . SER A 1 397 ? -6.975 -3.761 11.651 1.00 98.50 397 SER A O 1
ATOM 3307 N N . ILE A 1 398 ? -8.319 -5.455 11.053 1.00 98.62 398 ILE A N 1
ATOM 3308 C CA . ILE A 1 398 ? -7.912 -6.386 12.112 1.00 98.62 398 ILE A CA 1
ATOM 3309 C C . ILE A 1 398 ? -7.542 -7.731 11.510 1.00 98.62 398 ILE A C 1
ATOM 3311 O O . ILE A 1 398 ? -8.354 -8.400 10.865 1.00 98.62 398 ILE A O 1
ATOM 3315 N N . TYR A 1 399 ? -6.330 -8.149 11.850 1.00 98.44 399 TYR A N 1
ATOM 3316 C CA . TYR A 1 399 ? -5.806 -9.483 11.647 1.00 98.44 399 TYR A CA 1
ATOM 3317 C C . TYR A 1 399 ? -5.578 -10.124 13.004 1.00 98.44 399 TYR A C 1
ATOM 3319 O O . TYR A 1 399 ? -4.985 -9.517 13.901 1.00 98.44 399 TYR A O 1
ATOM 3327 N N . TYR A 1 400 ? -6.001 -11.375 13.136 1.00 98.12 400 TYR A N 1
ATOM 3328 C CA . TYR A 1 400 ? -5.756 -12.162 14.332 1.00 98.12 400 TYR A CA 1
ATOM 3329 C C . TYR A 1 400 ? -5.035 -13.451 13.961 1.00 98.12 400 TYR A C 1
ATOM 3331 O O . TYR A 1 400 ? -5.513 -14.229 13.135 1.00 98.12 400 TYR A O 1
ATOM 3339 N N . LYS A 1 401 ? -3.871 -13.665 14.581 1.00 96.81 401 LYS A N 1
ATOM 3340 C CA . LYS A 1 401 ? -2.992 -14.809 14.308 1.00 96.81 401 LYS A CA 1
ATOM 3341 C C . LYS A 1 401 ? -2.706 -15.030 12.819 1.00 96.81 401 LYS A C 1
ATOM 3343 O O . LYS A 1 401 ? -2.811 -16.150 12.320 1.00 96.81 401 LYS A O 1
ATOM 3348 N N . GLY A 1 402 ? -2.392 -13.945 12.116 1.00 96.38 402 GLY A N 1
ATOM 3349 C CA . GLY A 1 402 ? -2.091 -13.947 10.687 1.00 96.38 402 GLY A CA 1
ATOM 3350 C C . GLY A 1 402 ? -3.290 -13.982 9.740 1.00 96.38 402 GLY A C 1
ATOM 3351 O O . GLY A 1 402 ? -3.102 -13.818 8.535 1.00 96.38 402 GLY A O 1
ATOM 3352 N N . GLU A 1 403 ? -4.514 -14.160 10.246 1.00 97.69 403 GLU A N 1
ATOM 3353 C CA . GLU A 1 403 ? -5.717 -14.244 9.412 1.00 97.69 403 GLU A CA 1
ATOM 3354 C C . GLU A 1 403 ? -6.489 -12.913 9.384 1.00 97.69 403 GLU A C 1
ATOM 3356 O O . GLU A 1 403 ? -6.734 -12.338 10.451 1.00 97.69 403 GLU A O 1
ATOM 3361 N N . PRO A 1 404 ? -6.902 -12.422 8.198 1.00 97.88 404 PRO A N 1
ATOM 3362 C CA . PRO A 1 404 ? -7.700 -11.204 8.065 1.00 97.88 404 PRO A CA 1
ATOM 3363 C C . PRO A 1 404 ? -9.131 -11.421 8.561 1.00 97.88 404 PRO A C 1
ATOM 3365 O O . PRO A 1 404 ? -9.777 -12.401 8.191 1.00 97.88 404 PRO A O 1
ATOM 3368 N N . PHE A 1 405 ? -9.665 -10.484 9.341 1.00 98.62 405 PHE A N 1
ATOM 3369 C CA . PHE A 1 405 ? -11.074 -10.497 9.744 1.00 98.62 405 PHE A CA 1
ATOM 3370 C C . PHE A 1 405 ? -11.809 -9.259 9.264 1.00 98.62 405 PHE A C 1
ATOM 3372 O O . PHE A 1 405 ? -12.805 -9.396 8.560 1.00 98.62 405 PHE A O 1
ATOM 3379 N N . LEU A 1 406 ? -11.309 -8.080 9.633 1.00 98.69 406 LEU A N 1
ATOM 3380 C CA . LEU A 1 406 ? -11.793 -6.791 9.148 1.00 98.69 406 LEU A CA 1
ATOM 3381 C C . LEU A 1 406 ? -10.727 -6.211 8.230 1.00 98.69 406 LEU A C 1
ATOM 3383 O O . LEU A 1 406 ? -9.570 -6.152 8.640 1.00 98.69 406 LEU A O 1
ATOM 3387 N N . ILE A 1 407 ? -11.102 -5.834 7.013 1.00 98.19 407 ILE A N 1
ATOM 3388 C CA . ILE A 1 407 ? -10.155 -5.409 5.972 1.00 98.19 407 ILE A CA 1
ATOM 3389 C C . ILE A 1 407 ? -10.637 -4.140 5.274 1.00 98.19 407 ILE A C 1
ATOM 3391 O O . ILE A 1 407 ? -11.809 -3.768 5.408 1.00 98.19 407 ILE A O 1
ATOM 3395 N N . ASP A 1 408 ? -9.753 -3.516 4.497 1.00 97.19 408 ASP A N 1
ATOM 3396 C CA . ASP A 1 408 ? -10.172 -2.603 3.436 1.00 97.19 408 ASP A CA 1
ATOM 3397 C C . ASP A 1 408 ? -10.740 -3.364 2.227 1.00 97.19 408 ASP A C 1
ATOM 3399 O O . ASP A 1 408 ? -10.432 -4.537 1.990 1.00 97.19 408 ASP A O 1
ATOM 3403 N N . SER A 1 409 ? -11.617 -2.700 1.479 1.00 96.12 409 SER A N 1
ATOM 3404 C CA . SER A 1 409 ? -12.260 -3.271 0.305 1.00 96.12 409 SER A CA 1
ATOM 3405 C C . SER A 1 409 ? -11.419 -3.171 -0.966 1.00 96.12 409 SER A C 1
ATOM 3407 O O . SER A 1 409 ? -11.673 -3.961 -1.870 1.00 96.12 409 SER A O 1
ATOM 3409 N N . GLY A 1 410 ? -10.422 -2.284 -1.044 1.00 96.31 410 GLY A N 1
ATOM 3410 C CA . GLY A 1 410 ? -9.579 -2.104 -2.233 1.00 96.31 410 GLY A CA 1
ATOM 3411 C C . GLY A 1 410 ? -10.274 -1.393 -3.399 1.00 96.31 410 GLY A C 1
ATOM 3412 O O . GLY A 1 410 ? -11.339 -0.810 -3.240 1.00 96.31 410 GLY A O 1
ATOM 3413 N N . ARG A 1 411 ? -9.663 -1.400 -4.594 1.00 95.19 411 ARG A N 1
ATOM 3414 C CA . ARG A 1 411 ? -9.995 -0.435 -5.673 1.00 95.19 411 ARG A CA 1
ATOM 3415 C C . ARG A 1 411 ? -10.727 -0.952 -6.910 1.00 95.19 411 ARG A C 1
ATOM 3417 O O . ARG A 1 411 ? -11.393 -0.155 -7.569 1.00 95.19 411 ARG A O 1
ATOM 3424 N N . TYR A 1 412 ? -10.592 -2.238 -7.230 1.00 95.19 412 TYR A N 1
ATOM 3425 C CA . TYR A 1 412 ? -11.088 -2.917 -8.436 1.00 95.19 412 TYR A CA 1
ATOM 3426 C C . TYR A 1 412 ? -10.603 -2.381 -9.787 1.00 95.19 412 TYR A C 1
ATOM 3428 O O . TYR A 1 412 ? -9.879 -3.087 -10.481 1.00 95.19 412 TYR A O 1
ATOM 3436 N N . THR A 1 413 ? -11.029 -1.189 -10.196 1.00 93.62 413 THR A N 1
ATOM 3437 C CA . THR A 1 413 ? -10.840 -0.672 -11.558 1.00 93.62 413 THR A CA 1
ATOM 3438 C C . THR A 1 413 ? -10.658 0.847 -11.555 1.00 93.62 413 THR A C 1
ATOM 3440 O O . THR A 1 413 ? -10.917 1.503 -10.550 1.00 93.62 413 THR A O 1
ATOM 3443 N N . TYR A 1 414 ? -10.228 1.413 -12.682 1.00 93.56 414 TYR A N 1
ATOM 3444 C CA . TYR A 1 414 ? -10.232 2.856 -12.946 1.00 93.56 414 TYR A CA 1
ATOM 3445 C C . TYR A 1 414 ? -11.258 3.283 -13.993 1.00 93.56 414 TYR A C 1
ATOM 3447 O O . TYR A 1 414 ? -11.383 4.484 -14.245 1.00 93.56 414 TYR A O 1
ATOM 3455 N N . VAL A 1 415 ? -12.000 2.334 -14.575 1.00 91.31 415 VAL A N 1
ATOM 3456 C CA . VAL A 1 415 ? -13.015 2.618 -15.591 1.00 91.31 415 VAL A CA 1
ATOM 3457 C C . VAL A 1 415 ? -14.015 3.643 -15.051 1.00 91.31 415 VAL A C 1
ATOM 3459 O O . VAL A 1 415 ? -14.687 3.428 -14.041 1.00 91.31 415 VAL A O 1
ATOM 3462 N N . GLU A 1 416 ? -14.069 4.788 -15.728 1.00 90.75 416 GLU A N 1
ATOM 3463 C CA . GLU A 1 416 ? -14.998 5.870 -15.419 1.00 90.75 416 GLU A CA 1
ATOM 3464 C C . GLU A 1 416 ? -16.446 5.384 -15.554 1.00 90.75 416 GLU A C 1
ATOM 3466 O O . GLU A 1 416 ? -16.766 4.572 -16.420 1.00 90.75 416 GLU A O 1
ATOM 3471 N N . ASP A 1 417 ? -17.325 5.903 -14.696 1.00 88.81 417 ASP A N 1
ATOM 3472 C CA . ASP A 1 417 ? -18.750 5.553 -14.634 1.00 88.81 417 ASP A CA 1
ATOM 3473 C C . ASP A 1 417 ? -19.054 4.081 -14.243 1.00 88.81 417 ASP A C 1
ATOM 3475 O O . ASP A 1 417 ? -20.220 3.674 -14.228 1.00 88.81 417 ASP A O 1
ATOM 3479 N N . ASP A 1 418 ? -18.048 3.281 -13.852 1.00 92.12 418 ASP A N 1
ATOM 3480 C CA . ASP A 1 418 ? -18.275 1.979 -13.216 1.00 92.12 418 ASP A CA 1
ATOM 3481 C C . ASP A 1 418 ? -18.782 2.161 -11.773 1.00 92.12 418 ASP A C 1
ATOM 3483 O O . ASP A 1 418 ? -18.102 2.685 -10.884 1.00 92.12 418 ASP A O 1
ATOM 3487 N N . ILE A 1 419 ? -19.996 1.673 -11.510 1.00 94.44 419 ILE A N 1
ATOM 3488 C CA . ILE A 1 419 ? -20.645 1.798 -10.200 1.00 94.44 419 ILE A CA 1
ATOM 3489 C C . ILE A 1 419 ? -19.869 1.117 -9.062 1.00 94.44 419 ILE A C 1
ATOM 3491 O O . ILE A 1 419 ? -20.012 1.514 -7.904 1.00 94.44 419 ILE A O 1
ATOM 3495 N N . MET A 1 420 ? -19.079 0.079 -9.353 1.00 96.06 420 MET A N 1
ATOM 3496 C CA . MET A 1 420 ? -18.271 -0.622 -8.357 1.00 96.06 420 MET A CA 1
ATOM 3497 C C . MET A 1 420 ? -17.046 0.191 -7.972 1.00 96.06 420 MET A C 1
ATOM 3499 O O . MET A 1 420 ? -16.675 0.177 -6.800 1.00 96.06 420 MET A O 1
ATOM 3503 N N . ARG A 1 421 ? -16.469 0.957 -8.903 1.00 95.75 421 ARG A N 1
ATOM 3504 C CA . ARG A 1 421 ? -15.386 1.891 -8.590 1.00 95.75 421 ARG A CA 1
ATOM 3505 C C . ARG A 1 421 ? -15.843 2.930 -7.568 1.00 95.75 421 ARG A C 1
ATOM 3507 O O . ARG A 1 421 ? -15.234 3.074 -6.508 1.00 95.75 421 ARG A O 1
ATOM 3514 N N . GLU A 1 422 ? -16.958 3.601 -7.833 1.00 95.50 422 GLU A N 1
ATOM 3515 C CA . GLU A 1 422 ? -17.509 4.583 -6.892 1.00 95.50 422 GLU A CA 1
ATOM 3516 C C . GLU A 1 422 ? -17.951 3.943 -5.569 1.00 95.50 422 GLU A C 1
ATOM 3518 O O . GLU A 1 422 ? -17.746 4.523 -4.500 1.00 95.50 422 GLU A O 1
ATOM 3523 N N . PHE A 1 423 ? -18.525 2.734 -5.614 1.00 97.44 423 PHE A N 1
ATOM 3524 C CA . PHE A 1 423 ? -18.908 1.997 -4.411 1.00 97.44 423 PHE A CA 1
ATOM 3525 C C . PHE A 1 423 ? -17.705 1.700 -3.511 1.00 97.44 423 PHE A C 1
ATOM 3527 O O . PHE A 1 423 ? -17.788 1.958 -2.308 1.00 97.44 423 PHE A O 1
ATOM 3534 N N . LEU A 1 424 ? -16.610 1.187 -4.077 1.00 97.81 424 LEU A N 1
ATOM 3535 C CA . LEU A 1 424 ? -15.416 0.800 -3.327 1.00 97.81 424 LEU A CA 1
ATOM 3536 C C . LEU A 1 424 ? -14.659 2.003 -2.746 1.00 97.81 424 LEU A C 1
ATOM 3538 O O . LEU A 1 424 ? -14.131 1.888 -1.654 1.00 97.81 424 LEU A O 1
ATOM 3542 N N . LYS A 1 425 ? -14.707 3.182 -3.388 1.00 97.38 425 LYS A N 1
ATOM 3543 C CA . LYS A 1 425 ? -14.187 4.438 -2.801 1.00 97.38 425 LYS A CA 1
ATOM 3544 C C . LYS A 1 425 ? -15.078 5.021 -1.694 1.00 97.38 425 LYS A C 1
ATOM 3546 O O . LYS A 1 425 ? -14.712 6.007 -1.046 1.00 97.38 425 LYS A O 1
ATOM 3551 N N . SER A 1 426 ? -16.309 4.530 -1.548 1.00 97.44 426 SER A N 1
ATOM 3552 C CA . SER A 1 426 ? -17.307 5.128 -0.658 1.00 97.44 426 SER A CA 1
ATOM 3553 C C . SER A 1 426 ? -17.201 4.591 0.767 1.00 97.44 426 SER A C 1
ATOM 3555 O O . SER A 1 426 ? -16.869 3.432 0.991 1.00 97.44 426 SER A O 1
ATOM 3557 N N . ALA A 1 427 ? -17.660 5.377 1.746 1.00 97.50 427 ALA A N 1
ATOM 3558 C CA . ALA A 1 427 ? -17.686 4.988 3.162 1.00 97.50 427 ALA A CA 1
ATOM 3559 C C . ALA A 1 427 ? -18.364 3.627 3.434 1.00 97.50 427 ALA A C 1
ATOM 3561 O O . ALA A 1 427 ? -18.092 2.976 4.437 1.00 97.50 427 ALA A O 1
ATOM 3562 N N . LYS A 1 428 ? -19.268 3.177 2.551 1.00 96.88 428 LYS A N 1
ATOM 3563 C CA . LYS A 1 428 ? -19.986 1.897 2.679 1.00 96.88 428 LYS A CA 1
ATOM 3564 C C . LYS A 1 428 ? -19.094 0.665 2.485 1.00 96.88 428 LYS A C 1
ATOM 3566 O O . LYS A 1 428 ? -19.550 -0.439 2.805 1.00 96.88 428 LYS A O 1
ATOM 3571 N N . ALA A 1 429 ? -17.900 0.854 1.936 1.00 97.69 429 ALA A N 1
ATOM 3572 C CA . ALA A 1 429 ? -16.911 -0.179 1.674 1.00 97.69 429 ALA A CA 1
ATOM 3573 C C . ALA A 1 429 ? -15.724 -0.1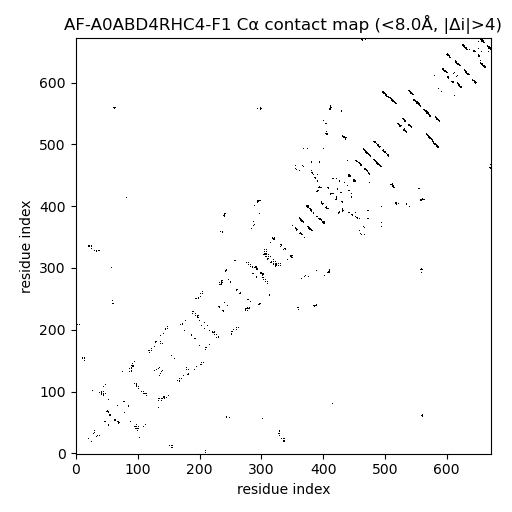31 2.662 1.00 97.69 429 ALA A C 1
ATOM 3575 O O . ALA A 1 429 ? -14.791 -0.914 2.542 1.00 97.69 429 ALA A O 1
ATOM 3576 N N . HIS A 1 430 ? -15.798 0.711 3.701 1.00 98.38 430 HIS A N 1
ATOM 3577 C CA . HIS A 1 430 ? -14.766 0.827 4.734 1.00 98.38 430 HIS A CA 1
ATOM 3578 C C . HIS A 1 430 ? -15.331 0.609 6.139 1.00 98.38 430 HIS A C 1
ATOM 3580 O O . HIS A 1 430 ? -16.543 0.606 6.370 1.00 98.38 430 HIS A O 1
ATOM 3586 N N . ASN A 1 431 ? -14.426 0.458 7.105 1.00 98.50 431 ASN A N 1
ATOM 3587 C CA . ASN A 1 431 ? -14.754 0.246 8.508 1.00 98.50 431 ASN A CA 1
ATOM 3588 C C . ASN A 1 431 ? -14.967 1.589 9.214 1.00 98.50 431 ASN A C 1
ATOM 3590 O O . ASN A 1 431 ? -14.100 2.021 9.962 1.00 98.50 431 ASN A O 1
ATOM 3594 N N . VAL A 1 432 ? -16.068 2.301 8.951 1.00 98.19 432 VAL A N 1
ATOM 3595 C CA . VAL A 1 432 ? -16.268 3.715 9.357 1.00 98.19 432 VAL A CA 1
ATOM 3596 C C . VAL A 1 432 ? -17.663 3.984 9.940 1.00 98.19 432 VAL A C 1
ATOM 3598 O O . VAL A 1 432 ? -18.524 3.104 9.948 1.00 98.19 432 VAL A O 1
ATOM 3601 N N . SER A 1 433 ? -17.879 5.197 10.460 1.00 98.12 433 SER A N 1
ATOM 3602 C CA . SER A 1 433 ? -19.174 5.666 10.976 1.00 98.12 433 SER A CA 1
ATOM 3603 C C . SER A 1 433 ? -19.807 6.682 10.016 1.00 98.12 433 SER A C 1
ATOM 3605 O O . SER A 1 433 ? -19.149 7.628 9.581 1.00 98.12 433 SER A O 1
ATOM 3607 N N . VAL A 1 434 ? -21.093 6.505 9.698 1.00 98.12 434 VAL A N 1
ATOM 3608 C CA . VAL A 1 434 ? -21.877 7.373 8.801 1.00 98.12 434 VAL A CA 1
ATOM 3609 C C . VAL A 1 434 ? -23.151 7.844 9.495 1.00 98.12 434 VAL A C 1
ATOM 3611 O O . VAL A 1 434 ? -23.904 7.032 10.032 1.00 98.12 434 VAL A O 1
ATOM 3614 N N . ILE A 1 435 ? -23.401 9.152 9.456 1.00 98.31 435 ILE A N 1
ATOM 3615 C CA . ILE A 1 435 ? -24.552 9.802 10.093 1.00 98.31 435 ILE A CA 1
ATOM 3616 C C . ILE A 1 435 ? -25.621 10.066 9.033 1.00 98.31 435 ILE A C 1
ATOM 3618 O O . ILE A 1 435 ? -25.296 10.541 7.954 1.00 98.31 435 ILE A O 1
ATOM 3622 N N . ASP A 1 436 ? -26.869 9.693 9.310 1.00 97.88 436 ASP A N 1
ATOM 3623 C CA . ASP A 1 436 ? -28.053 9.928 8.466 1.00 97.88 436 ASP A CA 1
ATOM 3624 C C . ASP A 1 436 ? -27.938 9.456 7.006 1.00 97.88 436 ASP A C 1
ATOM 3626 O O . ASP A 1 436 ? -28.575 9.995 6.108 1.00 97.88 436 ASP A O 1
ATOM 3630 N N . ASP A 1 437 ? -27.139 8.411 6.755 1.00 97.00 437 ASP A N 1
ATOM 3631 C CA . ASP A 1 437 ? -26.792 7.953 5.398 1.00 97.00 437 ASP A CA 1
ATOM 3632 C C . ASP A 1 437 ? -26.048 9.007 4.546 1.00 97.00 437 ASP A C 1
ATOM 3634 O O . ASP A 1 437 ? -25.935 8.868 3.325 1.00 97.00 437 ASP A O 1
ATOM 3638 N N . GLU A 1 438 ? -25.469 10.019 5.195 1.00 97.00 438 GLU A N 1
ATOM 3639 C CA . GLU A 1 438 ? -24.711 11.113 4.594 1.00 97.00 438 GLU A CA 1
ATOM 3640 C C . GLU A 1 438 ? -23.227 11.028 4.992 1.00 97.00 438 GLU A C 1
ATOM 3642 O O . GLU A 1 438 ? -22.807 11.539 6.036 1.00 97.00 438 GLU A O 1
ATOM 3647 N N . PRO A 1 439 ? -22.391 10.354 4.182 1.00 96.00 439 PRO A N 1
ATOM 3648 C CA . PRO A 1 439 ? -20.985 10.171 4.513 1.00 96.00 439 PRO A CA 1
ATOM 3649 C C . PRO A 1 439 ? -20.213 11.499 4.531 1.00 96.00 439 PRO A C 1
ATOM 3651 O O . PRO A 1 439 ? -20.590 12.499 3.904 1.00 96.00 439 PRO A O 1
ATOM 3654 N N . PHE A 1 440 ? -19.095 11.498 5.257 1.00 96.62 440 PHE A N 1
ATOM 3655 C CA . PHE A 1 440 ? -18.173 12.634 5.329 1.00 96.62 440 PHE A CA 1
ATOM 3656 C C . PHE A 1 440 ? -17.471 12.893 3.990 1.00 96.62 440 PHE A C 1
ATOM 3658 O O . PHE A 1 440 ? -17.122 14.035 3.720 1.00 96.62 440 PHE A O 1
ATOM 3665 N N . GLY A 1 441 ? -17.346 11.881 3.125 1.00 96.56 441 GLY A N 1
ATOM 3666 C CA . GLY A 1 441 ? -16.882 12.036 1.748 1.00 96.56 441 GLY A CA 1
ATOM 3667 C C . GLY A 1 441 ? -17.821 11.410 0.720 1.00 96.56 441 GLY A C 1
ATOM 3668 O O . GLY A 1 441 ? -18.550 10.460 1.008 1.00 96.56 441 GLY A O 1
ATOM 3669 N N . ILE A 1 442 ? -17.840 11.991 -0.478 1.00 96.81 442 ILE A N 1
ATOM 3670 C CA . ILE A 1 442 ? -18.653 11.528 -1.608 1.00 96.81 442 ILE A CA 1
ATOM 3671 C C . ILE A 1 442 ? -17.738 11.460 -2.832 1.00 96.81 442 ILE A C 1
ATOM 3673 O O . ILE A 1 442 ? -17.423 12.523 -3.383 1.00 96.81 442 ILE A O 1
ATOM 3677 N N . PRO A 1 443 ? -17.305 10.254 -3.246 1.00 96.19 443 PRO A N 1
ATOM 3678 C CA . PRO A 1 443 ? -16.555 10.075 -4.480 1.00 96.19 443 PRO A CA 1
ATOM 3679 C C . PRO A 1 443 ? -17.320 10.645 -5.677 1.00 96.19 443 PRO A C 1
ATOM 3681 O O . PRO A 1 443 ? -18.551 10.644 -5.709 1.00 96.19 443 PRO A O 1
ATOM 3684 N N . ASN A 1 444 ? -16.575 11.155 -6.646 1.00 95.19 444 ASN A N 1
ATOM 3685 C CA . ASN A 1 444 ? -17.065 11.584 -7.943 1.00 95.19 444 ASN A CA 1
ATOM 3686 C C . ASN A 1 444 ? -16.206 10.884 -8.996 1.00 95.19 444 ASN A C 1
ATOM 3688 O O . ASN A 1 444 ? -15.107 11.351 -9.318 1.00 95.19 444 ASN A O 1
ATOM 3692 N N . LYS A 1 445 ? -16.710 9.746 -9.482 1.00 93.88 445 LYS A N 1
ATOM 3693 C CA . LYS A 1 445 ? -16.006 8.851 -10.408 1.00 93.88 445 LYS A CA 1
ATOM 3694 C C . LYS A 1 445 ? -14.653 8.371 -9.852 1.00 93.88 445 LYS A C 1
ATOM 3696 O O . LYS A 1 445 ? -14.507 8.212 -8.637 1.00 93.88 445 LYS A O 1
ATOM 3701 N N . SER A 1 446 ? -13.660 8.110 -10.707 1.00 93.12 446 SER A N 1
ATOM 3702 C CA . SER A 1 446 ? -12.392 7.501 -10.277 1.00 93.12 446 SER A CA 1
ATOM 3703 C C . SER A 1 446 ? -11.452 8.463 -9.554 1.00 93.12 446 SER A C 1
ATOM 3705 O O . SER A 1 446 ? -10.711 8.019 -8.674 1.00 93.12 446 SER A O 1
ATOM 3707 N N . TRP A 1 447 ? -11.490 9.755 -9.903 1.00 94.44 447 TRP A N 1
ATOM 3708 C CA . TRP A 1 447 ? -10.437 10.723 -9.558 1.00 94.44 447 TRP A CA 1
ATOM 3709 C C . TRP A 1 447 ? -10.881 11.879 -8.657 1.00 94.44 447 TRP A C 1
ATOM 3711 O O . TRP A 1 447 ? -10.029 12.611 -8.155 1.00 94.44 447 TRP A O 1
ATOM 3721 N N . GLY A 1 448 ? -12.189 12.097 -8.494 1.00 95.12 448 GLY A N 1
ATOM 3722 C CA . GLY A 1 448 ? -12.734 13.287 -7.844 1.00 95.12 448 GLY A CA 1
ATOM 3723 C C . GLY A 1 448 ? -13.535 12.999 -6.579 1.00 95.12 448 GLY A C 1
ATOM 3724 O O . GLY A 1 448 ? -13.909 11.864 -6.295 1.00 95.12 448 GLY A O 1
ATOM 3725 N N . TYR A 1 449 ? -13.846 14.071 -5.848 1.00 96.00 449 TYR A N 1
ATOM 3726 C CA . TYR A 1 449 ? -14.730 14.068 -4.684 1.00 96.00 449 TYR A CA 1
ATOM 3727 C C . TYR A 1 449 ? -15.626 15.303 -4.700 1.00 96.00 449 TYR A C 1
ATOM 3729 O O . TYR A 1 449 ? -15.153 16.420 -4.891 1.00 96.00 449 TYR A O 1
ATOM 3737 N N . ASN A 1 450 ? -16.922 15.111 -4.458 1.00 95.88 450 ASN A N 1
ATOM 3738 C CA . ASN A 1 450 ? -17.871 16.216 -4.283 1.00 95.88 450 ASN A CA 1
ATOM 3739 C C . ASN A 1 450 ? -17.785 16.833 -2.881 1.00 95.88 450 ASN A C 1
ATOM 3741 O O . ASN A 1 450 ? -18.239 17.952 -2.653 1.00 95.88 450 ASN A O 1
ATOM 3745 N N . LYS A 1 451 ? -17.253 16.067 -1.927 1.00 95.12 451 LYS A N 1
ATOM 3746 C CA . LYS A 1 451 ? -17.122 16.423 -0.517 1.00 95.12 451 LYS A CA 1
ATOM 3747 C C . LYS A 1 451 ? -16.106 15.493 0.137 1.00 95.12 451 LYS A C 1
ATOM 3749 O O . LYS A 1 451 ? -16.023 14.328 -0.257 1.00 95.12 451 LYS A O 1
ATOM 3754 N N . TYR A 1 452 ? -15.402 15.989 1.148 1.00 96.69 452 TYR A N 1
ATOM 3755 C CA . TYR A 1 452 ? -14.547 15.199 2.026 1.00 96.69 452 TYR A CA 1
ATOM 3756 C C . TYR A 1 452 ? -14.566 15.776 3.450 1.00 96.69 452 TYR A C 1
ATOM 3758 O O . TYR A 1 452 ? -14.927 16.940 3.625 1.00 96.69 452 TYR A O 1
ATOM 3766 N N . GLY A 1 453 ? -14.240 14.957 4.452 1.00 95.88 453 GLY A N 1
ATOM 3767 C CA . GLY A 1 453 ? -14.203 15.382 5.855 1.00 95.88 453 GLY A CA 1
ATOM 3768 C C . GLY A 1 453 ? -12.876 16.041 6.229 1.00 95.88 453 GLY A C 1
ATOM 3769 O O . GLY A 1 453 ? -11.852 15.771 5.600 1.00 95.88 453 GLY A O 1
ATOM 3770 N N . ASP A 1 454 ? -12.881 16.862 7.279 1.00 96.38 454 ASP A N 1
ATOM 3771 C CA . ASP A 1 454 ? -11.661 17.481 7.804 1.00 96.38 454 ASP A CA 1
ATOM 3772 C C . ASP A 1 454 ? -11.023 16.591 8.870 1.00 96.38 454 ASP A C 1
ATOM 3774 O O . ASP A 1 454 ? -11.658 16.185 9.846 1.00 96.38 454 ASP A O 1
ATOM 3778 N N . VAL A 1 455 ? -9.737 16.306 8.707 1.00 96.12 455 VAL A N 1
ATOM 3779 C CA . VAL A 1 455 ? -8.973 15.442 9.610 1.00 96.12 455 VAL A CA 1
ATOM 3780 C C . VAL A 1 455 ? -8.493 16.248 10.811 1.00 96.12 455 VAL A C 1
ATOM 3782 O O . VAL A 1 455 ? -7.967 17.351 10.666 1.00 96.12 455 VAL A O 1
ATOM 3785 N N . LEU A 1 456 ? -8.633 15.689 12.013 1.00 95.81 456 LEU A N 1
ATOM 3786 C CA . LEU A 1 456 ? -8.070 16.259 13.235 1.00 95.81 456 LEU A CA 1
ATOM 3787 C C . LEU A 1 456 ? -6.826 15.484 13.675 1.00 95.81 456 LEU A C 1
ATOM 3789 O O . LEU A 1 456 ? -6.579 14.352 13.265 1.00 95.81 456 LEU A O 1
ATOM 3793 N N . LYS A 1 457 ? -6.035 16.102 14.557 1.00 93.56 457 LYS A N 1
ATOM 3794 C CA . LYS A 1 457 ? -4.781 15.525 15.043 1.00 93.56 457 LYS A CA 1
ATOM 3795 C C . LYS A 1 457 ? -5.005 14.172 15.724 1.00 93.56 457 LYS A C 1
ATOM 3797 O O . LYS A 1 457 ? -5.705 14.085 16.734 1.00 93.56 457 LYS A O 1
ATOM 3802 N N . ASN A 1 458 ? -4.302 13.159 15.229 1.00 96.25 458 ASN A N 1
ATOM 3803 C CA . ASN A 1 458 ? -4.256 11.836 15.837 1.00 96.25 458 ASN A CA 1
ATOM 3804 C C . ASN A 1 458 ? -3.421 11.849 17.126 1.00 96.25 458 ASN A C 1
ATOM 3806 O O . ASN A 1 458 ? -2.404 12.541 17.238 1.00 96.25 458 ASN A O 1
ATOM 3810 N N . TYR A 1 459 ? -3.831 11.045 18.103 1.00 97.19 459 TYR A N 1
ATOM 3811 C CA . TYR A 1 459 ? -3.041 10.727 19.287 1.00 97.19 459 TYR A CA 1
ATOM 3812 C C . TYR A 1 459 ? -2.718 9.238 19.285 1.00 97.19 459 TYR A C 1
ATOM 3814 O O . TYR A 1 459 ? -3.630 8.419 19.248 1.00 97.19 459 TYR A O 1
ATOM 3822 N N . PHE A 1 460 ? -1.438 8.890 19.380 1.00 97.81 460 PHE A N 1
ATOM 3823 C CA . PHE A 1 460 ? -0.978 7.508 19.449 1.00 97.81 460 PHE A CA 1
ATOM 3824 C C . PHE A 1 460 ? -0.014 7.321 20.618 1.00 97.81 460 PHE A C 1
ATOM 3826 O O . PHE A 1 460 ? 0.836 8.174 20.881 1.00 97.81 460 PHE A O 1
ATOM 3833 N N . ILE A 1 461 ? -0.141 6.196 21.318 1.00 97.56 461 ILE A N 1
ATOM 3834 C CA . ILE A 1 461 ? 0.812 5.776 22.338 1.00 97.56 461 ILE A CA 1
ATOM 3835 C C . ILE A 1 461 ? 0.861 4.251 22.455 1.00 97.56 461 ILE A C 1
ATOM 3837 O O . ILE A 1 461 ? -0.166 3.571 22.454 1.00 97.56 461 ILE A O 1
ATOM 3841 N N . ASN A 1 462 ? 2.068 3.722 22.629 1.00 95.88 462 ASN A N 1
ATOM 3842 C CA . ASN A 1 462 ? 2.309 2.353 23.065 1.00 95.88 462 ASN A CA 1
ATOM 3843 C C . ASN A 1 462 ? 2.896 2.377 24.484 1.00 95.88 462 ASN A C 1
ATOM 3845 O O . ASN A 1 462 ? 3.813 3.149 24.774 1.00 95.88 462 ASN A O 1
ATOM 3849 N N . LYS A 1 463 ? 2.359 1.541 25.377 1.00 95.62 463 LYS A N 1
ATOM 3850 C CA . LYS A 1 463 ? 2.960 1.235 26.678 1.00 95.62 463 LYS A CA 1
ATOM 3851 C C . LYS A 1 463 ? 2.850 -0.257 26.929 1.00 95.62 463 LYS A C 1
ATOM 3853 O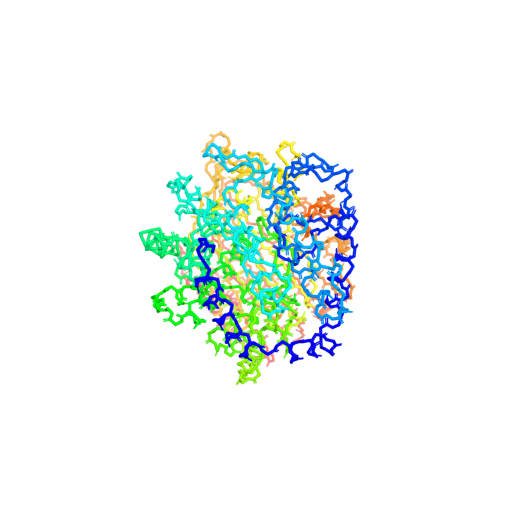 O . LYS A 1 463 ? 1.745 -0.780 27.043 1.00 95.62 463 LYS A O 1
ATOM 3858 N N . GLU A 1 464 ? 3.996 -0.914 27.072 1.00 92.56 464 GLU A N 1
ATOM 3859 C CA . GLU A 1 464 ? 4.063 -2.368 27.261 1.00 92.56 464 GLU A CA 1
ATOM 3860 C C . GLU A 1 464 ? 3.345 -3.082 26.102 1.00 92.56 464 GLU A C 1
ATOM 3862 O O . GLU A 1 464 ? 3.587 -2.763 24.938 1.00 92.56 464 GLU A O 1
ATOM 3867 N N . ASN A 1 465 ? 2.453 -4.023 26.399 1.00 94.19 465 ASN A N 1
ATOM 3868 C CA . ASN A 1 465 ? 1.660 -4.750 25.412 1.00 94.19 465 ASN A CA 1
ATOM 3869 C C . ASN A 1 465 ? 0.337 -4.040 25.058 1.00 94.19 465 ASN A C 1
ATOM 3871 O O . ASN A 1 465 ? -0.566 -4.674 24.514 1.00 94.19 465 ASN A O 1
ATOM 3875 N N . ILE A 1 466 ? 0.189 -2.754 25.401 1.00 97.50 466 ILE A N 1
ATOM 3876 C CA . ILE A 1 466 ? -1.047 -1.994 25.207 1.00 97.50 466 ILE A CA 1
ATOM 3877 C C . ILE A 1 466 ? -0.804 -0.815 24.269 1.00 97.50 466 ILE A C 1
ATOM 3879 O O . ILE A 1 466 ? 0.006 0.077 24.532 1.00 97.50 466 ILE A O 1
ATOM 3883 N N . ASN A 1 467 ? -1.561 -0.798 23.180 1.00 97.94 467 ASN A N 1
ATOM 3884 C CA . ASN A 1 467 ? -1.532 0.229 22.151 1.00 97.94 467 ASN A CA 1
ATOM 3885 C C . ASN A 1 467 ? -2.826 1.031 22.196 1.00 97.94 467 ASN A C 1
ATOM 3887 O O . ASN A 1 467 ? -3.902 0.449 22.314 1.00 97.94 467 ASN A O 1
ATOM 3891 N N . TYR A 1 468 ? -2.732 2.351 22.079 1.00 98.38 468 TYR A N 1
ATOM 3892 C CA . TYR A 1 468 ? -3.893 3.229 22.024 1.00 98.38 468 TYR A CA 1
ATOM 3893 C C . TYR A 1 468 ? -3.745 4.262 20.914 1.00 98.38 468 TYR A C 1
ATOM 3895 O O . TYR A 1 468 ? -2.748 4.983 20.865 1.00 98.38 468 TYR A O 1
ATOM 3903 N N . ALA A 1 469 ? -4.769 4.355 20.071 1.00 98.31 469 ALA A N 1
ATOM 3904 C CA . ALA A 1 469 ? -4.945 5.412 19.091 1.00 98.31 469 ALA A CA 1
ATOM 3905 C C . ALA A 1 469 ? -6.273 6.138 19.343 1.00 98.31 469 ALA A C 1
ATOM 3907 O O . ALA A 1 469 ? -7.302 5.514 19.587 1.00 98.31 469 ALA A O 1
ATOM 3908 N N . GLU A 1 470 ? -6.260 7.462 19.270 1.00 97.88 470 GLU A N 1
ATOM 3909 C CA . GLU A 1 470 ? -7.453 8.302 19.224 1.00 97.88 470 GLU A CA 1
ATOM 3910 C C . GLU A 1 470 ? -7.372 9.149 17.967 1.00 97.88 470 GLU A C 1
ATOM 3912 O O . GLU A 1 470 ? -6.456 9.959 17.814 1.00 97.88 470 GLU A O 1
ATOM 3917 N N . ILE A 1 471 ? -8.320 8.917 17.073 1.00 97.88 471 ILE A N 1
ATOM 3918 C CA . ILE A 1 471 ? -8.385 9.514 15.747 1.00 97.88 471 ILE A CA 1
ATOM 3919 C C . ILE A 1 471 ? -9.716 10.241 15.620 1.00 97.88 471 ILE A C 1
ATOM 3921 O O . ILE A 1 471 ? -10.742 9.760 16.110 1.00 97.88 471 ILE A O 1
ATOM 3925 N N . ALA A 1 472 ? -9.702 11.427 15.026 1.00 97.38 472 ALA A N 1
ATOM 3926 C CA . ALA A 1 472 ? -10.892 12.254 14.943 1.00 97.38 472 ALA A CA 1
ATOM 3927 C C . ALA A 1 472 ? -10.992 12.973 13.603 1.00 97.38 472 ALA A C 1
ATOM 3929 O O . ALA A 1 472 ? -9.980 13.322 12.993 1.00 97.38 472 ALA A O 1
ATOM 3930 N N . TYR A 1 473 ? -12.226 13.212 13.178 1.00 98.06 473 TYR A N 1
ATOM 3931 C CA . TYR A 1 473 ? -12.536 13.989 11.988 1.00 98.06 473 TYR A CA 1
ATOM 3932 C C . TYR A 1 473 ? -13.840 14.769 12.170 1.00 98.06 473 TYR A C 1
ATOM 3934 O O . TYR A 1 473 ? -14.687 14.436 13.012 1.00 98.06 473 TYR A O 1
ATOM 3942 N N . LEU A 1 474 ? -13.983 15.821 11.373 1.00 98.06 474 LEU A N 1
ATOM 3943 C CA . LEU A 1 474 ? -15.204 16.596 11.223 1.00 98.06 474 LEU A CA 1
ATOM 3944 C C . LEU A 1 474 ? -15.892 16.212 9.918 1.00 98.06 474 LEU A C 1
ATOM 3946 O O . LEU A 1 474 ? -15.253 15.990 8.889 1.00 98.06 474 LEU A O 1
ATOM 3950 N N . GLY A 1 475 ? -17.213 16.140 9.971 1.00 97.44 475 GLY A N 1
ATOM 3951 C CA . GLY A 1 475 ? -18.052 16.027 8.794 1.00 97.44 475 GLY A CA 1
ATOM 3952 C C . GLY A 1 475 ? -19.206 17.015 8.865 1.00 97.44 475 GLY A C 1
ATOM 3953 O O . GLY A 1 475 ? -19.529 17.561 9.916 1.00 97.44 475 GLY A O 1
ATOM 3954 N N . GLU A 1 476 ? -19.844 17.229 7.726 1.00 97.38 476 GLU A N 1
ATOM 3955 C CA . GLU A 1 476 ? -20.999 18.115 7.587 1.00 97.38 476 GLU A CA 1
ATOM 3956 C C . GLU A 1 476 ? -22.181 17.313 7.031 1.00 97.38 476 GLU A C 1
ATOM 3958 O O . GLU A 1 476 ? -21.974 16.455 6.180 1.00 97.38 476 GLU A O 1
ATOM 3963 N N . LEU A 1 477 ? -23.411 17.542 7.473 1.00 97.75 477 LEU A N 1
ATOM 3964 C CA . LEU A 1 477 ? -24.616 17.009 6.823 1.00 97.75 477 LEU A CA 1
ATOM 3965 C C . LEU A 1 477 ? -25.080 17.957 5.700 1.00 97.75 477 LEU A C 1
ATOM 3967 O O . LEU A 1 477 ? -24.614 19.090 5.583 1.00 97.75 477 LEU A O 1
ATOM 3971 N N . LYS A 1 478 ? -26.001 17.534 4.833 1.00 96.19 478 LYS A N 1
ATOM 3972 C CA . LYS A 1 478 ? -26.513 18.372 3.730 1.00 96.19 478 LYS A CA 1
ATOM 3973 C C . LYS A 1 478 ? -27.183 19.653 4.219 1.00 96.19 478 LYS A C 1
ATOM 3975 O O . LYS A 1 478 ? -27.130 20.662 3.519 1.00 96.19 478 LYS A O 1
ATOM 3980 N N . ASP A 1 479 ? -27.784 19.619 5.405 1.00 96.25 479 ASP A N 1
ATOM 3981 C CA . ASP A 1 479 ? -28.410 20.768 6.066 1.00 96.25 479 ASP A CA 1
ATOM 3982 C C . ASP A 1 479 ? -27.402 21.724 6.736 1.00 96.25 479 ASP A C 1
ATOM 3984 O O . ASP A 1 479 ? -27.816 22.701 7.358 1.00 96.25 479 ASP A O 1
ATOM 3988 N N . LYS A 1 480 ? -26.093 21.475 6.572 1.00 96.56 480 LYS A N 1
ATOM 3989 C CA . LYS A 1 480 ? -24.970 22.211 7.178 1.00 96.56 480 LYS A CA 1
ATOM 3990 C C . LYS A 1 480 ? -24.735 21.937 8.661 1.00 96.56 480 LYS A C 1
ATOM 3992 O O . LYS A 1 480 ? -23.876 22.580 9.268 1.00 96.56 480 LYS A O 1
ATOM 3997 N N . THR A 1 481 ? -25.411 20.948 9.240 1.00 97.88 481 THR A N 1
ATOM 3998 C CA . THR A 1 481 ? -25.119 20.498 10.599 1.00 97.88 481 THR A CA 1
ATOM 3999 C C . THR A 1 481 ? -23.741 19.842 10.639 1.00 97.88 481 THR A C 1
ATOM 4001 O O . THR A 1 481 ? -23.474 18.842 9.973 1.00 97.88 481 THR A O 1
ATOM 4004 N N . GLN A 1 482 ? -22.844 20.421 11.430 1.00 97.88 482 GLN A N 1
ATOM 4005 C CA . GLN A 1 482 ? -21.505 19.888 11.652 1.00 97.88 482 GLN A CA 1
ATOM 4006 C C . GLN A 1 482 ? -21.555 18.746 12.670 1.00 97.88 482 GLN A C 1
ATOM 4008 O O . GLN A 1 482 ? -22.294 18.803 13.659 1.00 97.88 482 GLN A O 1
ATOM 4013 N N . TYR A 1 483 ? -20.740 17.721 12.452 1.00 98.44 483 TYR A N 1
ATOM 4014 C CA . TYR A 1 483 ? -20.562 16.621 13.385 1.00 98.44 483 TYR A CA 1
ATOM 4015 C C . TYR A 1 483 ? -19.092 16.277 13.575 1.00 98.44 483 TYR A C 1
ATOM 4017 O O . TYR A 1 483 ? -18.251 16.486 12.704 1.00 98.44 483 TYR A O 1
ATOM 4025 N N . THR A 1 484 ? -18.783 15.717 14.738 1.00 98.25 484 THR A N 1
ATOM 4026 C CA . THR A 1 484 ? -17.453 15.195 15.055 1.00 98.25 484 THR A CA 1
ATOM 4027 C C . THR A 1 484 ? -17.559 13.710 15.332 1.00 98.25 484 THR A C 1
ATOM 4029 O O . THR A 1 484 ? -18.424 13.287 16.103 1.00 98.25 484 THR A O 1
ATOM 4032 N N . VAL A 1 485 ? -16.645 12.937 14.755 1.00 98.19 485 VAL A N 1
ATOM 4033 C CA . VAL A 1 485 ? -16.421 11.540 15.122 1.00 98.19 485 VAL A CA 1
ATOM 4034 C C . VAL A 1 485 ? -15.046 11.439 15.764 1.00 98.19 485 VAL A C 1
ATOM 4036 O O . VAL A 1 485 ? -14.055 11.882 15.193 1.00 98.19 485 VAL A O 1
ATOM 4039 N N . ILE A 1 486 ? -14.994 10.871 16.965 1.00 98.12 486 ILE A N 1
ATOM 4040 C CA . ILE A 1 486 ? -13.767 10.544 17.689 1.00 98.12 486 ILE A CA 1
ATOM 4041 C C . ILE A 1 486 ? -13.772 9.039 17.911 1.00 98.12 486 ILE A C 1
ATOM 4043 O O . ILE A 1 486 ? -14.555 8.518 18.710 1.00 98.12 486 ILE A O 1
ATOM 4047 N N . ARG A 1 487 ? -12.880 8.335 17.225 1.00 98.12 487 ARG A N 1
ATOM 4048 C CA . ARG A 1 487 ? -12.694 6.898 17.378 1.00 98.12 487 ARG A CA 1
ATOM 4049 C C . ARG A 1 487 ? -11.474 6.622 18.244 1.00 98.12 487 ARG A C 1
ATOM 4051 O O . ARG A 1 487 ? -10.384 7.128 17.997 1.00 98.12 487 ARG A O 1
ATOM 4058 N N . LYS A 1 488 ? -11.666 5.811 19.278 1.00 98.31 488 LYS A N 1
ATOM 4059 C CA . LYS A 1 488 ? -10.635 5.413 20.239 1.00 98.31 488 LYS A CA 1
ATOM 4060 C C . LYS A 1 488 ? -10.407 3.913 20.087 1.00 98.31 488 LYS A C 1
ATOM 4062 O O . LYS A 1 488 ? -11.330 3.141 20.322 1.00 98.31 488 LYS A O 1
ATOM 4067 N N . ILE A 1 489 ? -9.212 3.506 19.678 1.00 98.62 489 ILE A N 1
ATOM 4068 C CA . ILE A 1 489 ? -8.846 2.111 19.418 1.00 98.62 489 ILE A CA 1
ATOM 4069 C C . ILE A 1 489 ? -7.781 1.713 20.430 1.00 98.62 489 ILE A C 1
ATOM 4071 O O . ILE A 1 489 ? -6.668 2.235 20.418 1.00 98.62 489 ILE A O 1
ATOM 4075 N N . LEU A 1 490 ? -8.130 0.785 21.312 1.00 98.69 490 LEU A N 1
ATOM 4076 C CA . LEU A 1 490 ? -7.220 0.147 22.250 1.00 98.69 490 LEU A CA 1
ATOM 4077 C C . LEU A 1 490 ? -6.940 -1.274 21.764 1.00 98.69 490 LEU A C 1
ATOM 4079 O O . LEU A 1 490 ? -7.880 -2.037 21.564 1.00 98.69 490 LEU A O 1
ATOM 4083 N N . PHE A 1 491 ? -5.673 -1.646 21.630 1.00 98.62 491 PHE A N 1
ATOM 4084 C CA . PHE A 1 491 ? -5.252 -3.012 21.336 1.00 98.62 491 PHE A CA 1
ATOM 4085 C C . PHE A 1 491 ? -4.350 -3.523 22.462 1.00 98.62 491 PHE A C 1
ATOM 4087 O O . PHE A 1 491 ? -3.220 -3.058 22.624 1.00 98.62 491 PHE A O 1
ATOM 4094 N N . ILE A 1 492 ? -4.871 -4.466 23.249 1.00 97.69 492 ILE A N 1
ATOM 4095 C CA . ILE A 1 492 ? -4.113 -5.222 24.245 1.00 97.69 492 ILE A CA 1
ATOM 4096 C C . ILE A 1 492 ? -3.654 -6.507 23.559 1.00 97.69 492 ILE A C 1
ATOM 4098 O O . ILE A 1 492 ? -4.446 -7.396 23.219 1.00 97.69 492 ILE A O 1
ATOM 4102 N N . GLU A 1 493 ? -2.354 -6.573 23.306 1.00 95.50 493 GLU A N 1
ATOM 4103 C CA . GLU A 1 493 ? -1.760 -7.654 22.542 1.00 95.50 493 GLU A CA 1
ATOM 4104 C C . GLU A 1 493 ? -1.898 -9.003 23.270 1.00 95.50 493 GLU A C 1
ATOM 4106 O O . GLU A 1 493 ? -1.793 -9.056 24.499 1.00 95.50 493 GLU A O 1
ATOM 4111 N N . PRO A 1 494 ? -2.061 -10.112 22.527 1.00 95.06 494 PRO A N 1
ATOM 4112 C CA . PRO A 1 494 ? -2.189 -10.178 21.069 1.00 95.06 494 PRO A CA 1
ATOM 4113 C C . PRO A 1 494 ? -3.648 -10.225 20.578 1.00 95.06 494 PRO A C 1
ATOM 4115 O O . PRO A 1 494 ? -3.859 -10.462 19.392 1.00 95.06 494 PRO A O 1
ATOM 4118 N N . LYS A 1 495 ? -4.663 -10.106 21.445 1.00 95.94 495 LYS A N 1
ATOM 4119 C CA . LYS A 1 495 ? -6.001 -10.651 21.127 1.00 95.94 495 LYS A CA 1
ATOM 4120 C C . LYS A 1 495 ? -7.213 -9.830 21.561 1.00 95.94 495 LYS A C 1
ATOM 4122 O O . LYS A 1 495 ? -8.322 -10.314 21.364 1.00 95.94 495 LYS A O 1
ATOM 4127 N N . ILE A 1 496 ? -7.042 -8.660 22.175 1.00 97.75 496 ILE A N 1
ATOM 4128 C CA . ILE A 1 496 ? -8.163 -7.867 22.700 1.00 97.75 496 ILE A CA 1
ATOM 4129 C C . ILE A 1 496 ? -8.145 -6.487 22.054 1.00 97.75 496 ILE A C 1
ATOM 4131 O O . ILE A 1 496 ? -7.194 -5.727 22.237 1.00 97.75 496 ILE A O 1
ATOM 4135 N N . TRP A 1 497 ? -9.225 -6.138 21.364 1.00 98.69 497 TRP A N 1
ATOM 4136 C CA . TRP A 1 497 ? -9.457 -4.797 20.844 1.00 98.69 497 TRP A CA 1
ATOM 4137 C C . TRP A 1 497 ? -10.683 -4.176 21.505 1.00 98.69 497 TRP A C 1
ATOM 4139 O O . TRP A 1 497 ? -11.708 -4.837 21.663 1.00 98.69 497 TRP A O 1
ATOM 4149 N N . VAL A 1 498 ? -10.586 -2.898 21.863 1.00 98.69 498 VAL A N 1
ATOM 4150 C CA . VAL A 1 498 ? -11.712 -2.080 22.325 1.00 98.69 498 VAL A CA 1
ATOM 4151 C C . VAL A 1 498 ? -11.793 -0.849 21.434 1.00 98.69 498 VAL A C 1
ATOM 4153 O O . VAL A 1 498 ? -10.854 -0.055 21.389 1.00 98.69 498 VAL A O 1
ATOM 4156 N N . ILE A 1 499 ? -12.904 -0.706 20.717 1.00 98.56 499 ILE A N 1
ATOM 4157 C CA . ILE A 1 499 ? -13.137 0.360 19.746 1.00 98.56 499 ILE A CA 1
ATOM 4158 C C . ILE A 1 499 ? -14.297 1.198 20.263 1.00 98.56 499 ILE A C 1
ATOM 4160 O O . ILE A 1 499 ? -15.421 0.719 20.307 1.00 98.56 499 ILE A O 1
ATOM 4164 N N . VAL A 1 500 ? -14.047 2.438 20.672 1.00 98.50 500 VAL A N 1
ATOM 4165 C CA . VAL A 1 500 ? -15.089 3.357 21.150 1.00 98.50 500 VAL A CA 1
ATOM 4166 C C . VAL A 1 500 ? -15.311 4.436 20.104 1.00 98.50 500 VAL A C 1
ATOM 4168 O O . VAL A 1 500 ? -14.373 5.156 19.764 1.00 98.50 500 VAL A O 1
ATOM 4171 N N . ASN A 1 501 ? -16.548 4.586 19.632 1.00 97.81 501 ASN A N 1
ATOM 4172 C CA . ASN A 1 501 ? -16.953 5.721 18.811 1.00 97.81 501 ASN A CA 1
ATOM 4173 C C . ASN A 1 501 ? -17.677 6.731 19.694 1.00 97.81 501 ASN A C 1
ATOM 4175 O O . ASN A 1 501 ? -18.727 6.444 20.272 1.00 97.81 501 ASN A O 1
ATOM 4179 N N . GLU A 1 502 ? -17.111 7.926 19.778 1.00 97.62 502 GLU A N 1
ATOM 4180 C CA . GLU A 1 502 ? -17.775 9.096 20.320 1.00 97.62 502 GLU A CA 1
ATOM 4181 C C . GLU A 1 502 ? -18.184 10.009 19.171 1.00 97.62 502 GLU A C 1
ATOM 4183 O O . GLU A 1 502 ? -17.339 10.518 18.438 1.00 97.62 502 GLU A O 1
ATOM 4188 N N . ILE A 1 503 ? -19.487 10.220 19.028 1.00 98.06 503 ILE A N 1
ATOM 4189 C CA . ILE A 1 503 ? -20.067 11.019 17.954 1.00 98.06 503 ILE A CA 1
ATOM 4190 C C . ILE A 1 503 ? -20.839 12.171 18.577 1.00 98.06 503 ILE A C 1
ATOM 4192 O O . ILE A 1 503 ? -21.584 11.987 19.542 1.00 98.06 503 ILE A O 1
ATOM 4196 N N . ARG A 1 504 ? -20.649 13.369 18.030 1.00 97.94 504 ARG A N 1
ATOM 4197 C CA . ARG A 1 504 ? -21.338 14.590 18.452 1.00 97.94 504 ARG A CA 1
ATOM 4198 C C . ARG A 1 504 ? -21.998 15.217 17.235 1.00 97.94 504 ARG A C 1
ATOM 4200 O O . ARG A 1 504 ? -21.297 15.547 16.284 1.00 97.94 504 ARG A O 1
ATOM 4207 N N . CYS A 1 505 ? -23.318 15.352 17.265 1.00 98.31 505 CYS A N 1
ATOM 4208 C CA . CYS A 1 505 ? -24.116 15.961 16.203 1.00 98.31 505 CYS A CA 1
ATOM 4209 C C . CYS A 1 505 ? -25.412 16.500 16.820 1.00 98.31 505 CYS A C 1
ATOM 4211 O O . CYS A 1 505 ? -26.120 15.758 17.499 1.00 98.31 505 CYS A O 1
ATOM 4213 N N . THR A 1 506 ? -25.671 17.798 16.663 1.00 97.75 506 THR A N 1
ATOM 4214 C CA . THR A 1 506 ? -26.777 18.491 17.339 1.00 97.75 506 THR A CA 1
ATOM 4215 C C . THR A 1 506 ? -28.119 18.136 16.715 1.00 97.75 506 THR A C 1
ATOM 4217 O O . THR A 1 506 ? -28.355 18.490 15.569 1.00 97.75 506 THR A O 1
ATOM 4220 N N . GLY A 1 507 ? -29.033 17.587 17.514 1.00 97.25 507 GLY A N 1
ATOM 4221 C CA . GLY A 1 507 ? -30.361 17.180 17.057 1.00 97.25 507 GLY A CA 1
ATOM 4222 C C . GLY A 1 507 ? -30.538 15.669 17.123 1.00 97.25 507 GLY A C 1
ATOM 4223 O O . GLY A 1 507 ? -29.701 14.963 17.689 1.00 97.25 507 GLY A O 1
ATOM 4224 N N . GLU A 1 508 ? -31.652 15.183 16.578 1.00 98.19 508 GLU A N 1
ATOM 4225 C CA . GLU A 1 508 ? -31.959 13.756 16.491 1.00 98.19 508 GLU A CA 1
ATOM 4226 C C . GLU A 1 508 ? -31.396 13.170 15.200 1.00 98.19 508 GLU A C 1
ATOM 4228 O O . GLU A 1 508 ? -31.755 13.602 14.107 1.00 98.19 508 GLU A O 1
ATOM 4233 N N . HIS A 1 509 ? -30.547 12.156 15.337 1.00 98.44 509 HIS A N 1
ATOM 4234 C CA . HIS A 1 509 ? -29.814 11.567 14.224 1.00 98.44 509 HIS A CA 1
ATOM 4235 C C . HIS A 1 509 ? -29.732 10.049 14.348 1.00 98.44 509 HIS A C 1
ATOM 4237 O O . HIS A 1 509 ? -30.027 9.445 15.386 1.00 98.44 509 HIS A O 1
ATOM 4243 N N . ASN A 1 510 ? -29.277 9.421 13.272 1.00 98.38 510 ASN A N 1
ATOM 4244 C CA . ASN A 1 510 ? -29.016 8.001 13.196 1.00 98.38 510 ASN A CA 1
ATOM 4245 C C . ASN A 1 510 ? -27.578 7.733 12.734 1.00 98.38 510 ASN A C 1
ATOM 4247 O O . ASN A 1 510 ? -27.200 8.066 11.614 1.00 98.38 510 ASN A O 1
ATOM 4251 N N . CYS A 1 511 ? -26.800 7.015 13.539 1.00 98.56 511 CYS A N 1
ATOM 4252 C CA . CYS A 1 511 ? -25.472 6.548 13.154 1.00 98.56 511 CYS A CA 1
ATOM 4253 C C . CYS A 1 511 ? -25.524 5.115 12.615 1.00 98.56 511 CYS A C 1
ATOM 4255 O O . CYS A 1 511 ? -26.182 4.247 13.195 1.00 98.56 511 CYS A O 1
ATOM 4257 N N . LYS A 1 512 ? -24.779 4.846 11.540 1.00 98.56 512 LYS A N 1
ATOM 4258 C CA . LYS A 1 512 ? -24.429 3.500 11.078 1.00 98.56 512 LYS A CA 1
ATOM 4259 C C . LYS A 1 512 ? -22.927 3.285 11.184 1.00 98.56 512 LYS A C 1
ATOM 4261 O O . LYS A 1 512 ? -22.173 4.079 10.631 1.00 98.56 512 LYS A O 1
ATOM 4266 N N . ASN A 1 513 ? -22.503 2.204 11.834 1.00 98.50 513 ASN A N 1
ATOM 4267 C CA . ASN A 1 513 ? -21.122 1.736 11.713 1.00 98.50 513 ASN A CA 1
ATOM 4268 C C . ASN A 1 513 ? -21.073 0.594 10.698 1.00 98.50 513 ASN A C 1
ATOM 4270 O O . ASN A 1 513 ? -21.899 -0.324 10.754 1.00 98.50 513 ASN A O 1
ATOM 4274 N N . TYR A 1 514 ? -20.103 0.649 9.794 1.00 98.56 514 TYR A N 1
ATOM 4275 C CA . TYR A 1 514 ? -19.817 -0.407 8.830 1.00 98.56 514 TYR A CA 1
ATOM 4276 C C . TYR A 1 514 ? -18.554 -1.160 9.246 1.00 98.56 514 TYR A C 1
ATOM 4278 O O . TYR A 1 514 ? -17.600 -0.543 9.712 1.00 98.56 514 TYR A O 1
ATOM 4286 N N . TYR A 1 515 ? -18.560 -2.484 9.074 1.00 98.56 515 TYR A N 1
ATOM 4287 C CA . TYR A 1 515 ? -17.388 -3.342 9.258 1.00 98.56 515 TYR A CA 1
ATOM 4288 C C . TYR A 1 515 ? -17.344 -4.396 8.145 1.00 98.56 515 TYR A C 1
ATOM 4290 O O . TYR A 1 515 ? -18.139 -5.338 8.146 1.00 98.56 515 TYR A O 1
ATOM 4298 N N . VAL A 1 516 ? -16.465 -4.217 7.168 1.00 98.62 516 VAL A N 1
ATOM 4299 C CA . VAL A 1 516 ? -16.230 -5.093 6.021 1.00 98.62 516 VAL A CA 1
ATOM 4300 C C . VAL A 1 516 ? -15.388 -6.287 6.444 1.00 98.62 516 VAL A C 1
ATOM 4302 O O . VAL A 1 516 ? -14.303 -6.141 7.004 1.00 98.62 516 VAL A O 1
ATOM 4305 N N . LEU A 1 517 ? -15.912 -7.483 6.181 1.00 98.69 517 LEU A N 1
ATOM 4306 C CA . LEU A 1 517 ? -15.243 -8.738 6.489 1.00 98.69 517 LEU A CA 1
ATOM 4307 C C . LEU A 1 517 ? -14.393 -9.193 5.298 1.00 98.69 517 LEU A C 1
ATOM 4309 O O . LEU A 1 517 ? -14.734 -8.927 4.142 1.00 98.69 517 LEU A O 1
ATOM 4313 N N . ASP A 1 518 ? -13.325 -9.943 5.560 1.00 98.31 518 ASP A N 1
ATOM 4314 C CA . ASP A 1 518 ? -12.646 -10.708 4.507 1.00 98.31 518 ASP A CA 1
ATOM 4315 C C . ASP A 1 518 ? -13.603 -11.761 3.914 1.00 98.31 518 ASP A C 1
ATOM 4317 O O . ASP A 1 518 ? -14.431 -12.333 4.626 1.00 98.31 518 ASP A O 1
ATOM 4321 N N . ASN A 1 519 ? -13.509 -12.033 2.608 1.00 97.56 519 ASN A N 1
ATOM 4322 C CA . ASN A 1 519 ? -14.426 -12.949 1.918 1.00 97.56 519 ASN A CA 1
ATOM 4323 C C . ASN A 1 519 ? -14.369 -14.395 2.443 1.00 97.56 519 ASN A C 1
ATOM 4325 O O . ASN A 1 519 ? -15.322 -15.151 2.249 1.00 97.56 519 ASN A O 1
ATOM 4329 N N . ASN A 1 520 ? -13.287 -14.782 3.126 1.00 97.50 520 ASN A N 1
ATOM 4330 C CA . ASN A 1 520 ? -13.169 -16.092 3.766 1.00 97.50 520 ASN A CA 1
ATOM 4331 C C . ASN A 1 520 ? -13.858 -16.162 5.141 1.00 97.50 520 ASN A C 1
ATOM 4333 O O . ASN A 1 520 ? -14.036 -17.255 5.687 1.00 97.50 520 ASN A O 1
ATOM 4337 N N . VAL A 1 521 ? -14.272 -15.023 5.705 1.00 98.56 521 VAL A N 1
ATOM 4338 C CA . VAL A 1 521 ? -14.882 -14.962 7.033 1.00 98.56 521 VAL A CA 1
ATOM 4339 C C . VAL A 1 521 ? -16.319 -15.468 6.992 1.00 98.56 521 VAL A C 1
ATOM 4341 O O . VAL A 1 521 ? -17.217 -14.898 6.365 1.00 98.56 521 VAL A O 1
ATOM 4344 N N . LYS A 1 522 ? -16.574 -16.521 7.765 1.00 97.88 522 LYS A N 1
ATOM 4345 C CA . LYS A 1 522 ? -17.924 -16.976 8.091 1.00 97.88 522 LYS A CA 1
ATOM 4346 C C . LYS A 1 522 ? -18.350 -16.342 9.401 1.00 97.88 522 LYS A C 1
ATOM 4348 O O . LYS A 1 522 ? -17.641 -16.436 10.396 1.00 97.88 522 LYS A O 1
ATOM 4353 N N . ILE A 1 523 ? -19.514 -15.709 9.395 1.00 97.12 523 ILE A N 1
ATOM 4354 C CA . ILE A 1 523 ? -20.051 -15.007 10.555 1.00 97.12 523 ILE A CA 1
ATOM 4355 C C . ILE A 1 523 ? -21.331 -15.673 11.047 1.00 97.12 523 ILE A C 1
ATOM 4357 O O . ILE A 1 523 ? -22.250 -15.939 10.269 1.00 97.12 523 ILE A O 1
ATOM 4361 N N . GLU A 1 524 ? -21.384 -15.916 12.349 1.00 95.00 524 GLU A N 1
ATOM 4362 C CA . GLU A 1 524 ? -22.520 -16.500 13.042 1.00 95.00 524 GLU A CA 1
ATOM 4363 C C . GLU A 1 524 ? -22.992 -15.567 14.152 1.00 95.00 524 GLU A C 1
ATOM 4365 O O . GLU A 1 524 ? -22.196 -15.057 14.942 1.00 95.00 524 GLU A O 1
ATOM 4370 N N . LYS A 1 525 ? -24.307 -15.365 14.232 1.00 95.06 525 LYS A N 1
ATOM 4371 C CA . LYS A 1 525 ? -24.918 -14.592 15.309 1.00 95.06 525 LYS A CA 1
ATOM 4372 C C . LYS A 1 525 ? -25.170 -15.496 16.517 1.00 95.06 525 LYS A C 1
ATOM 4374 O O . LYS A 1 525 ? -25.686 -16.605 16.367 1.00 95.06 525 LYS A O 1
ATOM 4379 N N . ARG A 1 526 ? -24.781 -15.025 17.698 1.00 93.31 526 ARG A N 1
ATOM 4380 C CA . ARG A 1 526 ? -25.201 -15.533 19.010 1.00 93.31 526 ARG A CA 1
ATOM 4381 C C . ARG A 1 526 ? -26.059 -14.464 19.689 1.00 93.31 526 ARG A C 1
ATOM 4383 O O . ARG A 1 526 ? -26.264 -13.395 19.111 1.00 93.31 526 ARG A O 1
ATOM 4390 N N . ASP A 1 527 ? -26.572 -14.766 20.875 1.00 87.94 527 ASP A N 1
ATOM 4391 C CA . ASP A 1 527 ? -27.484 -13.864 21.584 1.00 87.94 527 ASP A CA 1
ATOM 4392 C C . ASP A 1 527 ? -26.812 -12.515 21.895 1.00 87.94 527 ASP A C 1
ATOM 4394 O O . ASP A 1 527 ? -27.342 -11.471 21.518 1.00 87.94 527 ASP A O 1
ATOM 4398 N N . ASP A 1 528 ? -25.591 -12.548 22.445 1.00 89.00 528 ASP A N 1
ATOM 4399 C CA . ASP A 1 528 ? -24.887 -11.345 22.926 1.00 89.00 528 ASP A CA 1
ATOM 4400 C C . ASP A 1 528 ? -23.690 -10.907 22.062 1.00 89.00 528 ASP A C 1
ATOM 4402 O O . ASP A 1 528 ? -23.080 -9.867 22.315 1.00 89.00 528 ASP A O 1
ATOM 4406 N N . TYR A 1 529 ? -23.294 -11.707 21.068 1.00 94.94 529 TYR A N 1
ATOM 4407 C CA . TYR A 1 529 ? -22.102 -11.448 20.254 1.00 94.94 529 TYR A CA 1
ATOM 4408 C C . TYR A 1 529 ? -22.159 -12.114 18.880 1.00 94.94 529 TYR A C 1
ATOM 4410 O O . TYR A 1 529 ? -22.980 -12.988 18.598 1.00 94.94 529 TYR A O 1
ATOM 4418 N N . LEU A 1 530 ? -21.238 -11.711 18.013 1.00 97.31 530 LEU A N 1
ATOM 4419 C CA . LEU A 1 530 ? -20.960 -12.365 16.743 1.00 97.31 530 LEU A CA 1
ATOM 4420 C C . LEU A 1 530 ? -19.724 -13.248 16.878 1.00 97.31 530 LEU A C 1
ATOM 4422 O O . LEU A 1 530 ? -18.742 -12.850 17.501 1.00 97.31 530 LEU A O 1
ATOM 4426 N N . VAL A 1 531 ? -19.744 -14.423 16.258 1.00 97.06 531 VAL A N 1
ATOM 4427 C CA . VAL A 1 531 ? -18.547 -15.242 16.047 1.00 97.06 531 VAL A CA 1
ATOM 4428 C C . VAL A 1 531 ? -18.166 -15.133 14.584 1.00 97.06 531 VAL A C 1
ATOM 4430 O O . VAL A 1 531 ? -18.930 -15.550 13.717 1.00 97.06 531 VAL A O 1
ATOM 4433 N N . ALA A 1 532 ? -16.987 -14.590 14.309 1.00 98.00 532 ALA A N 1
ATOM 4434 C CA . ALA A 1 532 ? -16.387 -14.621 12.985 1.00 98.00 532 ALA A CA 1
ATOM 4435 C C . ALA A 1 532 ? -15.296 -15.695 12.952 1.00 98.00 532 ALA A C 1
ATOM 4437 O O . ALA A 1 532 ? -14.478 -15.787 13.865 1.00 98.00 532 ALA A O 1
ATOM 4438 N N . VAL A 1 533 ? -15.298 -16.520 11.910 1.00 97.88 533 VAL A N 1
ATOM 4439 C CA . VAL A 1 533 ? -14.380 -17.645 11.711 1.00 97.88 533 VAL A CA 1
ATOM 4440 C C . VAL A 1 533 ? -13.668 -17.460 10.379 1.00 97.88 533 VAL A C 1
ATOM 4442 O O . VAL A 1 533 ? -14.335 -17.345 9.352 1.00 97.88 533 VAL A O 1
ATOM 4445 N N . ASN A 1 534 ? -12.338 -17.473 10.392 1.00 97.75 534 ASN A N 1
ATOM 4446 C CA . ASN A 1 534 ? -11.509 -17.512 9.192 1.00 97.75 534 ASN A CA 1
ATOM 4447 C C . ASN A 1 534 ? -10.440 -18.599 9.359 1.00 97.75 534 ASN A C 1
ATOM 4449 O O . ASN A 1 534 ? -9.690 -18.595 10.337 1.00 97.75 534 ASN A O 1
ATOM 4453 N N . ASN A 1 535 ? -10.398 -19.561 8.436 1.00 94.12 535 ASN A N 1
ATOM 4454 C CA . ASN A 1 535 ? -9.601 -20.784 8.561 1.00 94.12 535 ASN A CA 1
ATOM 4455 C C . ASN A 1 535 ? -9.816 -21.471 9.927 1.00 94.12 535 ASN A C 1
ATOM 4457 O O . ASN A 1 535 ? -10.947 -21.789 10.299 1.00 94.12 535 ASN A O 1
ATOM 4461 N N . SER A 1 536 ? -8.739 -21.714 10.678 1.00 92.19 536 SER A N 1
ATOM 4462 C CA . SER A 1 536 ? -8.779 -22.305 12.019 1.00 92.19 536 SER A CA 1
ATOM 4463 C C . SER A 1 536 ? -8.890 -21.267 13.138 1.00 92.19 536 SER A C 1
ATOM 4465 O O . SER A 1 536 ? -8.786 -21.641 14.304 1.00 92.19 536 SER A O 1
ATOM 4467 N N . ARG A 1 537 ? -9.024 -19.977 12.803 1.00 96.19 537 ARG A N 1
ATOM 4468 C CA . ARG A 1 537 ? -9.047 -18.869 13.760 1.00 96.19 537 ARG A CA 1
ATOM 4469 C C . ARG A 1 537 ? -10.449 -18.311 13.926 1.00 96.19 537 ARG A C 1
ATOM 4471 O O . ARG A 1 537 ? -11.243 -18.292 12.983 1.00 96.19 537 ARG A O 1
ATOM 4478 N N . LYS A 1 538 ? -10.755 -17.823 15.125 1.00 96.75 538 LYS A N 1
ATOM 4479 C CA . LYS A 1 538 ? -12.027 -17.156 15.420 1.00 96.75 538 LYS A CA 1
ATOM 4480 C C . LYS A 1 538 ? -11.814 -15.852 16.179 1.00 96.75 538 LYS A C 1
ATOM 4482 O O . LYS A 1 538 ? -10.882 -15.730 16.973 1.00 96.75 538 LYS A O 1
ATOM 4487 N N . ILE A 1 539 ? -12.733 -14.913 15.978 1.00 97.75 539 ILE A N 1
ATOM 4488 C CA . ILE A 1 539 ? -12.905 -13.739 16.835 1.00 97.75 539 ILE A CA 1
ATOM 4489 C C . ILE A 1 539 ? -14.361 -13.653 17.322 1.00 97.75 539 ILE A C 1
ATOM 4491 O O . ILE A 1 539 ? -15.292 -14.020 16.599 1.00 97.75 539 ILE A O 1
ATOM 4495 N N . LYS A 1 540 ? -14.562 -13.189 18.557 1.00 97.12 540 LYS A N 1
ATOM 4496 C CA . LYS A 1 540 ? -15.867 -12.783 19.092 1.00 97.12 540 LYS A CA 1
ATOM 4497 C C . LYS A 1 540 ? -15.965 -11.267 18.986 1.00 97.12 540 LYS A C 1
ATOM 4499 O O . LYS A 1 540 ? -15.033 -10.589 19.407 1.00 97.12 540 LYS A O 1
ATOM 4504 N N . LEU A 1 541 ? -17.066 -10.747 18.453 1.00 97.75 541 LEU A N 1
ATOM 4505 C CA . LEU A 1 541 ? -17.337 -9.312 18.375 1.00 97.75 541 LEU A CA 1
ATOM 4506 C C . LEU A 1 541 ? -18.577 -8.993 19.207 1.00 97.75 541 LEU A C 1
ATOM 4508 O O . LEU A 1 541 ? -19.668 -9.486 18.917 1.00 97.75 541 LEU A O 1
ATOM 4512 N N . TYR A 1 542 ? -18.397 -8.166 20.229 1.00 97.50 542 TYR A N 1
ATOM 4513 C CA . TYR A 1 542 ? -19.463 -7.654 21.081 1.00 97.50 542 TYR A CA 1
ATOM 4514 C C . TYR A 1 542 ? -19.733 -6.203 20.694 1.00 97.50 542 TYR A C 1
ATOM 4516 O O . TYR A 1 542 ? -18.849 -5.367 20.867 1.00 97.50 542 TYR A O 1
ATOM 4524 N N . ASN A 1 543 ? -20.927 -5.904 20.183 1.00 97.62 543 ASN A N 1
ATOM 4525 C CA . ASN A 1 543 ? -21.329 -4.549 19.802 1.00 97.62 543 ASN A CA 1
ATOM 4526 C C . ASN A 1 543 ? -22.279 -3.980 20.868 1.00 97.62 543 ASN A C 1
ATOM 4528 O O . ASN A 1 543 ? -23.383 -4.495 21.048 1.00 97.62 543 ASN A O 1
ATOM 4532 N N . TYR A 1 544 ? -21.867 -2.926 21.572 1.00 97.44 544 TYR A N 1
ATOM 4533 C CA . TYR A 1 544 ? -22.623 -2.336 22.681 1.00 97.44 544 TYR A CA 1
ATOM 4534 C C . TYR A 1 544 ? -23.266 -1.000 22.302 1.00 97.44 544 TYR A C 1
ATOM 4536 O O . TYR A 1 544 ? -22.720 -0.229 21.512 1.00 97.44 544 TYR A O 1
ATOM 4544 N N . ASN A 1 545 ? -24.407 -0.704 22.936 1.00 96.50 545 ASN A N 1
ATOM 4545 C CA . ASN A 1 545 ? -25.217 0.505 22.725 1.00 96.50 545 ASN A CA 1
ATOM 4546 C C . ASN A 1 545 ? -25.611 0.705 21.260 1.00 96.50 545 ASN A C 1
ATOM 4548 O O . ASN A 1 545 ? -25.379 1.750 20.646 1.00 96.50 545 ASN A O 1
ATOM 4552 N N . ILE A 1 546 ? -26.192 -0.346 20.697 1.00 97.19 546 ILE A N 1
ATOM 4553 C CA . ILE A 1 546 ? -26.744 -0.344 19.352 1.00 97.19 546 ILE A CA 1
ATOM 4554 C C . ILE A 1 546 ? -28.221 -0.717 19.412 1.00 97.19 546 ILE A C 1
ATOM 4556 O O . ILE A 1 546 ? -28.618 -1.534 20.241 1.00 97.19 546 ILE A O 1
ATOM 4560 N N . ASP A 1 547 ? -29.021 -0.151 18.514 1.00 97.88 547 ASP A N 1
ATOM 4561 C CA . ASP A 1 547 ? -30.445 -0.487 18.410 1.00 97.88 547 ASP A CA 1
ATOM 4562 C C . ASP A 1 547 ? -30.644 -1.724 17.535 1.00 97.88 547 ASP A C 1
ATOM 4564 O O . ASP A 1 547 ? -31.516 -2.561 17.775 1.00 97.88 547 ASP A O 1
ATOM 4568 N N . LYS A 1 548 ? -29.836 -1.836 16.474 1.00 97.12 548 LYS A N 1
ATOM 4569 C CA . LYS A 1 548 ? -29.952 -2.916 15.496 1.00 97.12 548 LYS A CA 1
ATOM 4570 C C . LYS A 1 548 ? -28.596 -3.329 14.950 1.00 97.12 548 LYS A C 1
ATOM 4572 O O . LYS A 1 548 ? -27.739 -2.496 14.674 1.00 97.12 548 LYS A O 1
ATOM 4577 N N . LEU A 1 549 ? -28.461 -4.629 14.703 1.00 97.44 549 LEU A N 1
ATOM 4578 C CA . LEU A 1 549 ? -27.330 -5.240 14.014 1.00 97.44 549 LEU A CA 1
ATOM 4579 C C . LEU A 1 549 ? -27.825 -6.032 12.808 1.00 97.44 549 LEU A C 1
ATOM 4581 O O . LEU A 1 549 ? -28.724 -6.867 12.938 1.00 97.44 549 LEU A O 1
ATOM 4585 N N . ASN A 1 550 ? -27.206 -5.804 11.651 1.00 97.00 550 ASN A N 1
ATOM 4586 C CA . ASN A 1 550 ? -27.456 -6.548 10.422 1.00 97.00 550 ASN A CA 1
ATOM 4587 C C . ASN A 1 550 ? -26.147 -7.070 9.830 1.00 97.00 550 ASN A C 1
ATOM 4589 O O . ASN A 1 550 ? -25.105 -6.431 9.940 1.00 97.00 550 ASN A O 1
ATOM 4593 N N . ILE A 1 551 ? -26.232 -8.201 9.136 1.00 97.81 551 ILE A N 1
ATOM 4594 C CA . ILE A 1 551 ? -25.157 -8.714 8.287 1.00 97.81 551 ILE A CA 1
ATOM 4595 C C . ILE A 1 551 ? -25.647 -8.572 6.849 1.00 97.81 551 ILE A C 1
ATOM 4597 O O . ILE A 1 551 ? -26.699 -9.112 6.505 1.00 97.81 551 ILE A O 1
ATOM 4601 N N . LYS A 1 552 ? -24.922 -7.815 6.027 1.00 97.56 552 LYS A N 1
ATOM 4602 C CA . LYS A 1 552 ? -25.281 -7.543 4.629 1.00 97.56 552 LYS A CA 1
ATOM 4603 C C . LYS A 1 552 ? -24.205 -8.055 3.688 1.00 97.56 552 LYS A C 1
ATOM 4605 O O . LYS A 1 552 ? -23.039 -8.115 4.063 1.00 97.56 552 LYS A O 1
ATOM 4610 N N . ASN A 1 553 ? -24.596 -8.385 2.463 1.00 97.94 553 ASN A N 1
ATOM 4611 C CA . ASN A 1 553 ? -23.632 -8.636 1.397 1.00 97.94 553 ASN A CA 1
ATOM 4612 C C . ASN A 1 553 ? -22.923 -7.327 1.026 1.00 97.94 553 ASN A C 1
ATOM 4614 O O . ASN A 1 553 ? -23.515 -6.248 1.099 1.00 97.94 553 ASN A O 1
ATOM 4618 N N . THR A 1 554 ? -21.660 -7.443 0.645 1.00 98.00 554 THR A N 1
ATOM 4619 C CA . THR A 1 554 ? -20.823 -6.351 0.147 1.00 98.00 554 THR A CA 1
ATOM 4620 C C . THR A 1 554 ? -19.831 -6.906 -0.872 1.00 98.00 554 THR A C 1
ATOM 4622 O O . THR A 1 554 ? -19.768 -8.120 -1.080 1.00 98.00 554 THR A O 1
ATOM 4625 N N . TYR A 1 555 ? -19.041 -6.026 -1.470 1.00 98.00 555 TYR A N 1
ATOM 4626 C CA . TYR A 1 555 ? -17.976 -6.383 -2.398 1.00 98.00 555 TYR A CA 1
ATOM 4627 C C . TYR A 1 555 ? -16.622 -5.970 -1.835 1.00 98.00 555 TYR A C 1
ATOM 4629 O O . TYR A 1 555 ? -16.538 -4.999 -1.081 1.00 98.00 555 TYR A O 1
ATOM 4637 N N . ILE A 1 556 ? -15.597 -6.734 -2.195 1.00 98.06 556 ILE A N 1
ATOM 4638 C CA . ILE A 1 556 ? -14.188 -6.411 -1.973 1.00 98.06 556 ILE A CA 1
ATOM 4639 C C . ILE A 1 556 ? -13.402 -6.721 -3.249 1.00 98.06 556 ILE A C 1
ATOM 4641 O O . ILE A 1 556 ? -13.840 -7.509 -4.088 1.00 98.06 556 ILE A O 1
ATOM 4645 N N . SER A 1 557 ? -12.215 -6.148 -3.345 1.00 97.44 557 SER A N 1
ATOM 4646 C CA . SER A 1 557 ? -11.274 -6.267 -4.442 1.00 97.44 557 SER A CA 1
ATOM 4647 C C . SER A 1 557 ? -9.859 -6.319 -3.881 1.00 97.44 557 SER A C 1
ATOM 4649 O O . SER A 1 557 ? -9.239 -5.295 -3.611 1.00 97.44 557 SER A O 1
ATOM 4651 N N . LYS A 1 558 ? -9.321 -7.530 -3.725 1.00 95.19 558 LYS A N 1
ATOM 4652 C CA . LYS A 1 558 ? -7.949 -7.717 -3.225 1.00 95.19 558 LYS A CA 1
ATOM 4653 C C . LYS A 1 558 ? -6.884 -7.364 -4.266 1.00 95.19 558 LYS A C 1
ATOM 4655 O O . LYS A 1 558 ? -5.755 -7.095 -3.876 1.00 95.19 558 LYS A O 1
ATOM 4660 N N . ASN A 1 559 ? -7.234 -7.403 -5.551 1.00 94.06 559 ASN A N 1
ATOM 4661 C CA . ASN A 1 559 ? -6.361 -7.070 -6.674 1.00 94.06 559 ASN A CA 1
ATOM 4662 C C . ASN A 1 559 ? -7.160 -6.317 -7.741 1.00 94.06 559 ASN A C 1
ATOM 4664 O O . ASN A 1 559 ? -8.375 -6.506 -7.838 1.00 94.06 559 ASN A O 1
ATOM 4668 N N . TYR A 1 560 ? -6.476 -5.541 -8.579 1.00 93.25 560 TYR A N 1
ATOM 4669 C CA . TYR A 1 560 ? -7.071 -4.932 -9.765 1.00 93.25 560 TYR A CA 1
ATOM 4670 C C . TYR A 1 560 ? -7.772 -5.974 -10.661 1.00 93.25 560 TYR A C 1
ATOM 4672 O O . TYR A 1 560 ? -7.333 -7.122 -10.763 1.00 93.25 560 TYR A O 1
ATOM 4680 N N . ASN A 1 561 ? -8.874 -5.581 -11.305 1.00 92.19 561 ASN A N 1
ATOM 4681 C CA . ASN A 1 561 ? -9.739 -6.423 -12.141 1.00 92.19 561 ASN A CA 1
ATOM 4682 C C . ASN A 1 561 ? -10.404 -7.627 -11.435 1.00 92.19 561 ASN A C 1
ATOM 4684 O O . ASN A 1 561 ? -11.007 -8.471 -12.104 1.00 92.19 561 ASN A O 1
ATOM 4688 N N . GLU A 1 562 ? -10.380 -7.706 -10.100 1.00 93.50 562 GLU A N 1
ATOM 4689 C CA . GLU A 1 562 ? -11.010 -8.794 -9.341 1.00 93.50 562 GLU A CA 1
ATOM 4690 C C . GLU A 1 562 ? -12.058 -8.282 -8.346 1.00 93.50 562 GLU A C 1
ATOM 4692 O O . GLU A 1 562 ? -11.728 -7.620 -7.369 1.00 93.50 562 GLU A O 1
ATOM 4697 N N . ILE A 1 563 ? -13.323 -8.676 -8.525 1.00 95.81 563 ILE A N 1
ATOM 4698 C CA . ILE A 1 563 ? -14.371 -8.497 -7.509 1.00 95.81 563 ILE A CA 1
ATOM 4699 C C . ILE A 1 563 ? -14.678 -9.823 -6.830 1.00 95.81 563 ILE A C 1
ATOM 4701 O O . ILE A 1 563 ? -14.862 -10.860 -7.470 1.00 95.81 563 ILE A O 1
ATOM 4705 N N . GLN A 1 564 ? -14.807 -9.768 -5.509 1.00 97.12 564 GLN A N 1
ATOM 4706 C CA . GLN A 1 564 ? -15.234 -10.881 -4.679 1.00 97.12 564 GLN A CA 1
ATOM 4707 C C . GLN A 1 564 ? -16.434 -10.472 -3.828 1.00 97.12 564 GLN A C 1
ATOM 4709 O O . GLN A 1 564 ? -16.501 -9.372 -3.279 1.00 97.12 564 GLN A O 1
ATOM 4714 N N . ASN A 1 565 ? -17.383 -11.397 -3.686 1.00 97.88 565 ASN A N 1
ATOM 4715 C CA . ASN A 1 565 ? -18.465 -11.247 -2.723 1.00 97.88 565 ASN A CA 1
ATOM 4716 C C . ASN A 1 565 ? -17.907 -11.384 -1.306 1.00 97.88 565 ASN A C 1
ATOM 4718 O O . ASN A 1 565 ? -17.155 -12.314 -1.015 1.00 97.88 565 ASN A O 1
ATOM 4722 N N . SER A 1 566 ? -18.344 -10.504 -0.416 1.00 98.06 566 SER A N 1
ATOM 4723 C CA . SER A 1 566 ? -18.080 -10.603 1.013 1.00 98.06 566 SER A CA 1
ATOM 4724 C C . SER A 1 566 ? -19.322 -10.214 1.819 1.00 98.06 566 SER A C 1
ATOM 4726 O O . SER A 1 566 ? -20.418 -10.005 1.288 1.00 98.06 566 SER A O 1
ATOM 4728 N N . LYS A 1 567 ? -19.165 -10.134 3.136 1.00 98.38 567 LYS A N 1
ATOM 4729 C CA . LYS A 1 567 ? -20.172 -9.649 4.069 1.00 98.38 567 LYS A CA 1
ATOM 4730 C C . LYS A 1 567 ? -19.647 -8.427 4.806 1.00 98.38 567 LYS A C 1
ATOM 4732 O O . LYS A 1 567 ? -18.450 -8.280 5.021 1.00 98.38 567 LYS A O 1
ATOM 4737 N N . ARG A 1 568 ? -20.561 -7.572 5.242 1.00 98.12 568 ARG A N 1
ATOM 4738 C CA . ARG A 1 568 ? -20.279 -6.526 6.219 1.00 98.12 568 ARG A CA 1
ATOM 4739 C C . ARG A 1 568 ? -21.252 -6.597 7.380 1.00 98.12 568 ARG A C 1
ATOM 4741 O O . ARG A 1 568 ? -22.425 -6.939 7.199 1.00 98.12 568 ARG A O 1
ATOM 4748 N N . ILE A 1 569 ? -20.769 -6.242 8.558 1.00 98.50 569 ILE A N 1
ATOM 4749 C CA . ILE A 1 569 ? -21.597 -5.957 9.723 1.00 98.50 569 ILE A CA 1
ATOM 4750 C C . ILE A 1 569 ? -22.031 -4.492 9.616 1.00 98.50 569 ILE A C 1
ATOM 4752 O O . ILE A 1 569 ? -21.230 -3.618 9.292 1.00 98.50 569 ILE A O 1
ATOM 4756 N N . GLU A 1 570 ? -23.310 -4.232 9.855 1.00 98.19 570 GLU A N 1
ATOM 4757 C CA . GLU A 1 570 ? -23.886 -2.890 9.904 1.00 98.19 570 GLU A CA 1
ATOM 4758 C C . GLU A 1 570 ? -24.658 -2.744 11.213 1.00 98.19 570 GLU A C 1
ATOM 4760 O O . GLU A 1 570 ? -25.686 -3.406 11.409 1.00 98.19 570 GLU A O 1
ATOM 4765 N N . THR A 1 571 ? -24.168 -1.883 12.102 1.00 98.38 571 THR A N 1
ATOM 4766 C CA . THR A 1 571 ? -24.915 -1.481 13.297 1.00 98.38 571 THR A CA 1
ATOM 4767 C C . THR A 1 571 ? -25.662 -0.185 13.030 1.00 98.38 571 THR A C 1
ATOM 4769 O O . THR A 1 571 ? -25.307 0.584 12.138 1.00 98.38 571 THR A O 1
ATOM 4772 N N . ASN A 1 572 ? -26.740 0.036 13.769 1.00 98.31 572 ASN A N 1
ATOM 4773 C CA . ASN A 1 572 ? -27.571 1.220 13.667 1.00 98.31 572 ASN A CA 1
ATOM 4774 C C . ASN A 1 572 ? -27.948 1.680 15.077 1.00 98.31 572 ASN A C 1
ATOM 4776 O O . ASN A 1 572 ? -28.366 0.848 15.889 1.00 98.31 572 ASN A O 1
ATOM 4780 N N . THR A 1 573 ? -27.782 2.973 15.345 1.00 98.50 573 THR A N 1
ATOM 4781 C CA . THR A 1 573 ? -28.110 3.581 16.637 1.00 98.50 573 THR A CA 1
ATOM 4782 C C . THR A 1 573 ? -28.691 4.974 16.434 1.00 98.50 573 THR A C 1
ATOM 4784 O O . THR A 1 573 ? -28.052 5.832 15.816 1.00 98.50 573 THR A O 1
ATOM 4787 N N . LYS A 1 574 ? -29.869 5.221 17.001 1.00 98.50 574 LYS A N 1
ATOM 4788 C CA . LYS A 1 574 ? -30.454 6.555 17.132 1.00 98.50 574 LYS A CA 1
ATOM 4789 C C . LYS A 1 574 ? -29.833 7.295 18.307 1.00 98.50 574 LYS A C 1
ATOM 4791 O O . LYS A 1 574 ? -29.552 6.704 19.347 1.00 98.50 574 LYS A O 1
ATOM 4796 N N . PHE A 1 575 ? -29.645 8.598 18.163 1.00 98.25 575 PHE A N 1
ATOM 4797 C CA . PHE A 1 575 ? -29.103 9.430 19.230 1.00 98.25 575 PHE A CA 1
ATOM 4798 C C . PHE A 1 575 ? -29.601 10.870 19.132 1.00 98.25 575 PHE A C 1
ATOM 4800 O O . PHE A 1 575 ? -30.065 11.302 18.080 1.00 98.25 575 PHE A O 1
ATOM 4807 N N . ASN A 1 576 ? -29.495 11.606 20.239 1.00 97.75 576 ASN A N 1
ATOM 4808 C CA . ASN A 1 576 ? -29.779 13.035 20.286 1.00 97.75 576 ASN A CA 1
ATOM 4809 C C . ASN A 1 576 ? -28.564 13.779 20.852 1.00 97.75 576 ASN A C 1
ATOM 4811 O O . ASN A 1 576 ? -28.195 13.571 22.009 1.00 97.75 576 ASN A O 1
ATOM 4815 N N . GLY A 1 577 ? -27.907 14.609 20.040 1.00 97.50 577 GLY A N 1
ATOM 4816 C CA . GLY A 1 577 ? -26.746 15.406 20.451 1.00 97.50 577 GLY A CA 1
ATOM 4817 C C . GLY A 1 577 ? -25.426 14.626 20.535 1.00 97.50 577 GLY A C 1
ATOM 4818 O O . GLY A 1 577 ? -24.412 15.042 19.970 1.00 97.50 577 GLY A O 1
ATOM 4819 N N . LYS A 1 578 ? -25.411 13.499 21.255 1.00 96.69 578 LYS A N 1
ATOM 4820 C CA . LYS A 1 578 ? -24.206 12.699 21.522 1.00 96.69 578 LYS A CA 1
ATOM 4821 C C . LYS A 1 578 ? -24.500 11.203 21.465 1.00 96.69 578 LYS A C 1
ATOM 4823 O O . LYS A 1 578 ? -25.531 10.749 21.949 1.00 96.69 578 LYS A O 1
ATOM 4828 N N . LEU A 1 579 ? -23.555 10.435 20.930 1.00 97.88 579 LEU A N 1
ATOM 4829 C CA . LEU A 1 579 ? -23.582 8.975 20.913 1.00 97.88 579 LEU A CA 1
ATOM 4830 C C . LEU A 1 579 ? -22.242 8.408 21.380 1.00 97.88 579 LEU A C 1
ATOM 4832 O O . LEU A 1 579 ? -21.191 8.806 20.881 1.00 97.88 579 LEU A O 1
ATOM 4836 N N . ILE A 1 580 ? -22.306 7.444 22.302 1.00 98.12 580 ILE A N 1
ATOM 4837 C CA . ILE A 1 580 ? -21.193 6.568 22.680 1.00 98.12 580 ILE A CA 1
ATOM 4838 C C . ILE A 1 580 ? -21.604 5.118 22.404 1.00 98.12 580 ILE A C 1
ATOM 4840 O O . ILE A 1 580 ? -22.329 4.508 23.195 1.00 98.12 580 ILE A O 1
ATOM 4844 N N . ASN A 1 581 ? -21.110 4.550 21.307 1.00 97.56 581 ASN A N 1
ATOM 4845 C CA . ASN A 1 581 ? -21.164 3.107 21.069 1.00 97.56 581 ASN A CA 1
ATOM 4846 C C . ASN A 1 581 ? -19.747 2.537 21.041 1.00 97.56 581 ASN A C 1
ATOM 4848 O O . ASN A 1 581 ? -18.773 3.271 20.853 1.00 97.56 581 ASN A O 1
ATOM 4852 N N . TYR A 1 582 ? -19.617 1.247 21.318 1.00 98.06 582 TYR A N 1
ATOM 4853 C CA . TYR A 1 582 ? -18.305 0.624 21.352 1.00 98.06 582 TYR A CA 1
ATOM 4854 C C . TYR A 1 582 ? -18.367 -0.867 21.068 1.00 98.06 582 TYR A C 1
ATOM 4856 O O . TYR A 1 582 ? -19.369 -1.533 21.332 1.00 98.06 582 TYR A O 1
ATOM 4864 N N . ASP A 1 583 ? -17.248 -1.375 20.573 1.00 98.12 583 ASP A N 1
ATOM 4865 C CA . ASP A 1 583 ? -17.054 -2.762 20.204 1.00 98.12 583 ASP A CA 1
ATOM 4866 C C . ASP A 1 583 ? -15.911 -3.357 21.020 1.00 98.12 583 ASP A C 1
ATOM 4868 O O . ASP A 1 583 ? -14.868 -2.724 21.206 1.00 98.12 583 ASP A O 1
ATOM 4872 N N . ILE A 1 584 ? -16.095 -4.586 21.497 1.00 98.44 584 ILE A N 1
ATOM 4873 C CA . ILE A 1 584 ? -15.015 -5.381 22.085 1.00 98.44 584 ILE A CA 1
ATOM 4874 C C . ILE A 1 584 ? -14.818 -6.605 21.207 1.00 98.44 584 ILE A C 1
ATOM 4876 O O . ILE A 1 584 ? -15.748 -7.387 21.006 1.00 98.44 584 ILE A O 1
ATOM 4880 N N . ILE A 1 585 ? -13.610 -6.757 20.677 1.00 98.19 585 ILE A N 1
ATOM 4881 C CA . ILE A 1 585 ? -13.240 -7.864 19.801 1.00 98.19 585 ILE A CA 1
ATOM 4882 C C . ILE A 1 585 ? -12.186 -8.702 20.511 1.00 98.19 585 ILE A C 1
ATOM 4884 O O . ILE A 1 585 ? -11.190 -8.174 21.002 1.00 98.19 585 ILE A O 1
ATOM 4888 N N . ILE A 1 586 ? -12.418 -10.009 20.573 1.00 97.25 586 ILE A N 1
ATOM 4889 C CA . ILE A 1 586 ? -11.574 -10.966 21.290 1.00 97.25 586 ILE A CA 1
ATOM 4890 C C . ILE A 1 586 ? -11.160 -12.079 20.328 1.00 97.25 586 ILE A C 1
ATOM 4892 O O . ILE A 1 586 ? -12.010 -12.577 19.595 1.00 97.25 586 ILE A O 1
ATOM 4896 N N . GLY A 1 587 ? -9.892 -12.489 20.340 1.00 95.62 587 GLY A N 1
ATOM 4897 C CA . GLY A 1 587 ? -9.381 -13.655 19.604 1.00 95.62 587 GLY A CA 1
ATOM 4898 C C . GLY A 1 587 ? -9.530 -14.990 20.349 1.00 95.62 587 GLY A C 1
ATOM 4899 O O . GLY A 1 587 ? -9.613 -15.006 21.575 1.00 95.62 587 GLY A O 1
ATOM 4900 N N . ASP A 1 588 ? -9.574 -16.100 19.602 1.00 88.88 588 ASP A N 1
ATOM 4901 C CA . ASP A 1 588 ? -9.989 -17.442 20.065 1.00 88.88 588 ASP A CA 1
ATOM 4902 C C . ASP A 1 588 ? -9.215 -18.099 21.206 1.00 88.88 588 ASP A C 1
ATOM 4904 O O . ASP A 1 588 ? -9.737 -18.981 21.890 1.00 88.88 588 ASP A O 1
ATOM 4908 N N . GLU A 1 589 ? -7.985 -17.678 21.447 1.00 82.00 589 GLU A N 1
ATOM 4909 C CA . GLU A 1 589 ? -7.170 -18.236 22.514 1.00 82.00 589 GLU A CA 1
ATOM 4910 C C . GLU A 1 589 ? -7.742 -17.908 23.899 1.00 82.00 589 GLU A C 1
ATOM 4912 O O . GLU A 1 589 ? -7.784 -16.743 24.298 1.00 82.00 589 GLU A O 1
ATOM 4917 N N . GLY A 1 590 ? -8.142 -18.936 24.653 1.00 74.00 590 GLY A N 1
ATOM 4918 C CA . GLY A 1 590 ? -8.810 -18.771 25.952 1.00 74.00 590 GLY A CA 1
ATOM 4919 C C . GLY A 1 590 ? -10.258 -18.286 25.830 1.00 74.00 590 GLY A C 1
ATOM 4920 O O . GLY A 1 590 ? -10.788 -17.673 26.746 1.00 74.00 590 GLY A O 1
ATOM 4921 N N . PHE A 1 591 ? -10.912 -18.507 24.685 1.00 79.50 591 PHE A N 1
ATOM 4922 C CA . PHE A 1 591 ? -12.274 -18.031 24.423 1.00 79.50 591 PHE A CA 1
ATOM 4923 C C . PHE A 1 591 ? -13.331 -18.405 25.452 1.00 79.50 591 PHE A C 1
ATOM 4925 O O . PHE A 1 591 ? -14.314 -17.668 25.578 1.00 79.50 591 PHE A O 1
ATOM 4932 N N . GLU A 1 592 ? -13.193 -19.574 26.070 1.00 75.75 592 GLU A N 1
ATOM 4933 C CA . GLU A 1 592 ? -14.132 -20.084 27.071 1.00 75.75 592 GLU A CA 1
ATOM 4934 C C . GLU A 1 592 ? -13.915 -19.410 28.430 1.00 75.75 592 GLU A C 1
ATOM 4936 O O . GLU A 1 592 ? -14.873 -19.217 29.173 1.00 75.75 592 GLU A O 1
ATOM 4941 N N . ASP A 1 593 ? -12.691 -18.949 28.686 1.00 78.56 593 ASP A N 1
ATOM 4942 C CA . ASP A 1 593 ? -12.275 -18.323 29.940 1.00 78.56 593 ASP A CA 1
ATOM 4943 C C . ASP A 1 593 ? -12.516 -16.805 29.945 1.00 78.56 593 ASP A C 1
ATOM 4945 O O . ASP A 1 593 ? -12.553 -16.176 31.004 1.00 78.56 593 ASP A O 1
ATOM 4949 N N . ILE A 1 594 ? -12.693 -16.198 28.761 1.00 87.94 594 ILE A N 1
ATOM 4950 C CA . ILE A 1 594 ? -12.840 -14.746 28.646 1.00 87.94 594 ILE A CA 1
ATOM 4951 C C . ILE A 1 594 ? -14.264 -14.301 28.978 1.00 87.94 594 ILE A C 1
ATOM 4953 O O . ILE A 1 594 ? -15.212 -14.553 28.227 1.00 87.94 594 ILE A O 1
ATOM 4957 N N . ILE A 1 595 ? -14.393 -13.546 30.070 1.00 92.81 595 ILE A N 1
ATOM 4958 C CA . ILE A 1 595 ? -15.656 -12.970 30.536 1.00 92.81 595 ILE A CA 1
ATOM 4959 C C . ILE A 1 595 ? -15.556 -11.446 30.518 1.00 92.81 595 ILE A C 1
ATOM 4961 O O . ILE A 1 595 ? -14.654 -10.856 31.113 1.00 92.81 595 ILE A O 1
ATOM 4965 N N . ILE A 1 596 ? -16.529 -10.799 29.876 1.00 95.44 596 ILE A N 1
ATOM 4966 C CA . ILE A 1 596 ? -16.650 -9.340 29.841 1.00 95.44 596 ILE A CA 1
ATOM 4967 C C . ILE A 1 596 ? -17.749 -8.916 30.815 1.00 95.44 596 ILE A C 1
ATOM 4969 O O . ILE A 1 596 ? -18.892 -9.356 30.692 1.00 95.44 596 ILE A O 1
ATOM 4973 N N . LYS A 1 597 ? -17.419 -8.046 31.772 1.00 95.56 597 LYS A N 1
ATOM 4974 C CA . LYS A 1 597 ? -18.372 -7.477 32.738 1.00 95.56 597 LYS A CA 1
ATOM 4975 C C . LYS A 1 597 ? -18.296 -5.957 32.746 1.00 95.56 597 LYS A C 1
ATOM 4977 O O . LYS A 1 597 ? -17.261 -5.373 32.424 1.00 95.56 597 LYS A O 1
ATOM 4982 N N . ASP A 1 598 ? -19.388 -5.317 33.142 1.00 95.25 598 ASP A N 1
ATOM 4983 C CA . ASP A 1 598 ? -19.365 -3.894 33.468 1.00 95.25 598 ASP A CA 1
ATOM 4984 C C . ASP A 1 598 ? -18.591 -3.664 34.764 1.00 95.25 598 ASP A C 1
ATOM 4986 O O . ASP A 1 598 ? -18.784 -4.370 35.756 1.00 95.25 598 ASP A O 1
ATOM 4990 N N . GLY A 1 599 ? -17.708 -2.669 34.744 1.00 93.25 599 GLY A N 1
ATOM 4991 C CA . GLY A 1 599 ? -16.977 -2.240 35.927 1.00 93.25 599 GLY A CA 1
ATOM 4992 C C . GLY A 1 599 ? -17.641 -1.041 36.602 1.00 93.25 599 GLY A C 1
ATOM 4993 O O . GLY A 1 599 ? -18.300 -0.222 35.958 1.00 93.25 599 GLY A O 1
ATOM 4994 N N . VAL A 1 600 ? -17.438 -0.902 37.914 1.00 93.94 600 VAL A N 1
ATOM 4995 C CA . VAL A 1 600 ? -17.985 0.216 38.694 1.00 93.94 600 VAL A CA 1
ATOM 4996 C C . VAL A 1 600 ? -16.883 1.227 38.984 1.00 93.94 600 VAL A C 1
ATOM 4998 O O . VAL A 1 600 ? -15.988 0.982 39.790 1.00 93.94 600 VAL A O 1
ATOM 5001 N N . LEU A 1 601 ? -16.979 2.395 38.353 1.00 95.19 601 LEU A N 1
ATOM 5002 C CA . LEU A 1 601 ? -16.098 3.529 38.611 1.00 95.19 601 LEU A CA 1
ATOM 5003 C C . LEU A 1 601 ? -16.845 4.612 39.387 1.00 95.19 601 LEU A C 1
ATOM 5005 O O . LEU A 1 601 ? -17.963 4.969 39.019 1.00 95.19 601 LEU A O 1
ATOM 5009 N N . LYS A 1 602 ? -16.231 5.154 40.443 1.00 95.06 602 LYS A N 1
ATOM 5010 C CA . LYS A 1 602 ? -16.815 6.220 41.276 1.00 95.06 602 LYS A CA 1
ATOM 5011 C C . LYS A 1 602 ? -15.898 7.432 41.333 1.00 95.06 602 LYS A C 1
ATOM 5013 O O . LYS A 1 602 ? -14.685 7.290 41.463 1.00 95.06 602 LYS A O 1
ATOM 5018 N N . GLN A 1 603 ? -16.463 8.631 41.248 1.00 94.56 603 GLN A N 1
ATOM 5019 C CA . GLN A 1 603 ? -15.702 9.868 41.447 1.00 94.56 603 GLN A CA 1
ATOM 5020 C C . GLN A 1 603 ? -15.413 10.081 42.940 1.00 94.56 603 GLN A C 1
ATOM 5022 O O . GLN A 1 603 ? -16.224 9.703 43.784 1.00 94.56 603 GLN A O 1
ATOM 5027 N N . TYR A 1 604 ? -14.283 10.708 43.284 1.00 92.50 604 TYR A N 1
ATOM 5028 C CA . TYR A 1 604 ? -13.970 11.083 44.667 1.00 92.50 604 TYR A CA 1
ATOM 5029 C C . TYR A 1 604 ? -15.141 11.822 45.337 1.00 92.50 604 TYR A C 1
ATOM 5031 O O . TYR A 1 604 ? -15.695 12.764 44.766 1.00 92.50 604 TYR A O 1
ATOM 5039 N N . ASN A 1 605 ? -15.496 11.389 46.551 1.00 89.38 605 ASN A N 1
ATOM 5040 C CA . ASN A 1 605 ? -16.649 11.850 47.336 1.00 89.38 605 ASN A CA 1
ATOM 5041 C C . ASN A 1 605 ? -18.035 11.657 46.687 1.00 89.38 605 ASN A C 1
ATOM 5043 O O . ASN A 1 605 ? -19.026 12.116 47.251 1.00 89.38 605 ASN A O 1
ATOM 5047 N N . SER A 1 606 ? -18.141 10.943 45.562 1.00 88.56 606 SER A N 1
ATOM 5048 C CA . SER A 1 606 ? -19.422 10.509 45.002 1.00 88.56 606 SER A CA 1
ATOM 5049 C C . SER A 1 606 ? -19.729 9.066 45.398 1.00 88.56 606 SER A C 1
ATOM 5051 O O . SER A 1 606 ? -18.849 8.204 45.438 1.00 88.56 606 SER A O 1
ATOM 5053 N N . LYS A 1 607 ? -21.003 8.789 45.681 1.00 85.56 607 LYS A N 1
ATOM 5054 C CA . LYS A 1 607 ? -21.509 7.418 45.850 1.00 85.56 607 LYS A CA 1
ATOM 5055 C C . LYS A 1 607 ? -22.022 6.825 44.536 1.00 85.56 607 LYS A C 1
ATOM 5057 O O . LYS A 1 607 ? -22.208 5.611 44.465 1.00 85.56 607 LYS A O 1
ATOM 5062 N N . GLU A 1 608 ? -22.228 7.668 43.529 1.00 89.00 608 GLU A N 1
ATOM 5063 C CA . GLU A 1 608 ? -22.800 7.305 42.237 1.00 89.00 608 GLU A CA 1
ATOM 5064 C C . GLU A 1 608 ? -21.743 6.711 41.305 1.00 89.00 608 GLU A C 1
ATOM 5066 O O . GLU A 1 608 ? -20.568 7.095 41.325 1.00 89.00 608 GLU A O 1
ATOM 5071 N N . GLN A 1 609 ? -22.182 5.758 40.485 1.00 91.88 609 GLN A N 1
ATOM 5072 C CA . GLN A 1 609 ? -21.381 5.218 39.397 1.00 91.88 609 GLN A CA 1
ATOM 5073 C C . GLN A 1 609 ? -21.276 6.250 38.272 1.00 91.88 609 GLN A C 1
ATOM 5075 O O . GLN A 1 609 ? -22.239 6.940 37.947 1.00 91.88 609 GLN A O 1
ATOM 5080 N N . VAL A 1 610 ? -20.097 6.340 37.664 1.00 91.94 610 VAL A N 1
ATOM 5081 C CA . VAL A 1 610 ? -19.870 7.180 36.487 1.00 91.94 610 VAL A CA 1
ATOM 5082 C C . VAL A 1 610 ? -20.712 6.670 35.318 1.00 91.94 610 VAL A C 1
ATOM 5084 O O . VAL A 1 610 ? -20.680 5.482 35.001 1.00 91.94 610 VAL A O 1
ATOM 5087 N N . SER A 1 611 ? -21.455 7.572 34.675 1.00 92.25 611 SER A N 1
ATOM 5088 C CA . SER A 1 611 ? -22.242 7.247 33.486 1.00 92.25 611 SER A CA 1
ATOM 5089 C C . SER A 1 611 ? -21.343 6.918 32.293 1.00 92.25 611 SER A C 1
ATOM 5091 O O . SER A 1 611 ? -20.236 7.443 32.154 1.00 92.25 611 SER A O 1
ATOM 5093 N N . LEU A 1 612 ? -21.862 6.102 31.376 1.00 90.44 612 LEU A N 1
ATOM 5094 C CA . LEU A 1 612 ? -21.198 5.783 30.112 1.00 90.44 612 LEU A CA 1
ATOM 5095 C C . LEU A 1 612 ? -20.854 7.034 29.284 1.00 90.44 612 LEU A C 1
ATOM 5097 O O . LEU A 1 612 ? -19.794 7.094 28.656 1.00 90.44 612 LEU A O 1
ATOM 5101 N N . GLU A 1 613 ? -21.739 8.038 29.296 1.00 89.06 613 GLU A N 1
ATOM 5102 C CA . GLU A 1 613 ? -21.519 9.318 28.608 1.00 89.06 613 GLU A CA 1
ATOM 5103 C C . GLU A 1 613 ? -20.198 9.968 29.011 1.00 89.06 613 GLU A C 1
ATOM 5105 O O . GLU A 1 613 ? -19.567 10.636 28.188 1.00 89.06 613 GLU A O 1
ATOM 5110 N N . ARG A 1 614 ? -19.770 9.729 30.257 1.00 91.75 614 ARG A N 1
ATOM 5111 C CA . ARG A 1 614 ? -18.520 10.222 30.816 1.00 91.75 614 ARG A CA 1
ATOM 5112 C C . ARG A 1 614 ? -17.374 9.229 30.693 1.00 91.75 614 ARG A C 1
ATOM 5114 O O . ARG A 1 614 ? -16.279 9.659 30.337 1.00 91.75 614 ARG A O 1
ATOM 5121 N N . ALA A 1 615 ? -17.583 7.943 30.978 1.00 94.94 615 ALA A N 1
ATOM 5122 C CA . ALA A 1 615 ? -16.548 6.922 30.818 1.00 94.94 615 ALA A CA 1
ATOM 5123 C C . ALA A 1 615 ? -17.107 5.520 30.541 1.00 94.94 615 ALA A C 1
ATOM 5125 O O . ALA A 1 615 ? -18.012 5.051 31.227 1.00 94.94 615 ALA A O 1
ATOM 5126 N N . MET A 1 616 ? -16.492 4.815 29.590 1.00 96.69 616 MET A N 1
ATOM 5127 C CA . MET A 1 616 ? -16.663 3.374 29.410 1.00 96.69 616 MET A CA 1
ATOM 5128 C C . MET A 1 616 ? -15.763 2.630 30.401 1.00 96.69 616 MET A C 1
ATOM 5130 O O . MET A 1 616 ? -14.571 2.929 30.488 1.00 96.69 616 MET A O 1
ATOM 5134 N N . VAL A 1 617 ? -16.325 1.659 31.126 1.00 97.19 617 VAL A N 1
ATOM 5135 C CA . VAL A 1 617 ? -15.607 0.847 32.118 1.00 97.19 617 VAL A CA 1
ATOM 5136 C C . VAL A 1 617 ? -15.942 -0.621 31.895 1.00 97.19 617 VAL A C 1
ATOM 5138 O O . VAL A 1 617 ? -17.087 -1.031 32.084 1.00 97.19 617 VAL A O 1
ATOM 5141 N N . LYS A 1 618 ? -14.949 -1.416 31.497 1.00 97.62 618 LYS A N 1
ATOM 5142 C CA . LYS A 1 618 ? -15.129 -2.845 31.225 1.00 97.62 618 LYS A CA 1
ATOM 5143 C C . LYS A 1 618 ? -14.051 -3.672 31.885 1.00 97.62 618 LYS A C 1
ATOM 5145 O O . LYS A 1 618 ? -12.867 -3.373 31.759 1.00 97.62 618 LYS A O 1
ATOM 5150 N N . ASN A 1 619 ? -14.483 -4.742 32.525 1.00 97.31 619 ASN A N 1
ATOM 5151 C CA . ASN A 1 619 ? -13.622 -5.777 33.051 1.00 97.31 619 ASN A CA 1
ATOM 5152 C C . ASN A 1 619 ? -13.558 -6.897 32.026 1.00 97.31 619 ASN A C 1
ATOM 5154 O O . ASN A 1 619 ? -14.581 -7.505 31.714 1.00 97.31 619 ASN A O 1
ATOM 5158 N N . ILE A 1 620 ? -12.367 -7.161 31.511 1.00 96.69 620 ILE A N 1
ATOM 5159 C CA . ILE A 1 620 ? -12.085 -8.261 30.599 1.00 96.69 620 ILE A CA 1
ATOM 5160 C C . ILE A 1 620 ? -11.268 -9.271 31.397 1.00 96.69 620 ILE A C 1
ATOM 5162 O O . ILE A 1 620 ? -10.053 -9.135 31.541 1.00 96.69 620 ILE A O 1
ATOM 5166 N N . ILE A 1 621 ? -11.965 -10.236 31.985 1.00 95.38 621 ILE A N 1
ATOM 5167 C CA . ILE A 1 621 ? -11.371 -11.333 32.750 1.00 95.38 621 ILE A CA 1
ATOM 5168 C C . ILE A 1 621 ? -10.865 -12.332 31.719 1.00 95.38 621 ILE A C 1
ATOM 5170 O O . ILE A 1 621 ? -11.662 -12.809 30.922 1.00 95.38 621 ILE A O 1
ATOM 5174 N N . VAL A 1 622 ? -9.558 -12.578 31.681 1.00 92.00 622 VAL A N 1
ATOM 5175 C CA . VAL A 1 622 ? -8.904 -13.451 30.692 1.00 92.00 622 VAL A CA 1
ATOM 5176 C C . VAL A 1 622 ? -8.718 -14.865 31.235 1.00 92.00 622 VAL A C 1
ATOM 5178 O O . VAL A 1 622 ? -8.731 -15.820 30.467 1.00 92.00 622 VAL A O 1
ATOM 5181 N N . SER A 1 623 ? -8.537 -14.988 32.548 1.00 90.50 623 SER A N 1
ATOM 5182 C CA . SER A 1 623 ? -8.501 -16.245 33.299 1.00 90.50 623 SER A CA 1
ATOM 5183 C C . SER A 1 623 ? -8.788 -15.958 34.778 1.00 90.50 623 SER A C 1
ATOM 5185 O O . SER A 1 623 ? -8.914 -14.795 35.167 1.00 90.50 623 SER A O 1
ATOM 5187 N N . ASP A 1 624 ? -8.810 -16.991 35.622 1.00 87.00 624 ASP A N 1
ATOM 5188 C CA . ASP A 1 624 ? -8.937 -16.837 37.080 1.00 87.00 624 ASP A CA 1
ATOM 5189 C C . ASP A 1 624 ? -7.825 -15.970 37.703 1.00 87.00 624 ASP A C 1
ATOM 5191 O O . ASP A 1 624 ? -8.009 -15.383 38.771 1.00 87.00 624 ASP A O 1
ATOM 5195 N N . GLU A 1 625 ? -6.670 -15.863 37.038 1.00 90.69 625 GLU A N 1
ATOM 5196 C CA . GLU A 1 625 ? -5.507 -15.122 37.531 1.00 90.69 625 GLU A CA 1
ATOM 5197 C C . GLU A 1 625 ? -5.252 -13.802 36.794 1.00 90.69 625 GLU A C 1
ATOM 5199 O O . GLU A 1 625 ? -4.404 -13.032 37.251 1.00 90.69 625 GLU A O 1
ATOM 5204 N N . GLU A 1 626 ? -5.950 -13.516 35.687 1.00 93.75 626 GLU A N 1
ATOM 5205 C CA . GLU A 1 626 ? -5.672 -12.360 34.826 1.00 93.75 626 GLU A CA 1
ATOM 5206 C C . GLU A 1 626 ? -6.936 -11.585 34.425 1.00 93.75 626 GLU A C 1
ATOM 5208 O O . GLU A 1 626 ? -7.874 -12.138 33.854 1.00 93.75 626 GLU A O 1
ATOM 5213 N N . GLU A 1 627 ? -6.939 -10.273 34.669 1.00 95.25 627 GLU A N 1
ATOM 5214 C CA . GLU A 1 627 ? -8.029 -9.351 34.336 1.00 95.25 627 GLU A CA 1
ATOM 5215 C C . GLU A 1 627 ? -7.471 -8.011 33.833 1.00 95.25 627 GLU A C 1
ATOM 5217 O O . GLU A 1 627 ? -6.541 -7.442 34.411 1.00 95.25 627 GLU A O 1
ATOM 5222 N N . TYR A 1 628 ? -8.097 -7.460 32.794 1.00 97.00 628 TYR A N 1
ATOM 5223 C CA . TYR A 1 628 ? -7.896 -6.083 32.355 1.00 97.00 628 TYR A CA 1
ATOM 5224 C C . TYR A 1 628 ? -9.139 -5.250 32.655 1.00 97.00 628 TYR A C 1
ATOM 5226 O O . TYR A 1 628 ? -10.206 -5.489 32.094 1.00 97.00 628 TYR A O 1
ATOM 5234 N N . VAL A 1 629 ? -9.004 -4.228 33.498 1.00 97.69 629 VAL A N 1
ATOM 5235 C CA . VAL A 1 629 ? -10.043 -3.206 33.679 1.00 97.69 629 VAL A CA 1
ATOM 5236 C C . VAL A 1 629 ? -9.722 -2.035 32.763 1.00 97.69 629 VAL A C 1
ATOM 5238 O O . VAL A 1 629 ? -8.767 -1.296 33.001 1.00 97.69 629 VAL A O 1
ATOM 5241 N N . VAL A 1 630 ? -10.511 -1.865 31.710 1.00 98.25 630 VAL A N 1
ATOM 5242 C CA . VAL A 1 630 ? -10.355 -0.804 30.714 1.00 98.25 630 VAL A CA 1
ATOM 5243 C C . VAL A 1 630 ? -11.271 0.361 31.067 1.00 98.25 630 VAL A C 1
ATOM 5245 O O . VAL A 1 630 ? -12.488 0.195 31.137 1.00 98.25 630 VAL A O 1
ATOM 5248 N N . VAL A 1 631 ? -10.683 1.543 31.256 1.00 97.94 631 VAL A N 1
ATOM 5249 C CA . VAL A 1 631 ? -11.386 2.800 31.528 1.00 97.94 631 VAL A CA 1
ATOM 5250 C C . VAL A 1 631 ? -11.051 3.818 30.442 1.00 97.94 631 VAL A C 1
ATOM 5252 O O . VAL A 1 631 ? -9.903 4.247 30.321 1.00 97.94 631 VAL A O 1
ATOM 5255 N N . ILE A 1 632 ? -12.057 4.229 29.670 1.00 97.75 632 ILE A N 1
ATOM 5256 C CA . ILE A 1 632 ? -11.926 5.220 28.594 1.00 97.75 632 ILE A CA 1
ATOM 5257 C C . ILE A 1 632 ? -12.917 6.354 28.852 1.00 97.75 632 ILE A C 1
ATOM 5259 O O . ILE A 1 632 ? -14.128 6.160 28.758 1.00 97.75 632 ILE A O 1
ATOM 5263 N N . PHE A 1 633 ? -12.410 7.541 29.173 1.00 96.06 633 PHE A N 1
ATOM 5264 C CA . PHE A 1 633 ? -13.218 8.741 29.360 1.00 96.06 633 PHE A CA 1
ATOM 5265 C C . PHE A 1 633 ? -13.601 9.364 28.011 1.00 96.06 633 PHE A C 1
ATOM 5267 O O . PHE A 1 633 ? -12.771 9.527 27.117 1.00 96.06 633 PHE A O 1
ATOM 5274 N N . ASN A 1 634 ? -14.866 9.763 27.902 1.00 92.94 634 ASN A N 1
ATOM 5275 C CA . ASN A 1 634 ? -15.446 10.470 26.757 1.00 92.94 634 ASN A CA 1
ATOM 5276 C C . ASN A 1 634 ? -15.678 11.960 27.056 1.00 92.94 634 ASN A C 1
ATOM 5278 O O . ASN A 1 634 ? -16.064 12.730 26.181 1.00 92.94 634 ASN A O 1
ATOM 5282 N N . GLU A 1 635 ? -15.463 12.384 28.303 1.00 88.94 635 GLU A N 1
ATOM 5283 C CA . GLU A 1 635 ? -15.602 13.776 28.725 1.00 88.94 635 GLU A CA 1
ATOM 5284 C C . GLU A 1 635 ? -14.501 14.193 29.684 1.00 88.94 635 GLU A C 1
ATOM 5286 O O . GLU A 1 635 ? -13.974 13.396 30.465 1.00 88.94 635 GLU A O 1
ATOM 5291 N N . GLU A 1 636 ? -14.205 15.489 29.658 1.00 88.12 636 GLU A N 1
ATOM 5292 C CA . GLU A 1 636 ? -13.329 16.093 30.644 1.00 88.12 636 GLU A CA 1
ATOM 5293 C C . GLU A 1 636 ? -13.964 16.101 32.028 1.00 88.12 636 GLU A C 1
ATOM 5295 O O . GLU A 1 636 ? -15.147 16.390 32.218 1.00 88.12 636 GLU A O 1
ATOM 5300 N N . THR A 1 637 ? -13.132 15.880 33.042 1.00 87.00 637 THR A N 1
ATOM 5301 C CA . THR A 1 637 ? -13.563 16.039 34.426 1.00 87.00 637 THR A CA 1
ATOM 5302 C C . THR A 1 637 ? -13.356 17.473 34.878 1.00 87.00 637 THR A C 1
ATOM 5304 O O . THR A 1 637 ? -12.309 17.822 35.415 1.00 87.00 637 THR A O 1
ATOM 5307 N N . TYR A 1 638 ? -14.372 18.321 34.710 1.00 87.81 638 TYR A N 1
ATOM 5308 C CA . TYR A 1 638 ? -14.316 19.735 35.111 1.00 87.81 638 TYR A CA 1
ATOM 5309 C C . TYR A 1 638 ? -15.052 20.038 36.431 1.00 87.81 638 TYR A C 1
ATOM 5311 O O . TYR A 1 638 ? -14.631 20.941 37.148 1.00 87.81 638 TYR A O 1
ATOM 5319 N N . LYS A 1 639 ? -16.047 19.231 36.829 1.00 86.81 639 LYS A N 1
ATOM 5320 C CA . LYS A 1 639 ? -16.756 19.328 38.127 1.00 86.81 639 LYS A CA 1
ATOM 5321 C C . LYS A 1 639 ? -16.335 18.223 39.106 1.00 86.81 639 LYS A C 1
ATOM 5323 O O . LYS A 1 639 ? -16.122 17.088 38.676 1.00 86.81 639 LYS A O 1
ATOM 5328 N N . GLY A 1 640 ? -16.288 18.542 40.405 1.00 88.38 640 GLY A N 1
ATOM 5329 C CA . GLY A 1 640 ? -15.964 17.605 41.492 1.00 88.38 640 GLY A CA 1
ATOM 5330 C C . GLY A 1 640 ? -14.469 17.281 41.628 1.00 88.38 640 GLY A C 1
ATOM 5331 O O . GLY A 1 640 ? -13.620 17.914 40.996 1.00 88.38 640 GLY A O 1
ATOM 5332 N N . GLY A 1 641 ? -14.146 16.288 42.465 1.00 88.19 641 GLY A N 1
ATOM 5333 C CA . GLY A 1 641 ? -12.774 15.797 42.628 1.00 88.19 641 GLY A CA 1
ATOM 5334 C C . GLY A 1 641 ? -12.245 15.152 41.345 1.00 88.19 641 GLY A C 1
ATOM 5335 O O . GLY A 1 641 ? -12.988 14.484 40.634 1.00 88.19 641 GLY A O 1
ATOM 5336 N N . LYS A 1 642 ? -10.963 15.349 41.022 1.00 90.12 642 LYS A N 1
ATOM 5337 C CA . LYS A 1 642 ? -10.384 14.839 39.764 1.00 90.12 642 LYS A CA 1
ATOM 5338 C C . LYS A 1 642 ? -10.036 13.348 39.804 1.00 90.12 642 LYS A C 1
ATOM 5340 O O . LYS A 1 642 ? -9.850 12.742 38.758 1.00 90.12 642 LYS A O 1
ATOM 5345 N N . VAL A 1 643 ? -9.949 12.766 40.998 1.00 93.19 643 VAL A N 1
ATOM 5346 C CA . VAL A 1 643 ? -9.613 11.352 41.198 1.00 93.19 643 VAL A CA 1
ATOM 5347 C C . VAL A 1 643 ? -10.871 10.495 41.092 1.00 93.19 643 VAL A C 1
ATOM 5349 O O . VAL A 1 643 ? -11.914 10.836 41.655 1.00 93.19 643 VAL A O 1
ATOM 5352 N N . TYR A 1 644 ? -10.742 9.364 40.408 1.00 95.75 644 TYR A N 1
ATOM 5353 C CA . TYR A 1 644 ? -11.741 8.305 40.359 1.00 95.75 644 TYR A CA 1
ATOM 5354 C C . TYR A 1 644 ? -11.221 7.061 41.063 1.00 95.75 644 TYR A C 1
ATOM 5356 O O . TYR A 1 644 ? -10.016 6.874 41.189 1.00 95.75 644 TYR A O 1
ATOM 5364 N N . PHE A 1 645 ? -12.125 6.203 41.507 1.00 95.50 645 PHE A N 1
ATOM 5365 C CA . PHE A 1 645 ? -11.801 4.945 42.155 1.00 95.50 645 PHE A CA 1
ATOM 5366 C C . PHE A 1 645 ? -12.489 3.813 41.415 1.00 95.50 645 PHE A C 1
ATOM 5368 O O . PHE A 1 645 ? -13.712 3.821 41.249 1.00 95.50 645 PHE A O 1
ATOM 5375 N N . TYR A 1 646 ? -11.680 2.854 40.983 1.00 94.62 646 TYR A N 1
ATOM 5376 C CA . TYR A 1 646 ? -12.138 1.524 40.627 1.00 94.62 646 TYR A CA 1
ATOM 5377 C C . TYR A 1 646 ? -11.813 0.619 41.821 1.00 94.62 646 TYR A C 1
ATOM 5379 O O . TYR A 1 646 ? -10.644 0.453 42.175 1.00 94.62 646 TYR A O 1
ATOM 5387 N N . ASP A 1 647 ? -12.836 0.110 42.507 1.00 89.94 647 ASP A N 1
ATOM 5388 C CA . ASP A 1 647 ? -12.715 -0.496 43.841 1.00 89.94 647 ASP A CA 1
ATOM 5389 C C . ASP A 1 647 ? -11.966 0.416 44.840 1.00 89.94 647 ASP A C 1
ATOM 5391 O O . ASP A 1 647 ? -12.483 1.452 45.262 1.00 89.94 647 ASP A O 1
ATOM 5395 N N . LYS A 1 648 ? -10.739 0.039 45.227 1.00 89.44 648 LYS A N 1
ATOM 5396 C CA . LYS A 1 648 ? -9.839 0.820 46.096 1.00 89.44 648 LYS A CA 1
ATOM 5397 C C . LYS A 1 648 ? -8.685 1.467 45.326 1.00 89.44 648 LYS A C 1
ATOM 5399 O O . LYS A 1 648 ? -7.868 2.161 45.926 1.00 89.44 648 LYS A O 1
ATOM 5404 N N . THR A 1 649 ? -8.597 1.235 44.020 1.00 94.56 649 THR A N 1
ATOM 5405 C CA . THR A 1 649 ? -7.502 1.713 43.179 1.00 94.56 649 THR A CA 1
ATOM 5406 C C . THR A 1 649 ? -7.828 3.113 42.654 1.00 94.56 649 THR A C 1
ATOM 5408 O O . THR A 1 649 ? -8.785 3.264 41.887 1.00 94.56 649 THR A O 1
ATOM 5411 N N . PRO A 1 650 ? -7.062 4.149 43.042 1.00 94.56 650 PRO A N 1
ATOM 5412 C CA . PRO A 1 650 ? -7.248 5.487 42.503 1.00 94.56 650 PRO A CA 1
ATOM 5413 C C . PRO A 1 650 ? -6.760 5.547 41.053 1.00 94.56 650 PRO A C 1
ATOM 5415 O O . PRO A 1 650 ? -5.677 5.061 40.724 1.00 94.56 650 PRO A O 1
ATOM 5418 N N . ILE A 1 651 ? -7.535 6.199 40.194 1.00 94.81 651 ILE A N 1
ATOM 5419 C CA . ILE A 1 651 ? -7.193 6.457 38.800 1.00 94.81 651 ILE A CA 1
ATOM 5420 C C . ILE A 1 651 ? -7.398 7.936 38.455 1.00 94.81 651 ILE A C 1
ATOM 5422 O O . ILE A 1 651 ? -8.249 8.635 39.010 1.00 94.81 651 ILE A O 1
ATOM 5426 N N . TYR A 1 652 ? -6.593 8.403 37.510 1.00 92.44 652 TYR A N 1
ATOM 5427 C CA . TYR A 1 652 ? -6.670 9.725 36.895 1.00 92.44 652 TYR A CA 1
ATOM 5428 C C . TYR A 1 652 ? -6.117 9.613 35.472 1.00 92.44 652 TYR A C 1
ATOM 5430 O O . TYR A 1 652 ? -5.161 8.858 35.270 1.00 92.44 652 TYR A O 1
ATOM 5438 N N . GLY A 1 653 ? -6.685 10.364 34.532 1.00 91.94 653 GLY A N 1
ATOM 5439 C CA . GLY A 1 653 ? -6.317 10.388 33.112 1.00 91.94 653 GLY A CA 1
ATOM 5440 C C . GLY A 1 653 ? -7.461 9.948 32.199 1.00 91.94 653 GLY A C 1
ATOM 5441 O O . GLY A 1 653 ? -8.403 9.302 32.658 1.00 91.94 653 GLY A O 1
ATOM 5442 N N . LYS A 1 654 ? -7.385 10.293 30.908 1.00 94.50 654 LYS A N 1
ATOM 5443 C CA . LYS A 1 654 ? -8.438 9.959 29.932 1.00 94.50 654 LYS A CA 1
ATOM 5444 C C . LYS A 1 654 ? -8.547 8.483 29.590 1.00 94.50 654 LYS A C 1
ATOM 5446 O O . LYS A 1 654 ? -9.642 8.010 29.309 1.00 94.50 654 LYS A O 1
ATOM 5451 N N . VAL A 1 655 ? -7.429 7.764 29.569 1.00 97.31 655 VAL A N 1
ATOM 5452 C CA . VAL A 1 655 ? -7.419 6.336 29.236 1.00 97.31 655 VAL A CA 1
ATOM 5453 C C . VAL A 1 655 ? -6.504 5.608 30.191 1.00 97.31 655 VAL A C 1
ATOM 5455 O O . VAL A 1 655 ? -5.305 5.898 30.265 1.00 97.31 655 VAL A O 1
ATOM 5458 N N . VAL A 1 656 ? -7.085 4.671 30.930 1.00 97.44 656 VAL A N 1
ATOM 5459 C CA . VAL A 1 656 ? -6.414 3.900 31.970 1.00 97.44 656 VAL A CA 1
ATOM 5460 C C . VAL A 1 656 ? -6.774 2.432 31.805 1.00 97.44 656 VAL A C 1
ATOM 5462 O O . VAL A 1 656 ? -7.945 2.087 31.678 1.00 97.44 656 VAL A O 1
ATOM 5465 N N . VAL A 1 657 ? -5.766 1.569 31.848 1.00 98.12 657 VAL A N 1
ATOM 5466 C CA . VAL A 1 657 ? -5.945 0.123 31.969 1.00 98.12 657 VAL A CA 1
ATOM 5467 C C . VAL A 1 657 ? -5.378 -0.317 33.311 1.00 98.12 657 VAL A C 1
ATOM 5469 O O . VAL A 1 657 ? -4.236 0.004 33.632 1.00 98.12 657 VAL A O 1
ATOM 5472 N N . ILE A 1 658 ? -6.163 -1.032 34.112 1.00 97.44 658 ILE A N 1
ATOM 5473 C CA . ILE A 1 658 ? -5.668 -1.714 35.310 1.00 97.44 658 ILE A CA 1
ATOM 5474 C C . ILE A 1 658 ? -5.462 -3.176 34.933 1.00 97.44 658 ILE A C 1
ATOM 5476 O O . ILE A 1 658 ? -6.431 -3.888 34.686 1.00 97.44 658 ILE A O 1
ATOM 5480 N N . HIS A 1 659 ? -4.208 -3.614 34.873 1.00 96.75 659 HIS A N 1
ATOM 5481 C CA . HIS A 1 659 ? -3.863 -5.012 34.632 1.00 96.75 659 HIS A CA 1
ATOM 5482 C C . HIS A 1 659 ? -3.681 -5.711 35.973 1.00 96.75 659 HIS A C 1
ATOM 5484 O O . HIS A 1 659 ? -2.799 -5.344 36.756 1.00 96.75 659 HIS A O 1
ATOM 5490 N N . LYS A 1 660 ? -4.541 -6.688 36.254 1.00 94.88 660 LYS A N 1
ATOM 5491 C CA . LYS A 1 660 ? -4.419 -7.577 37.405 1.00 94.88 660 LYS A CA 1
ATOM 5492 C C . LYS A 1 660 ? -3.899 -8.920 36.914 1.00 94.88 660 LYS A C 1
ATOM 5494 O O . LYS A 1 660 ? -4.505 -9.504 36.025 1.00 94.88 660 LYS A O 1
ATOM 5499 N N . ASN A 1 661 ? -2.792 -9.395 37.475 1.00 93.44 661 ASN A N 1
ATOM 5500 C CA . ASN A 1 661 ? -2.188 -10.675 37.111 1.00 93.44 661 ASN A CA 1
ATOM 5501 C C . ASN A 1 661 ? -1.564 -11.328 38.352 1.00 93.44 661 ASN A C 1
ATOM 5503 O O . ASN A 1 661 ? -0.748 -10.695 39.027 1.00 93.44 661 ASN A O 1
ATOM 5507 N N . LYS A 1 662 ? -1.958 -12.566 38.681 1.00 90.19 662 LYS A N 1
ATOM 5508 C CA . LYS A 1 662 ? -1.422 -13.357 39.812 1.00 90.19 662 LYS A CA 1
ATOM 5509 C C . LYS A 1 662 ? -1.393 -12.586 41.138 1.00 90.19 662 LYS A C 1
ATOM 5511 O O . LYS A 1 662 ? -0.414 -12.602 41.880 1.00 90.19 662 LYS A O 1
ATOM 5516 N N . GLY A 1 663 ? -2.468 -11.850 41.418 1.00 82.81 663 GLY A N 1
ATOM 5517 C CA . GLY A 1 663 ? -2.611 -11.035 42.631 1.00 82.81 663 GLY A CA 1
ATOM 5518 C C . GLY A 1 663 ? -1.856 -9.698 42.622 1.00 82.81 663 GLY A C 1
ATOM 5519 O O . GLY A 1 663 ? -2.048 -8.896 43.536 1.00 82.81 663 GLY A O 1
ATOM 5520 N N . MET A 1 664 ? -1.047 -9.404 41.599 1.00 90.31 664 MET A N 1
ATOM 5521 C CA . MET A 1 664 ? -0.473 -8.073 41.382 1.00 90.31 664 MET A CA 1
ATOM 5522 C C . MET A 1 664 ? -1.458 -7.202 40.599 1.00 90.31 664 MET A C 1
ATOM 5524 O O . MET A 1 664 ? -2.159 -7.692 39.720 1.00 90.31 664 MET A O 1
ATOM 5528 N N . SER A 1 665 ? -1.509 -5.904 40.902 1.00 93.81 665 SER A N 1
ATOM 5529 C CA . SER A 1 665 ? -2.341 -4.929 40.188 1.00 93.81 665 SER A CA 1
ATOM 5530 C C . SER A 1 665 ? -1.490 -3.745 39.754 1.00 93.81 665 SER A C 1
ATOM 5532 O O . SER A 1 665 ? -0.783 -3.150 40.571 1.00 93.81 665 SER A O 1
ATOM 5534 N N . LYS A 1 666 ? -1.552 -3.407 38.467 1.00 95.62 666 LYS A N 1
ATOM 5535 C CA . LYS A 1 666 ? -0.772 -2.331 37.861 1.00 95.62 666 LYS A CA 1
ATOM 5536 C C . LYS A 1 666 ? -1.679 -1.376 37.102 1.00 95.62 666 LYS A C 1
ATOM 5538 O O . LYS A 1 666 ? -2.451 -1.787 36.244 1.00 95.62 666 LYS A O 1
ATOM 5543 N N . VAL A 1 667 ? -1.551 -0.084 37.395 1.00 96.62 667 VAL A N 1
ATOM 5544 C CA . VAL A 1 667 ? -2.279 0.983 36.699 1.00 96.62 667 VAL A CA 1
ATOM 5545 C C . VAL A 1 667 ? -1.426 1.507 35.547 1.00 96.62 667 VAL A C 1
ATOM 5547 O O . VAL A 1 667 ? -0.357 2.076 35.763 1.00 96.62 667 VAL A O 1
ATOM 5550 N N . ILE A 1 668 ? -1.919 1.350 34.325 1.00 97.06 668 ILE A N 1
ATOM 5551 C CA . ILE A 1 668 ? -1.279 1.794 33.089 1.00 97.06 668 ILE A CA 1
ATOM 5552 C C . ILE A 1 668 ? -2.094 2.962 32.534 1.00 97.06 668 ILE A C 1
ATOM 5554 O O . ILE A 1 668 ? -3.177 2.791 31.980 1.00 97.06 668 ILE A O 1
ATOM 5558 N N . ARG A 1 669 ? -1.582 4.184 32.694 1.00 96.50 669 ARG A N 1
ATOM 5559 C CA . ARG A 1 669 ? -2.187 5.389 32.108 1.00 96.50 669 ARG A CA 1
ATOM 5560 C C . ARG A 1 669 ? -1.678 5.574 30.686 1.00 96.50 669 ARG A C 1
ATOM 5562 O O . ARG A 1 669 ? -0.491 5.844 30.506 1.00 96.50 669 ARG A O 1
ATOM 5569 N N . LEU A 1 670 ? -2.562 5.490 29.701 1.00 96.75 670 LEU A N 1
ATOM 5570 C CA . LEU A 1 670 ? -2.233 5.699 28.291 1.00 96.75 670 LEU A CA 1
ATOM 5571 C C . LEU A 1 670 ? -2.385 7.170 27.906 1.00 96.75 670 LEU A C 1
ATOM 5573 O O . LEU A 1 670 ? -1.520 7.694 27.223 1.00 96.75 670 LEU A O 1
ATOM 5577 N N . LYS A 1 671 ? -3.395 7.873 28.431 1.00 93.88 671 LYS A N 1
ATOM 5578 C CA . LYS A 1 671 ? -3.610 9.301 28.153 1.00 93.88 671 LYS A CA 1
ATOM 5579 C C . LYS A 1 671 ? -3.844 10.100 29.435 1.00 93.88 671 LYS A C 1
ATOM 5581 O O . LYS A 1 671 ? -4.515 9.615 30.349 1.00 93.88 671 LYS A O 1
ATOM 5586 N N . GLY A 1 672 ? -3.211 11.276 29.492 1.00 85.69 672 GLY A N 1
ATOM 5587 C CA . GLY A 1 672 ? -3.196 12.212 30.626 1.00 85.69 672 GLY A CA 1
ATOM 5588 C C . GLY A 1 672 ? -4.544 12.814 30.968 1.00 85.69 672 GLY A C 1
ATOM 5589 O O . GLY A 1 672 ? -5.425 12.810 30.080 1.00 85.69 672 GLY A O 1
#

Solvent-accessible surface area (backbone atoms only — not comparable to full-atom values): 34894 Å² total; per-residue (Å²): 112,95,61,52,70,57,52,53,47,51,48,52,52,44,44,54,59,44,58,59,28,28,61,70,59,40,47,52,44,40,67,74,76,27,44,70,66,47,52,55,34,38,51,53,30,59,34,43,74,70,39,22,47,61,41,70,53,90,79,45,89,74,33,34,88,64,71,46,76,43,79,78,82,54,69,80,48,49,98,81,76,43,64,66,51,15,37,58,63,38,19,45,59,68,53,52,24,22,56,56,36,25,65,72,71,70,41,66,67,34,53,55,45,49,50,50,55,53,52,50,46,62,77,73,53,84,93,52,81,91,49,46,77,58,49,36,58,44,33,40,14,43,22,50,46,32,47,56,60,49,45,53,57,39,51,59,70,64,73,60,56,72,70,62,49,50,52,52,53,51,50,46,46,52,50,46,55,44,45,64,71,61,58,54,81,72,30,53,72,34,70,51,30,50,41,31,24,42,25,41,43,50,52,39,74,78,39,44,92,78,58,73,51,66,66,61,41,53,50,24,51,54,49,41,54,54,23,51,60,76,30,37,45,97,68,16,45,44,56,44,54,18,63,49,60,36,47,53,54,46,51,49,50,51,50,39,55,55,47,26,62,78,69,73,48,87,74,62,64,69,61,55,52,51,52,49,33,32,50,58,36,50,61,59,47,34,41,43,72,37,25,30,65,15,42,33,53,10,40,57,37,69,48,29,64,60,28,42,47,46,15,45,76,68,67,36,30,47,41,35,40,67,20,53,99,60,86,45,64,71,44,41,71,74,40,18,44,53,37,50,55,49,46,71,70,48,66,58,33,77,67,85,76,65,63,51,73,33,77,81,60,23,41,32,32,40,42,62,50,92,50,48,58,19,15,33,34,45,34,34,43,36,68,54,53,45,46,44,33,46,36,38,67,60,19,51,28,38,27,52,60,39,40,65,46,32,36,62,21,13,36,32,59,70,61,70,84,40,68,64,35,36,45,35,33,22,40,89,26,22,26,28,77,28,47,72,88,44,50,43,31,38,59,42,54,62,59,44,61,82,43,66,52,49,70,40,83,69,45,76,49,77,56,90,63,35,37,41,38,38,36,34,35,37,30,54,43,98,89,65,53,58,31,39,44,39,40,35,41,36,38,40,60,67,42,41,36,40,40,38,42,41,37,40,39,84,50,82,49,39,41,32,40,36,40,28,36,32,62,73,48,48,76,45,83,52,97,80,34,34,41,39,34,36,91,96,42,40,36,41,40,31,76,43,77,57,78,43,79,45,79,41,82,43,68,33,9,60,36,47,78,36,83,41,74,26,41,24,44,38,38,34,29,77,37,60,36,54,40,74,32,36,38,42,37,37,39,52,81,55,55,90,51,49,46,80,43,82,48,69,40,25,42,52,98,48,90,54,68,62,50,64,79,42,31,46,46,36,30,41,30,52,41,101,51,31,34,39,37,42,37,42,47,69,51,84,82,83,73,80,54,74,45,31,29,48,83,88,47,77,44,70,52,37,26,36,37,35,44,32,46,77,90,44,77,44,82,45,67,75,35,108

InterPro domains:
  IPR008929 Chondroitin AC/alginate lyase [G3DSA:1.50.10.100] (8-322)
  IPR008929 Chondroitin AC/alginate lyase [SSF48230] (68-300)
  IPR012480 Heparinase II/III-like, C-terminal [PF07940] (353-570)
  IPR031680 Heparin-sulfate lyase, N-terminal [PF16889] (47-316)

Nearest PDB structures (foldseek):
  4mmi-assembly1_A  TM=7.158E-01  e=3.552E-28  Pedobacter heparinus
  5jmf-assembly1_A  TM=7.386E-01  e=4.423E-27  Bacteroides thetaiotaomicron VPI-5482
  5jmd-assembly1_A  TM=6.991E-01  e=1.967E-27  Bacteroides thetaiotaomicron VPI-5482
  4mmh-assembly1_A  TM=6.904E-01  e=1.967E-27  Pedobacter heparinus
  4fnv-assembly1_A  TM=7.280E-01  e=1.787E-26  Bacteroides thetaiotaomicron VPI-5482

Organism: NCBI:txid46867

Foldseek 3Di:
DVCPVVLVVLLVLLLVLVVQLPLVQLLVCCVPPAVVVLVVLLVQLVCLLQQWHAACDLLRLFGDRDIDHQPPPDLCDDPPPALSVSLSSLLCLSLVSLLSCCSHVVDLSSVVSSLCSLVVCLVPDDQDLVADSNLPQLSLLSNLVSCVLSVSSCSNVVNDDPVSVLSNLVSSLSSLVSNVSNDDPVLLADLSVLSNLLSNQLSCLSNVVPNVCVVSNVVSLVSNVSSLVNQADPQLDGLQFEVSSLLSSLVSLLLSLLSCVSSVHDHDVVSVVSSLSSLVVLLLLQDAVCWGALAQQYFGGRCQQSLLSSCLRVVDQQSLQSHDVAHHSVQCSSRHPSSRVSSVPRHHDHDPDNWDAPQAAQWTKHWPGSHNQIKIKIFHAGDQRFLSRALEHGFMWIDHGNHTWFGQQHAAGQDWPPPVRQVSRYPQRTQDKDKQVAGQWGDDTRTDTPGHKAWDGKDWDDDDQKTKIWTKIWGAGPVRWIKMWIWIWIDRPDWKIKIKIKMFTAFKIKMKGKTWTDAQWDWDDDPQWIWIDHDPKIKTKGKPQFPDKDKAWDWGDNDHNDIDITIMIMTMHIDHRIDIIMMMMGIDVLVVAWDKDFFFKAAVVGPDGDDVCAWGWIWTGSHPFKIKTKIAGPDDDPDDHQWMDRPNDIDHFRIWIWIGGRNDTDIDHRGD

Secondary structure (DSSP, 8-state):
-TTHHHHHHHHHHHHHHHHHHTHHHHHHHHHHHSHHHHHHHHHHHHHHHTTEEEE--TT-TT-EEEEEE-SS--TT--SSS-THHHHHHHH-GGGHHHHHHHHHH--THHHHHHHHHHHHHHHH----TT--TTT-HHHHHHHHHHHHHHHHHHHHTT-S-HHHHHHHHHHHHHHHHHHHHT--GGGGSSHHHHHHHHHHHHHHHHHHHHH--HHHHHHHHHHHHHHHHHHB-TTS-BTTS-HHHHHHHHHHHHH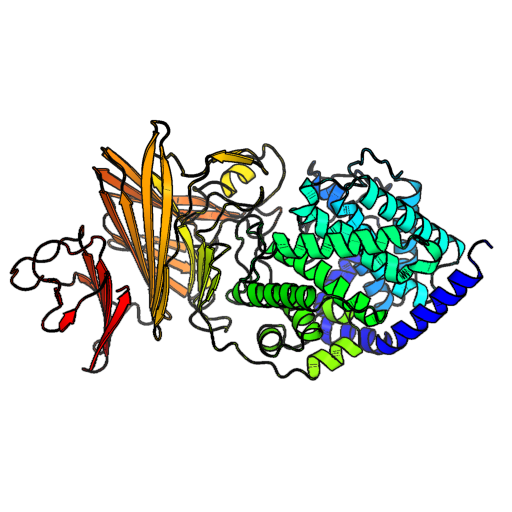HHHHHHHTT----HHHHHHHHHHHHHHHHH--GGGBPP--SS----B-HHHHHHHHHHH--HHHHHHS-SS--HHHHHHHHHHHHHHHHHS-----S---EEETTTTEEEEES-SSTT--EEEEE-----STT--S-TT-EEEEETTEEEE---------TT-HHHHHHTSGGGSS-EEETTB-S-EEETTTEEEE-PEE---EEEEETTEEEEEEEEEEE-TT--EEEEEEEEEEETTTEEEEEEEEEEEEEEEEEEEEEBPTT-EEEE-SS-EEEEETTEEEEEEEES-SEEEEEEEEE-SSTT--EEEEEEEEEEEEEEEEEEEEEEEESTTTTT-EEEE--EEETT--SBPPTTTEEEEEEEEETTEEEEEEEESS---SS-S-EEETTEEE-SSEEEEEEETTEEEEEEEE-

Radius of gyration: 27.68 Å; Cα contacts (8 Å, |Δi|>4): 1432; chains: 1; bounding box: 65×45×87 Å

pLDDT: mean 96.08, std 3.44, range [61.34, 98.88]

Sequence (672 aa):
MKFENELRLLRSNIKELMKDYNIEFVKNYIKNECREEYSKKLIGANLLLNNSFIFDETWDMEQCRIPYVNNPINWSFTPNGDEEWIFMLNRHEYLNKLILAYYIENKDIYIEKWKHLVLNWIDNNEIKLEGGKTIRTIDTGIRCQSWINSLMHIINEDKINDEELLKIILSIKEQLLYLNKAYIDKYILSNWGVLQTTAIMNCYLLFKDFIQNEELFNWALEETYKQMDIQVFDDGSHWEQSVMYHVEVLNCSMKVISMCEKFNFNLNNDYKEKVHSMARYLMYCGGPKSTQEAQCDSDRTDIRDVLVKAAILFKDEELKGMSFNKIDLSSIYMFGKNGYDKFEAIKGKIPKERNKSFIDSGNIYLRSDFKEDASFTYIQNGTLGSGHGHTDLGHFSIYYKGEPFLIDSGRYTYVEDDIMREFLKSAKAHNVSVIDDEPFGIPNKSWGYNKYGDVLKNYFINKENINYAEIAYLGELKDKTQYTVIRKILFIEPKIWVIVNEIRCTGEHNCKNYYVLDNNVKIEKRDDYLVAVNNSRKIKLYNYNIDKLNIKNTYISKNYNEIQNSKRIETNTKFNGKLINYDIIIGDEGFEDIIIKDGVLKQYNSKEQVSLERAMVKNIIVSDEEEYVVVIFNEETYKGGKVYFYDKTPIYGKVVVIHKNKGMSKVIRLKG